Protein 4HKM (pdb70)

Radius of gyration: 32.1 Å; Cα contacts (8 Å, |Δi|>4): 1196; chains: 2; bounding box: 43×91×72 Å

Nearest PDB structures (foldseek):
  4hkm-assembly1_A  TM=1.003E+00  e=3.755E-48  Xanthomonas campestris pv. campestris str. ATCC 33913
  1khd-assembly2_C  TM=9.487E-01  e=7.286E-24  Pectobacterium carotovorum
  1khd-assembly1_A  TM=9.420E-01  e=5.065E-23  Pectobacterium carotovorum
  1khd-assembly1_D  TM=9.178E-01  e=2.609E-23  Pectobacterium carotovorum
  1khd-assembly2_B  TM=9.406E-01  e=9.343E-23  Pectobacterium carotovorum

Solvent-accessible surface area: 26505 Å² total

Secondary structure (DSSP, 8-state):
---HHHHHHHHHTT-PPPS-----------S----HHHHHHHHHH---HHHHHHHHH--TTS-----S-----EE------HHHH--HHHHTT--EEE---HHHHHTTT------HHHHHHHHHHHSEE--HHHH-----SHHHHH-----THHHHGGG--TT--SEE---SSTHHHHHHHHHHHHTT-SEEEEEEETT-----SSS-EEEEEEETTEEEEEEE-GGGGT------S---HHHHTT--SHHHHHHHHHHHHHHHHTTSSSSHHHHHHHHHHHHHTSHHHHHHHHHHHHHHHHT-/---HHHHHHHHHTTPPPPS-----------S----HHHHHHHHHH---HHHHHHHHH--TTSPP---S-----EE----B--HHHH--HHHHHT--EEE------HHHHHHHTT------HHHHHHHHHHHSEE--HHHH-----SHHHHH-----THHHHGGG--TT--SEE---SSTHHHHHHHHHHHHHT-SEEEEEEETT-----SSS-EEEEEEETTEEEEEEE-GGGGT----GGGSB-SSHHHHH--HHHHTT--SHHHHHHHHHHHHHHHHTTSSSSHHHHHHHHHHHHHTSHHHHHHHHHHHHHHHH-

B-factor: mean 36.64, std 16.65, range [10.33, 132.04]

InterPro domains:
  IPR000312 Glycosyl transferase, family 3 [PF00591] (77-327)
  IPR005940 Anthranilate phosphoribosyl transferase [MF_00211] (7-337)
  IPR005940 Anthranilate phosphoribosyl transferase [PTHR43285] (6-339)
  IPR005940 Anthranilate phosphoribosyl transferase [TIGR01245] (9-336)
  IPR017459 Glycosyl transferase family 3, N-terminal domain [PF02885] (6-67)
  IPR035902 Nucleoside phosphorylase/phosphoribosyltransferase catalytic domain superfamily [G3DSA:3.40.1030.10] (73-345)
  IPR035902 Nucleoside phosphorylase/phosphoribosyltransferase catalytic domain superfamily [SSF52418] (77-340)
  IPR036320 Glycosyl transferase family 3, N-terminal domain superfamily [SSF47648] (4-71)

Structure (mmCIF, N/CA/C/O backbone):
data_4HKM
#
_entry.id   4HKM
#
_cell.length_a   75.25
_cell.length_b   161.13
_cell.length_c   56.3
_cell.angle_alpha   90.000
_cell.angle_beta   90.000
_cell.angle_gamma   90.000
#
_symmetry.space_group_name_H-M   'P 21 21 2'
#
loop_
_entity.id
_entity.type
_entity.pdbx_description
1 polymer 'Anthranilate phosphoribosyltransferase'
2 non-polymer 'PHOSPHATE ION'
3 non-polymer GLYCEROL
4 non-polymer '3-CYCLOHEXYL-1-PROPYLSULFONIC ACID'
5 water water
#
loop_
_atom_site.group_PDB
_atom_site.id
_atom_site.type_symbol
_atom_site.label_atom_id
_atom_site.label_alt_id
_atom_site.label_comp_id
_atom_site.label_asym_id
_atom_site.label_entity_id
_atom_site.label_seq_id
_atom_site.pdbx_PDB_ins_code
_atom_site.Cartn_x
_atom_site.Cartn_y
_atom_site.Cartn_z
_atom_site.occupancy
_atom_site.B_iso_or_equiv
_atom_site.auth_seq_id
_atom_site.auth_comp_id
_atom_site.auth_asym_id
_atom_site.auth_atom_id
_atom_site.pdbx_PDB_model_num
ATOM 1 N N . PRO A 1 3 ? 19.922 70.704 28.802 1.00 53.76 2 PRO A N 1
ATOM 2 C CA . PRO A 1 3 ? 18.836 70.823 27.818 1.00 50.94 2 PRO A CA 1
ATOM 3 C C . PRO A 1 3 ? 17.446 70.645 28.441 1.00 45.23 2 PRO A C 1
ATOM 4 O O . PRO A 1 3 ? 17.248 69.818 29.336 1.00 56.30 2 PRO A O 1
ATOM 8 N N . ILE A 1 4 ? 16.505 71.447 27.963 1.00 31.26 3 ILE A N 1
ATOM 9 C CA . ILE A 1 4 ? 15.099 71.359 28.319 1.00 22.28 3 ILE A CA 1
ATOM 10 C C . ILE A 1 4 ? 14.281 71.598 27.044 1.00 21.49 3 ILE A C 1
ATOM 11 O O . ILE A 1 4 ? 14.693 72.371 26.184 1.00 23.45 3 ILE A O 1
ATOM 16 N N . THR A 1 5 ? 13.147 70.925 26.902 1.00 20.89 4 THR A N 1
ATOM 17 C CA . THR A 1 5 ? 12.264 71.194 25.769 1.00 19.81 4 THR A CA 1
ATOM 18 C C . THR A 1 5 ? 11.214 72.233 26.144 1.00 20.77 4 THR A C 1
ATOM 19 O O . THR A 1 5 ? 10.880 72.398 27.329 1.00 16.21 4 THR A O 1
ATOM 23 N N . PRO A 1 6 ? 10.680 72.947 25.133 1.00 16.56 5 PRO A N 1
ATOM 24 C CA . PRO A 1 6 ? 9.629 73.915 25.444 1.00 15.43 5 PRO A CA 1
ATOM 25 C C . PRO A 1 6 ? 8.462 73.285 26.193 1.00 18.88 5 PRO A C 1
ATOM 26 O O . PRO A 1 6 ? 8.033 73.900 27.160 1.00 17.24 5 PRO A O 1
ATOM 30 N N . GLN A 1 7 ? 7.998 72.092 25.809 1.00 13.88 6 GLN A N 1
ATOM 31 C CA . GLN A 1 7 ? 6.925 71.442 26.583 1.00 15.97 6 GLN A CA 1
ATOM 32 C C . GLN A 1 7 ? 7.306 71.153 28.037 1.00 15.89 6 GLN A C 1
ATOM 33 O O . GLN A 1 7 ? 6.469 71.259 28.936 1.00 15.90 6 GLN A O 1
ATOM 39 N N . GLN A 1 8 ? 8.551 70.752 28.265 1.00 15.97 7 GLN A N 1
ATOM 40 C CA . GLN A 1 8 ? 9.027 70.532 29.632 1.00 16.81 7 GLN A CA 1
ATOM 41 C C . GLN A 1 8 ? 9.028 71.842 30.453 1.00 19.08 7 GLN A C 1
ATOM 42 O O . GLN A 1 8 ? 8.665 71.856 31.634 1.00 17.60 7 GLN A O 1
ATOM 48 N N . ALA A 1 9 ? 9.436 72.938 29.822 1.00 17.18 8 ALA A N 1
ATOM 49 C CA . ALA A 1 9 ? 9.415 74.238 30.460 1.00 16.44 8 ALA A CA 1
ATOM 50 C C . ALA A 1 9 ? 7.978 74.654 30.752 1.00 16.35 8 ALA A C 1
ATOM 51 O O . ALA A 1 9 ? 7.693 75.167 31.818 1.00 17.73 8 ALA A O 1
ATOM 53 N N . LEU A 1 10 ? 7.073 74.457 29.808 1.00 19.35 9 LEU A N 1
ATOM 54 C CA . LEU A 1 10 ? 5.673 74.780 30.081 1.00 16.48 9 LEU A CA 1
ATOM 55 C C . LEU A 1 10 ? 5.151 73.964 31.268 1.00 15.08 9 LEU A C 1
ATOM 56 O O . LEU A 1 10 ? 4.497 74.510 32.166 1.00 16.89 9 LEU A O 1
ATOM 61 N N . GLN A 1 11 ? 5.447 72.663 31.281 1.00 15.49 10 GLN A N 1
ATOM 62 C CA . GLN A 1 11 ? 5.009 71.797 32.392 1.00 17.93 10 GLN A CA 1
ATOM 63 C C . GLN A 1 11 ? 5.582 72.259 33.744 1.00 18.47 10 GLN A C 1
ATOM 64 O O . GLN A 1 11 ? 4.897 72.228 34.779 1.00 18.91 10 GLN A O 1
ATOM 70 N N . ARG A 1 12 ? 6.831 72.703 33.738 1.00 18.66 11 ARG A N 1
ATOM 71 C CA . ARG A 1 12 ? 7.474 73.185 34.964 1.00 20.18 11 ARG A CA 1
ATOM 72 C C . ARG A 1 12 ? 6.700 74.383 35.562 1.00 21.15 11 ARG A C 1
ATOM 73 O O . ARG A 1 12 ? 6.431 74.418 36.762 1.00 22.20 11 ARG A O 1
ATOM 81 N N . THR A 1 13 ? 6.303 75.343 34.722 1.00 19.06 12 THR A N 1
ATOM 82 C CA . THR A 1 13 ? 5.554 76.500 35.218 1.00 16.35 12 THR A CA 1
ATOM 83 C C . THR A 1 13 ? 4.158 76.109 35.681 1.00 18.71 12 THR A C 1
ATOM 84 O O . THR A 1 13 ? 3.627 76.695 36.637 1.00 19.18 12 THR A O 1
ATOM 88 N N . ILE A 1 14 ? 3.579 75.097 35.033 1.00 17.30 13 ILE A N 1
ATOM 89 C CA . ILE A 1 14 ? 2.294 74.522 35.465 1.00 18.41 13 ILE A CA 1
ATOM 90 C C . ILE A 1 14 ? 2.375 73.911 36.881 1.00 27.96 13 ILE A C 1
ATOM 91 O O . ILE A 1 14 ? 1.411 73.958 37.669 1.00 30.47 13 ILE A O 1
ATOM 96 N N . GLU A 1 15 ? 3.539 73.369 37.218 1.00 28.11 14 GLU A N 1
ATOM 97 C CA . GLU A 1 15 ? 3.769 72.857 38.570 1.00 27.12 14 GLU A CA 1
ATOM 98 C C . GLU A 1 15 ? 4.217 73.958 39.542 1.00 28.23 14 GLU A C 1
ATOM 99 O O . GLU A 1 15 ? 4.681 73.663 40.640 1.00 29.00 14 GLU A O 1
ATOM 105 N N . HIS A 1 16 ? 4.055 75.218 39.131 1.00 24.77 15 HIS A N 1
ATOM 106 C CA . HIS A 1 16 ? 4.479 76.401 39.886 1.00 24.88 15 HIS A CA 1
ATOM 107 C C . HIS A 1 16 ? 5.954 76.409 40.260 1.00 28.28 15 HIS A C 1
ATOM 108 O O . HIS A 1 16 ? 6.335 77.004 41.275 1.00 26.54 15 HIS A O 1
ATOM 115 N N . ARG A 1 17 ? 6.782 75.748 39.465 1.00 21.95 16 ARG A N 1
ATOM 116 C CA . ARG A 1 17 ? 8.182 75.590 39.826 1.00 25.39 16 ARG A CA 1
ATOM 117 C C . ARG A 1 17 ? 9.057 76.495 39.008 1.00 21.96 16 ARG A C 1
ATOM 118 O O . ARG A 1 17 ? 8.689 76.910 37.903 1.00 18.64 16 ARG A O 1
ATOM 126 N N . GLU A 1 18 ? 10.231 76.808 39.528 1.00 24.89 17 GLU A N 1
ATOM 127 C CA . GLU A 1 18 ? 11.107 77.662 38.752 1.00 30.74 17 GLU A CA 1
ATOM 128 C C . GLU A 1 18 ? 11.880 76.850 37.722 1.00 24.51 17 GLU A C 1
ATOM 129 O O . GLU A 1 18 ? 12.136 75.647 37.900 1.00 20.18 17 GLU A O 1
ATOM 135 N N . ILE A 1 19 ? 12.185 77.517 36.620 1.00 24.66 18 ILE A N 1
ATOM 136 C CA . ILE A 1 19 ? 13.049 76.974 35.580 1.00 23.03 18 ILE A CA 1
ATOM 137 C C . ILE A 1 19 ? 14.422 77.449 35.971 1.00 21.22 18 ILE A C 1
ATOM 138 O O . ILE A 1 19 ? 14.603 78.628 36.258 1.00 22.91 18 ILE A O 1
ATOM 143 N N . PHE A 1 20 ? 15.385 76.547 36.025 1.00 20.32 19 PHE A N 1
ATOM 144 C CA . PHE A 1 20 ? 16.692 76.931 36.526 1.00 20.19 19 PHE A CA 1
ATOM 145 C C . PHE A 1 20 ? 17.460 77.768 35.523 1.00 26.90 19 PHE A C 1
ATOM 146 O O . PHE A 1 20 ? 17.137 77.756 34.342 1.00 19.19 19 PHE A O 1
ATOM 154 N N . HIS A 1 21 ? 18.449 78.508 36.021 1.00 27.39 20 HIS A N 1
ATOM 155 C CA . HIS A 1 21 ? 19.245 79.425 35.207 1.00 33.10 20 HIS A CA 1
ATOM 156 C C . HIS A 1 21 ? 19.770 78.737 33.947 1.00 30.22 20 HIS A C 1
ATOM 157 O O . HIS A 1 21 ? 19.612 79.260 32.837 1.00 24.07 20 HIS A O 1
ATOM 164 N N . ASP A 1 22 ? 20.361 77.552 34.105 1.00 26.96 21 ASP A N 1
ATOM 165 C CA . ASP A 1 22 ? 20.909 76.825 32.943 1.00 27.01 21 ASP A CA 1
ATOM 166 C C . ASP A 1 22 ? 19.848 76.350 31.936 1.00 29.04 21 ASP A C 1
ATOM 167 O O . ASP A 1 22 ? 20.080 76.349 30.709 1.00 28.07 21 ASP A O 1
ATOM 172 N N . GLU A 1 23 ? 18.699 75.917 32.445 1.00 23.99 22 GLU A N 1
ATOM 173 C CA . GLU A 1 23 ? 17.592 75.526 31.586 1.00 22.54 22 GLU A CA 1
ATOM 174 C C . GLU A 1 23 ? 17.044 76.741 30.847 1.00 20.98 22 GLU A C 1
ATOM 175 O O . GLU A 1 23 ? 16.745 76.671 29.650 1.00 18.51 22 GLU A O 1
ATOM 189 N N . VAL A 1 25 ? 18.612 79.416 29.967 1.00 16.14 24 VAL A N 1
ATOM 190 C CA . VAL A 1 25 ? 19.552 79.756 28.896 1.00 18.08 24 VAL A CA 1
ATOM 191 C C . VAL A 1 25 ? 19.286 78.897 27.654 1.00 24.80 24 VAL A C 1
ATOM 192 O O . VAL A 1 25 ? 19.182 79.423 26.531 1.00 21.28 24 VAL A O 1
ATOM 196 N N . ASP A 1 26 ? 19.143 77.585 27.868 1.00 20.29 25 ASP A N 1
ATOM 197 C CA . ASP A 1 26 ? 18.888 76.629 26.782 1.00 20.89 25 ASP A CA 1
ATOM 198 C C . ASP A 1 26 ? 17.559 76.912 26.084 1.00 20.14 25 ASP A C 1
ATOM 199 O O . ASP A 1 26 ? 17.467 76.884 24.857 1.00 20.64 25 ASP A O 1
ATOM 204 N N . LEU A 1 27 ? 16.536 77.198 26.881 1.00 15.20 26 LEU A N 1
ATOM 205 C CA . LEU A 1 27 ? 15.203 77.493 26.392 1.00 14.15 26 LEU A CA 1
ATOM 206 C C . LEU A 1 27 ? 15.157 78.787 25.586 1.00 16.92 26 LEU A C 1
ATOM 207 O O . LEU A 1 27 ? 14.638 78.824 24.471 1.00 14.49 26 LEU A O 1
ATOM 225 N N . ARG A 1 29 ? 17.437 80.353 24.105 1.00 14.85 28 ARG A N 1
ATOM 226 C CA . ARG A 1 29 ? 18.190 80.252 22.849 1.00 15.82 28 ARG A CA 1
ATOM 227 C C . ARG A 1 29 ? 17.335 79.637 21.742 1.00 24.13 28 ARG A C 1
ATOM 228 O O . ARG A 1 29 ? 17.421 80.052 20.579 1.00 16.20 28 ARG A O 1
ATOM 236 N N . GLN A 1 30 ? 16.526 78.638 22.097 1.00 19.92 29 GLN A N 1
ATOM 237 C CA . GLN A 1 30 ? 15.648 77.985 21.120 1.00 20.50 29 GLN A CA 1
ATOM 238 C C . GLN A 1 30 ? 14.590 78.972 20.660 1.00 17.02 29 GLN A C 1
ATOM 239 O O . GLN A 1 30 ? 14.264 79.041 19.470 1.00 16.38 29 GLN A O 1
ATOM 245 N N . ILE A 1 31 ? 14.064 79.742 21.605 1.00 14.58 30 ILE A N 1
ATOM 246 C CA . ILE A 1 31 ? 13.067 80.767 21.275 1.00 14.06 30 ILE A CA 1
ATOM 247 C C . ILE A 1 31 ? 13.634 81.838 20.350 1.00 13.72 30 ILE A C 1
ATOM 248 O O . ILE A 1 31 ? 13.053 82.128 19.286 1.00 15.40 30 ILE A O 1
ATOM 261 N N . ARG A 1 33 ? 16.111 81.760 18.383 1.00 16.31 32 ARG A N 1
ATOM 262 C CA . ARG A 1 33 ? 16.456 81.184 17.070 1.00 18.30 32 ARG A CA 1
ATOM 263 C C . ARG A 1 33 ? 15.217 80.954 16.194 1.00 19.42 32 ARG A C 1
ATOM 264 O O . ARG A 1 33 ? 15.325 80.555 15.029 1.00 20.81 32 ARG A O 1
ATOM 272 N N . GLY A 1 34 ? 14.043 81.182 16.771 1.00 23.81 33 GLY A N 1
ATOM 273 C CA . GLY A 1 34 ? 12.796 81.031 16.041 1.00 22.26 33 GLY A CA 1
ATOM 274 C C . GLY A 1 34 ? 12.286 79.603 16.011 1.00 18.79 33 GLY A C 1
ATOM 275 O O . GLY A 1 34 ? 11.449 79.262 15.188 1.00 18.76 33 GLY A O 1
ATOM 276 N N . GLU A 1 35 ? 12.767 78.761 16.927 1.00 15.65 34 GLU A N 1
ATOM 277 C CA . GLU A 1 35 ? 12.472 77.336 16.857 1.00 18.68 34 GLU A CA 1
ATOM 278 C C . GLU A 1 35 ? 11.194 76.918 17.571 1.00 19.22 34 GLU A C 1
ATOM 279 O O . GLU A 1 35 ? 10.792 75.756 17.490 1.00 21.40 34 GLU A O 1
ATOM 285 N N . VAL A 1 36 ? 10.567 77.853 18.274 1.00 17.35 35 VAL A N 1
ATOM 286 C CA . VAL A 1 36 ? 9.421 77.529 19.130 1.00 13.59 35 VAL A CA 1
ATOM 287 C C . VAL A 1 36 ? 8.199 78.257 18.577 1.00 20.15 35 VAL A C 1
ATOM 288 O O . VAL A 1 36 ? 8.283 79.444 18.250 1.00 16.75 35 VAL A O 1
ATOM 292 N N . SER A 1 37 ? 7.080 77.548 18.436 1.00 15.49 36 SER A N 1
ATOM 293 C CA . SER A 1 37 ? 5.884 78.127 17.834 1.00 17.02 36 SER A CA 1
ATOM 294 C C . SER A 1 37 ? 5.345 79.292 18.664 1.00 13.48 36 SER A C 1
ATOM 295 O O . SER A 1 37 ? 5.625 79.381 19.876 1.00 18.53 36 SER A O 1
ATOM 298 N N . ASP A 1 38 ? 4.570 80.181 18.033 1.00 14.17 37 ASP A N 1
ATOM 299 C CA . ASP A 1 38 ? 3.929 81.287 18.777 1.00 15.36 37 ASP A CA 1
ATOM 300 C C . ASP A 1 38 ? 3.076 80.768 19.946 1.00 15.91 37 ASP A C 1
ATOM 301 O O . ASP A 1 38 ? 3.127 81.329 21.055 1.00 16.06 37 ASP A O 1
ATOM 306 N N . ALA A 1 39 ? 2.288 79.717 19.712 1.00 14.30 38 ALA A N 1
ATOM 307 C CA . ALA A 1 39 ? 1.420 79.212 20.786 1.00 19.30 38 ALA A CA 1
ATOM 308 C C . ALA A 1 39 ? 2.202 78.627 21.966 1.00 21.90 38 ALA A C 1
ATOM 309 O O . ALA A 1 39 ? 1.765 78.709 23.138 1.00 15.61 38 ALA A O 1
ATOM 319 N N . VAL A 1 41 ? 5.292 79.614 22.782 1.00 13.25 40 VAL A N 1
ATOM 320 C CA . VAL A 1 41 ? 5.904 80.762 23.438 1.00 18.19 40 VAL A CA 1
ATOM 321 C C . VAL A 1 41 ? 4.909 81.506 24.318 1.00 19.53 40 VAL A C 1
ATOM 322 O O . VAL A 1 41 ? 5.236 81.855 25.451 1.00 13.80 40 VAL A O 1
ATOM 326 N N . SER A 1 42 ? 3.695 81.736 23.822 1.00 11.88 41 SER A N 1
ATOM 327 C CA . SER A 1 42 ? 2.725 82.478 24.631 1.00 13.91 41 SER A CA 1
ATOM 328 C C . SER A 1 42 ? 2.344 81.691 25.900 1.00 12.30 41 SER A C 1
ATOM 329 O O . SER A 1 42 ? 2.068 82.279 26.962 1.00 12.61 41 SER A O 1
ATOM 332 N N . ALA A 1 43 ? 2.335 80.364 25.783 1.00 15.46 42 ALA A N 1
ATOM 333 C CA . ALA A 1 43 ? 2.037 79.497 26.915 1.00 14.55 42 ALA A CA 1
ATOM 334 C C . ALA A 1 43 ? 3.138 79.599 27.971 1.00 12.22 42 ALA A C 1
ATOM 335 O O . ALA A 1 43 ? 2.851 79.781 29.136 1.00 12.73 42 ALA A O 1
ATOM 337 N N . ILE A 1 44 ? 4.385 79.455 27.550 1.00 11.76 43 ILE A N 1
ATOM 338 C CA . ILE A 1 44 ? 5.515 79.565 28.453 1.00 13.44 43 ILE A CA 1
ATOM 339 C C . ILE A 1 44 ? 5.564 80.964 29.109 1.00 14.61 43 ILE A C 1
ATOM 340 O O . ILE A 1 44 ? 5.748 81.074 30.339 1.00 14.93 43 ILE A O 1
ATOM 345 N N . LEU A 1 45 ? 5.370 82.018 28.316 1.00 12.06 44 LEU A N 1
ATOM 346 C CA . LEU A 1 45 ? 5.383 83.381 28.870 1.00 13.82 44 LEU A CA 1
ATOM 347 C C . LEU A 1 45 ? 4.282 83.604 29.907 1.00 17.59 44 LEU A C 1
ATOM 348 O O . LEU A 1 45 ? 4.485 84.304 30.913 1.00 15.60 44 LEU A O 1
ATOM 353 N N . THR A 1 46 ? 3.114 83.017 29.655 1.00 14.53 45 THR A N 1
ATOM 354 C CA . THR A 1 46 ? 2.011 83.130 30.592 1.00 16.07 45 THR A CA 1
ATOM 355 C C . THR A 1 46 ? 2.319 82.357 31.877 1.00 15.18 45 THR A C 1
ATOM 356 O O . THR A 1 46 ? 2.140 82.890 32.993 1.00 18.35 45 THR A O 1
ATOM 360 N N . GLY A 1 47 ? 2.798 81.120 31.737 1.00 14.23 46 GLY A N 1
ATOM 361 C CA . GLY A 1 47 ? 3.151 80.338 32.928 1.00 16.27 46 GLY A CA 1
ATOM 362 C C . GLY A 1 47 ? 4.152 81.078 33.809 1.00 17.29 46 GLY A C 1
ATOM 363 O O . GLY A 1 47 ? 4.033 81.116 35.049 1.00 16.76 46 GLY A O 1
ATOM 364 N N . LEU A 1 48 ? 5.150 81.681 33.174 1.00 17.20 47 LEU A N 1
ATOM 365 C CA . LEU A 1 48 ? 6.160 82.454 33.909 1.00 20.65 47 LEU A CA 1
ATOM 366 C C . LEU A 1 48 ? 5.575 83.668 34.621 1.00 18.50 47 LEU A C 1
ATOM 367 O O . LEU A 1 48 ? 5.963 84.002 35.747 1.00 18.86 47 LEU A O 1
ATOM 372 N N . ARG A 1 49 ? 4.642 84.327 33.954 1.00 14.23 48 ARG A N 1
ATOM 373 C CA . ARG A 1 49 ? 4.029 85.555 34.444 1.00 14.96 48 ARG A CA 1
ATOM 374 C C . ARG A 1 49 ? 3.083 85.261 35.600 1.00 18.60 48 ARG A C 1
ATOM 375 O O . ARG A 1 49 ? 3.067 85.994 36.598 1.00 20.13 48 ARG A O 1
ATOM 383 N N . VAL A 1 50 ? 2.291 84.198 35.479 1.00 16.46 49 VAL A N 1
ATOM 384 C CA . VAL A 1 50 ? 1.388 83.823 36.580 1.00 20.03 49 VAL A CA 1
ATOM 385 C C . VAL A 1 50 ? 2.170 83.410 37.838 1.00 22.80 49 VAL A C 1
ATOM 386 O O . VAL A 1 50 ? 1.880 83.852 38.960 1.00 20.40 49 VAL A O 1
ATOM 390 N N . LYS A 1 51 ? 3.161 82.556 37.639 1.00 23.12 50 LYS A N 1
ATOM 391 C CA . LYS A 1 51 ? 4.049 82.083 38.699 1.00 24.60 50 LYS A CA 1
ATOM 392 C C . LYS A 1 51 ? 4.854 83.243 39.303 1.00 24.81 50 LYS A C 1
ATOM 393 O O . LYS A 1 51 ? 5.221 83.229 40.480 1.00 23.73 50 LYS A O 1
ATOM 399 N N . LYS A 1 52 ? 5.092 84.257 38.471 1.00 20.29 51 LYS A N 1
ATOM 400 C CA . LYS A 1 52 ? 6.070 85.329 38.683 1.00 27.00 51 LYS A CA 1
ATOM 401 C C . LYS A 1 52 ? 7.522 84.819 38.549 1.00 29.41 51 LYS A C 1
ATOM 402 O O . LYS A 1 52 ? 7.877 83.755 39.043 1.00 28.80 51 LYS A O 1
ATOM 408 N N . GLU A 1 53 ? 8.347 85.599 37.862 1.00 23.07 52 GLU A N 1
ATOM 409 C CA . GLU A 1 53 ? 9.694 85.182 37.484 1.00 19.71 52 GLU A CA 1
ATOM 410 C C . GLU A 1 53 ? 10.714 85.380 38.612 1.00 25.14 52 GLU A C 1
ATOM 411 O O . GLU A 1 53 ? 10.631 86.352 39.352 1.00 24.71 52 GLU A O 1
ATOM 417 N N . THR A 1 54 ? 11.676 84.463 38.740 1.00 17.93 53 THR A N 1
ATOM 418 C CA . THR A 1 54 ? 12.686 84.557 39.799 1.00 18.71 53 THR A CA 1
ATOM 419 C C . THR A 1 54 ? 13.918 85.249 39.249 1.00 20.32 53 THR A C 1
ATOM 420 O O . THR A 1 54 ? 14.047 85.393 38.028 1.00 19.34 53 THR A O 1
ATOM 424 N N . ILE A 1 55 ? 14.822 85.645 40.144 1.00 23.73 54 ILE A N 1
ATOM 425 C CA . ILE A 1 55 ? 16.071 86.300 39.771 1.00 23.44 54 ILE A CA 1
ATOM 426 C C . ILE A 1 55 ? 16.839 85.392 38.811 1.00 24.26 54 ILE A C 1
ATOM 427 O O . ILE A 1 55 ? 17.346 85.847 37.796 1.00 16.94 54 ILE A O 1
ATOM 432 N N . GLY A 1 56 ? 16.900 84.102 39.133 1.00 24.91 55 GLY A N 1
ATOM 433 C CA . GLY A 1 56 ? 17.567 83.136 38.276 1.00 21.87 55 GLY A CA 1
ATOM 434 C C . GLY A 1 56 ? 16.999 83.068 36.870 1.00 27.33 55 GLY A C 1
ATOM 435 O O . GLY A 1 56 ? 17.754 83.014 35.895 1.00 27.54 55 GLY A O 1
ATOM 436 N N . GLU A 1 57 ? 15.671 83.052 36.756 1.00 20.52 56 GLU A N 1
ATOM 437 C CA . GLU A 1 57 ? 15.023 82.980 35.457 1.00 24.12 56 GLU A CA 1
ATOM 438 C C . GLU A 1 57 ? 15.314 84.235 34.647 1.00 21.56 56 GLU A C 1
ATOM 439 O O . GLU A 1 57 ? 15.627 84.155 33.471 1.00 15.53 56 GLU A O 1
ATOM 445 N N . ILE A 1 58 ? 15.225 85.399 35.287 1.00 15.76 57 ILE A N 1
ATOM 446 C CA . ILE A 1 58 ? 15.432 86.649 34.569 1.00 15.60 57 ILE A CA 1
ATOM 447 C C . ILE A 1 58 ? 16.880 86.778 34.104 1.00 17.67 57 ILE A C 1
ATOM 448 O O . ILE A 1 58 ? 17.139 87.161 32.960 1.00 18.52 57 ILE A O 1
ATOM 453 N N . ALA A 1 59 ? 17.817 86.464 34.989 1.00 21.46 58 ALA A N 1
ATOM 454 C CA . ALA A 1 59 ? 19.231 86.549 34.654 1.00 15.93 58 ALA A CA 1
ATOM 455 C C . ALA A 1 59 ? 19.599 85.595 33.512 1.00 22.69 58 ALA A C 1
ATOM 456 O O . ALA A 1 59 ? 20.357 85.961 32.611 1.00 22.02 58 ALA A O 1
ATOM 458 N N . GLY A 1 60 ? 19.099 84.360 33.568 1.00 20.55 59 GLY A N 1
ATOM 459 C CA . GLY A 1 60 ? 19.397 83.400 32.512 1.00 18.66 59 GLY A CA 1
ATOM 460 C C . GLY A 1 60 ? 18.836 83.865 31.186 1.00 15.38 59 GLY A C 1
ATOM 461 O O . GLY A 1 60 ? 19.512 83.808 30.152 1.00 17.85 59 GLY A O 1
ATOM 462 N N . ALA A 1 61 ? 17.601 84.365 31.200 1.00 15.49 60 ALA A N 1
ATOM 463 C CA . ALA A 1 61 ? 17.014 84.903 29.971 1.00 16.39 60 ALA A CA 1
ATOM 464 C C . ALA A 1 61 ? 17.770 86.114 29.420 1.00 18.39 60 ALA A C 1
ATOM 465 O O . ALA A 1 61 ? 17.968 86.226 28.210 1.00 15.22 60 ALA A O 1
ATOM 467 N N . ALA A 1 62 ? 18.169 87.028 30.302 1.00 14.37 61 ALA A N 1
ATOM 468 C CA . ALA A 1 62 ? 18.866 88.242 29.882 1.00 17.47 61 ALA A CA 1
ATOM 469 C C . ALA A 1 62 ? 20.255 87.908 29.337 1.00 18.03 61 ALA A C 1
ATOM 470 O O . ALA A 1 62 ? 20.753 88.603 28.470 1.00 15.72 61 ALA A O 1
ATOM 472 N N . THR A 1 63 ? 20.872 86.851 29.862 1.00 17.25 62 THR A N 1
ATOM 473 C CA . THR A 1 63 ? 22.144 86.385 29.328 1.00 20.71 62 THR A CA 1
ATOM 474 C C . THR A 1 63 ? 21.996 86.030 27.826 1.00 19.35 62 THR A C 1
ATOM 475 O O . THR A 1 63 ? 22.868 86.315 27.012 1.00 19.70 62 THR A O 1
ATOM 479 N N . VAL A 1 64 ? 20.876 85.428 27.464 1.00 16.01 63 VAL A N 1
ATOM 480 C CA . VAL A 1 64 ? 20.658 85.063 26.056 1.00 16.08 63 VAL A CA 1
ATOM 481 C C . VAL A 1 64 ? 20.321 86.288 25.206 1.00 17.22 63 VAL A C 1
ATOM 482 O O . VAL A 1 64 ? 20.790 86.424 24.056 1.00 21.39 63 VAL A O 1
ATOM 494 N N . ARG A 1 66 ? 21.493 89.210 25.581 1.00 18.82 65 ARG A N 1
ATOM 495 C CA . ARG A 1 66 ? 22.808 89.789 25.290 1.00 19.09 65 ARG A CA 1
ATOM 496 C C . ARG A 1 66 ? 23.511 89.030 24.168 1.00 21.40 65 ARG A C 1
ATOM 497 O O . ARG A 1 66 ? 24.131 89.645 23.307 1.00 22.00 65 ARG A O 1
ATOM 505 N N . GLU A 1 67 ? 23.425 87.700 24.185 1.00 22.00 66 GLU A N 1
ATOM 506 C CA . GLU A 1 67 ? 24.025 86.875 23.121 1.00 23.57 66 GLU A CA 1
ATOM 507 C C . GLU A 1 67 ? 23.455 87.226 21.749 1.00 20.43 66 GLU A C 1
ATOM 508 O O . GLU A 1 67 ? 24.169 87.215 20.755 1.00 23.48 66 GLU A O 1
ATOM 514 N N . PHE A 1 68 ? 22.163 87.521 21.689 1.00 19.20 67 PHE A N 1
ATOM 515 C CA . PHE A 1 68 ? 21.532 87.832 20.409 1.00 20.79 67 PHE A CA 1
ATOM 516 C C . PHE A 1 68 ? 21.581 89.325 20.069 1.00 30.04 67 PHE A C 1
ATOM 517 O O . PHE A 1 68 ? 21.104 89.750 19.009 1.00 28.54 67 PHE A O 1
ATOM 525 N N . SER A 1 69 ? 22.167 90.117 20.964 1.00 24.88 68 SER A N 1
ATOM 526 C CA A SER A 1 69 ? 22.339 91.552 20.720 0.65 25.45 68 SER A CA 1
ATOM 527 C CA B SER A 1 69 ? 22.334 91.547 20.712 0.35 25.45 68 SER A CA 1
ATOM 528 C C . SER A 1 69 ? 23.608 91.817 19.921 1.00 28.13 68 SER A C 1
ATOM 529 O O . SER A 1 69 ? 24.508 90.979 19.873 1.00 28.05 68 SER A O 1
ATOM 534 N N . ARG A 1 70 ? 23.673 92.981 19.282 1.00 24.42 69 ARG A N 1
ATOM 535 C CA . ARG A 1 70 ? 24.901 93.407 18.642 1.00 25.98 69 ARG A CA 1
ATOM 536 C C . ARG A 1 70 ? 25.636 94.346 19.605 1.00 30.10 69 ARG A C 1
ATOM 537 O O . ARG A 1 70 ? 25.196 95.477 19.880 1.00 32.99 69 ARG A O 1
ATOM 545 N N . ARG A 1 71 ? 26.746 93.854 20.140 1.00 30.86 70 ARG A N 1
ATOM 546 C CA . ARG A 1 71 ? 27.495 94.578 21.157 1.00 30.40 70 ARG A CA 1
ATOM 547 C C . ARG A 1 71 ? 28.240 95.779 20.582 1.00 31.68 70 ARG A C 1
ATOM 548 O O . ARG A 1 71 ? 28.452 95.874 19.372 1.00 30.47 70 ARG A O 1
ATOM 556 N N . VAL A 1 72 ? 28.616 96.700 21.459 1.00 30.17 71 VAL A N 1
ATOM 557 C CA . VAL A 1 72 ? 29.442 97.838 21.087 1.00 34.96 71 VAL A CA 1
ATOM 558 C C . VAL A 1 72 ? 30.766 97.686 21.817 1.00 36.84 71 VAL A C 1
ATOM 559 O O . VAL A 1 72 ? 30.799 97.640 23.041 1.00 33.80 71 VAL A O 1
ATOM 563 N N . GLU A 1 73 ? 31.860 97.589 21.075 1.00 38.26 72 GLU A N 1
ATOM 564 C CA . GLU A 1 73 ? 33.156 97.374 21.710 1.00 45.99 72 GLU A CA 1
ATOM 565 C C . GLU A 1 73 ? 33.910 98.678 21.960 1.00 47.71 72 GLU A C 1
ATOM 566 O O . GLU A 1 73 ? 34.705 99.117 21.141 1.00 53.20 72 GLU A O 1
ATOM 572 N N . VAL A 1 74 ? 33.649 99.287 23.109 1.00 49.05 73 VAL A N 1
ATOM 573 C CA . VAL A 1 74 ? 34.306 100.531 23.481 1.00 48.84 73 VAL A CA 1
ATOM 574 C C . VAL A 1 74 ? 35.650 100.242 24.150 1.00 49.97 73 VAL A C 1
ATOM 575 O O . VAL A 1 74 ? 35.763 99.338 24.980 1.00 49.37 73 VAL A O 1
ATOM 579 N N . THR A 1 75 ? 36.674 100.998 23.767 1.00 52.74 74 THR A N 1
ATOM 580 C CA . THR A 1 75 ? 38.022 100.740 24.264 1.00 56.39 74 THR A CA 1
ATOM 581 C C . THR A 1 75 ? 38.320 101.443 25.592 1.00 57.51 74 THR A C 1
ATOM 582 O O . THR A 1 75 ? 38.870 100.831 26.507 1.00 59.12 74 THR A O 1
ATOM 586 N N . ASP A 1 76 ? 37.954 102.719 25.697 1.00 56.08 75 ASP A N 1
ATOM 587 C CA . ASP A 1 76 ? 38.118 103.469 26.949 1.00 55.79 75 ASP A CA 1
ATOM 588 C C . ASP A 1 76 ? 36.856 103.354 27.815 1.00 49.68 75 ASP A C 1
ATOM 589 O O . ASP A 1 76 ? 35.902 104.114 27.637 1.00 42.83 75 ASP A O 1
ATOM 594 N N . ARG A 1 77 ? 36.860 102.401 28.746 1.00 47.57 76 ARG A N 1
ATOM 595 C CA . ARG A 1 77 ? 35.686 102.122 29.571 1.00 43.86 76 ARG A CA 1
ATOM 596 C C . ARG A 1 77 ? 35.698 102.843 30.923 1.00 42.41 76 ARG A C 1
ATOM 597 O O . ARG A 1 77 ? 34.999 102.438 31.850 1.00 39.54 76 ARG A O 1
ATOM 605 N N . ARG A 1 78 ? 36.478 103.914 31.029 1.00 39.83 77 ARG A N 1
ATOM 606 C CA . ARG A 1 78 ? 36.506 104.700 32.254 1.00 43.16 77 ARG A CA 1
ATOM 607 C C . ARG A 1 78 ? 35.199 105.461 32.445 1.00 41.20 77 ARG A C 1
ATOM 608 O O . ARG A 1 78 ? 34.679 106.055 31.501 1.00 40.22 77 ARG A O 1
ATOM 616 N N . HIS A 1 79 ? 34.668 105.416 33.666 1.00 35.42 78 HIS A N 1
ATOM 617 C CA . HIS A 1 79 ? 33.476 106.179 34.047 1.00 34.37 78 HIS A CA 1
ATOM 618 C C . HIS A 1 79 ? 32.260 106.009 33.125 1.00 36.83 78 HIS A C 1
ATOM 619 O O . HIS A 1 79 ? 31.587 106.982 32.787 1.00 33.11 78 HIS A O 1
ATOM 634 N N . VAL A 1 81 ? 28.458 104.835 32.057 1.00 23.50 80 VAL A N 1
ATOM 635 C CA . VAL A 1 81 ? 27.158 104.533 32.622 1.00 19.10 80 VAL A CA 1
ATOM 636 C C . VAL A 1 81 ? 26.214 104.142 31.487 1.00 23.75 80 VAL A C 1
ATOM 637 O O . VAL A 1 81 ? 26.190 104.788 30.434 1.00 22.94 80 VAL A O 1
ATOM 641 N N . ASP A 1 82 ? 25.480 103.054 31.688 1.00 20.57 81 ASP A N 1
ATOM 642 C CA . ASP A 1 82 ? 24.408 102.664 30.775 1.00 23.34 81 ASP A CA 1
ATOM 643 C C . ASP A 1 82 ? 23.132 103.253 31.359 1.00 27.87 81 ASP A C 1
ATOM 644 O O . ASP A 1 82 ? 22.743 102.932 32.493 1.00 22.02 81 ASP A O 1
ATOM 649 N N . ILE A 1 83 ? 22.500 104.141 30.603 1.00 21.76 82 ILE A N 1
ATOM 650 C CA . ILE A 1 83 ? 21.255 104.766 31.029 1.00 22.94 82 ILE A CA 1
ATOM 651 C C . ILE A 1 83 ? 20.096 104.148 30.259 1.00 30.42 82 ILE A C 1
ATOM 652 O O . ILE A 1 83 ? 20.085 104.156 29.026 1.00 27.48 82 ILE A O 1
ATOM 657 N N . VAL A 1 84 ? 19.121 103.607 30.980 1.00 25.44 83 VAL A N 1
ATOM 658 C CA . VAL A 1 84 ? 18.046 102.874 30.325 1.00 31.47 83 VAL A CA 1
ATOM 659 C C . VAL A 1 84 ? 16.737 103.054 31.093 1.00 33.55 83 VAL A C 1
ATOM 660 O O . VAL A 1 84 ? 16.753 103.328 32.293 1.00 29.80 83 VAL A O 1
ATOM 664 N N . GLY A 1 85 ? 15.609 102.934 30.395 1.00 33.24 84 GLY A N 1
ATOM 665 C CA . GLY A 1 85 ? 14.302 103.115 31.003 1.00 34.97 84 GLY A CA 1
ATOM 666 C C . GLY A 1 85 ? 13.256 102.187 30.422 1.00 42.10 84 GLY A C 1
ATOM 667 O O . GLY A 1 85 ? 13.586 101.126 29.883 1.00 41.77 84 GLY A O 1
ATOM 668 N N . THR A 1 86 ? 11.990 102.580 30.527 1.00 49.20 85 THR A N 1
ATOM 669 C CA . THR A 1 86 ? 10.898 101.782 29.968 1.00 55.44 85 THR A CA 1
ATOM 670 C C . THR A 1 86 ? 10.396 102.382 28.655 1.00 59.34 85 THR A C 1
ATOM 671 O O . THR A 1 86 ? 9.538 101.808 27.983 1.00 65.73 85 THR A O 1
ATOM 675 N N . THR A 1 93 ? 5.346 114.489 28.550 1.00 81.60 92 THR A N 1
ATOM 676 C CA . THR A 1 93 ? 6.659 114.222 29.127 1.00 77.90 92 THR A CA 1
ATOM 677 C C . THR A 1 93 ? 7.752 114.176 28.056 1.00 75.75 92 THR A C 1
ATOM 678 O O . THR A 1 93 ? 7.727 113.328 27.160 1.00 75.95 92 THR A O 1
ATOM 682 N N . PHE A 1 94 ? 8.709 115.094 28.147 1.00 72.02 93 PHE A N 1
ATOM 683 C CA . PHE A 1 94 ? 9.773 115.173 27.150 1.00 66.01 93 PHE A CA 1
ATOM 684 C C . PHE A 1 94 ? 10.866 114.133 27.386 1.00 64.16 93 PHE A C 1
ATOM 685 O O . PHE A 1 94 ? 10.807 113.345 28.336 1.00 62.19 93 PHE A O 1
ATOM 693 N N . ASN A 1 95 ? 11.866 114.136 26.515 1.00 63.44 94 ASN A N 1
ATOM 694 C CA . ASN A 1 95 ? 12.943 113.161 26.588 1.00 61.22 94 ASN A CA 1
ATOM 695 C C . ASN A 1 95 ? 13.969 113.518 27.656 1.00 56.55 94 ASN A C 1
ATOM 696 O O . ASN A 1 95 ? 15.034 114.051 27.344 1.00 55.37 94 ASN A O 1
ATOM 701 N N . ILE A 1 96 ? 13.647 113.218 28.913 1.00 56.35 95 ILE A N 1
ATOM 702 C CA . ILE A 1 96 ? 14.508 113.579 30.044 1.00 42.87 95 ILE A CA 1
ATOM 703 C C . ILE A 1 96 ? 15.863 112.870 30.017 1.00 43.21 95 ILE A C 1
ATOM 704 O O . ILE A 1 96 ? 16.907 113.518 30.110 1.00 41.29 95 ILE A O 1
ATOM 709 N N . SER A 1 97 ? 15.845 111.544 29.892 1.00 40.91 96 SER A N 1
ATOM 710 C CA . SER A 1 97 ? 17.085 110.767 29.841 1.00 43.78 96 SER A CA 1
ATOM 711 C C . SER A 1 97 ? 17.978 111.185 28.676 1.00 45.55 96 SER A C 1
ATOM 712 O O . SER A 1 97 ? 19.203 111.193 28.794 1.00 44.43 96 SER A O 1
ATOM 715 N N . THR A 1 98 ? 17.357 111.522 27.549 1.00 47.67 97 THR A N 1
ATOM 716 C CA . THR A 1 98 ? 18.104 111.984 26.387 1.00 50.95 97 THR A CA 1
ATOM 717 C C . THR A 1 98 ? 18.794 113.317 26.690 1.00 48.93 97 THR A C 1
ATOM 718 O O . THR A 1 98 ? 19.960 113.516 26.364 1.00 52.06 97 THR A O 1
ATOM 722 N N . CYS A 1 99 ? 18.077 114.224 27.333 1.00 43.12 98 CYS A N 1
ATOM 723 C CA . CYS A 1 99 ? 18.675 115.486 27.731 1.00 44.35 98 CYS A CA 1
ATOM 724 C C . CYS A 1 99 ? 19.759 115.286 28.793 1.00 43.27 98 CYS A C 1
ATOM 725 O O . CYS A 1 99 ? 20.801 115.938 28.763 1.00 40.26 98 CYS A O 1
ATOM 728 N N . ALA A 1 100 ? 19.528 114.366 29.723 1.00 43.66 99 ALA A N 1
ATOM 729 C CA . ALA A 1 100 ? 20.491 114.140 30.797 1.00 36.26 99 ALA A CA 1
ATOM 730 C C . ALA A 1 100 ? 21.767 113.478 30.289 1.00 32.74 99 ALA A C 1
ATOM 731 O O . ALA A 1 100 ? 22.816 113.622 30.900 1.00 32.49 99 ALA A O 1
ATOM 741 N N . PHE A 1 102 ? 23.616 114.145 27.584 1.00 32.14 101 PHE A N 1
ATOM 742 C CA . PHE A 1 102 ? 24.603 115.145 27.191 1.00 33.33 101 PHE A CA 1
ATOM 743 C C . PHE A 1 102 ? 25.161 115.867 28.410 1.00 36.99 101 PHE A C 1
ATOM 744 O O . PHE A 1 102 ? 26.328 116.252 28.441 1.00 38.53 101 PHE A O 1
ATOM 752 N N . VAL A 1 103 ? 24.314 116.078 29.407 1.00 34.30 102 VAL A N 1
ATOM 753 C CA . VAL A 1 103 ? 24.770 116.693 30.646 1.00 32.87 102 VAL A CA 1
ATOM 754 C C . VAL A 1 103 ? 25.813 115.796 31.341 1.00 34.28 102 VAL A C 1
ATOM 755 O O . VAL A 1 103 ? 26.892 116.268 31.714 1.00 34.78 102 VAL A O 1
ATOM 759 N N . ALA A 1 104 ? 25.504 114.506 31.490 1.00 30.95 103 ALA A N 1
ATOM 760 C CA . ALA A 1 104 ? 26.423 113.569 32.154 1.00 29.37 103 ALA A CA 1
ATOM 761 C C . ALA A 1 104 ? 27.704 113.365 31.342 1.00 30.82 103 ALA A C 1
ATOM 762 O O . ALA A 1 104 ? 28.800 113.267 31.914 1.00 27.32 103 ALA A O 1
ATOM 764 N N . ALA A 1 105 ? 27.570 113.324 30.015 1.00 30.91 104 ALA A N 1
ATOM 765 C CA . ALA A 1 105 ? 28.737 113.225 29.138 1.00 28.85 104 ALA A CA 1
ATOM 766 C C . ALA A 1 105 ? 29.639 114.452 29.287 1.00 31.06 104 ALA A C 1
ATOM 767 O O . ALA A 1 105 ? 30.865 114.326 29.315 1.00 33.48 104 ALA A O 1
ATOM 769 N N . ALA A 1 106 ? 29.036 115.631 29.418 1.00 31.56 105 ALA A N 1
ATOM 770 C CA . ALA A 1 106 ? 29.804 116.858 29.621 1.00 36.51 105 ALA A CA 1
ATOM 771 C C . ALA A 1 106 ? 30.512 116.848 30.971 1.00 38.93 105 ALA A C 1
ATOM 772 O O . ALA A 1 106 ? 31.634 117.330 31.088 1.00 34.62 105 ALA A O 1
ATOM 774 N N . GLY A 1 107 ? 29.847 116.297 31.984 1.00 37.75 106 GLY A N 1
ATOM 775 C CA . GLY A 1 107 ? 30.397 116.232 33.324 1.00 37.57 106 GLY A CA 1
ATOM 776 C C . GLY A 1 107 ? 31.446 115.147 33.524 1.00 40.48 106 GLY A C 1
ATOM 777 O O . GLY A 1 107 ? 32.002 115.013 34.615 1.00 44.60 106 GLY A O 1
ATOM 778 N N . GLY A 1 108 ? 31.710 114.360 32.484 1.00 38.43 107 GLY A N 1
ATOM 779 C CA . GLY A 1 108 ? 32.820 113.426 32.514 1.00 34.73 107 GLY A CA 1
ATOM 780 C C . GLY A 1 108 ? 32.512 111.953 32.295 1.00 34.09 107 GLY A C 1
ATOM 781 O O . GLY A 1 108 ? 33.435 111.152 32.162 1.00 35.82 107 GLY A O 1
ATOM 782 N N . ALA A 1 109 ? 31.235 111.586 32.248 1.00 28.84 108 ALA A N 1
ATOM 783 C CA . ALA A 1 109 ? 30.863 110.186 32.013 1.00 27.21 108 ALA A CA 1
ATOM 784 C C . ALA A 1 109 ? 30.857 109.782 30.533 1.00 30.12 108 ALA A C 1
ATOM 785 O O . ALA A 1 109 ? 30.637 110.613 29.649 1.00 26.44 108 ALA A O 1
ATOM 787 N N . LYS A 1 110 ? 31.093 108.497 30.272 1.00 27.16 109 LYS A N 1
ATOM 788 C CA . LYS A 1 110 ? 30.871 107.937 28.941 1.00 29.50 109 LYS A CA 1
ATOM 789 C C . LYS A 1 110 ? 29.490 107.314 28.950 1.00 33.19 109 LYS A C 1
ATOM 790 O O . LYS A 1 110 ? 29.254 106.325 29.631 1.00 37.48 109 LYS A O 1
ATOM 796 N N . VAL A 1 111 ? 28.569 107.904 28.206 1.00 33.11 110 VAL A N 1
ATOM 797 C CA . VAL A 1 111 ? 27.166 107.563 28.372 1.00 29.91 110 VAL A CA 1
ATOM 798 C C . VAL A 1 111 ? 26.632 106.719 27.227 1.00 26.72 110 VAL A C 1
ATOM 799 O O . VAL A 1 111 ? 26.684 107.128 26.082 1.00 27.56 110 VAL A O 1
ATOM 803 N N . ALA A 1 112 ? 26.132 105.534 27.552 1.00 33.12 111 ALA A N 1
ATOM 804 C CA . ALA A 1 112 ? 25.457 104.685 26.580 1.00 33.38 111 ALA A CA 1
ATOM 805 C C . ALA A 1 112 ? 23.965 104.740 26.847 1.00 32.55 111 ALA A C 1
ATOM 806 O O . ALA A 1 112 ? 23.532 104.486 27.961 1.00 28.89 111 ALA A O 1
ATOM 808 N N . LYS A 1 113 ? 23.174 105.060 25.826 1.00 29.23 112 LYS A N 1
ATOM 809 C CA . LYS A 1 113 ? 21.728 105.124 26.000 1.00 29.80 112 LYS A CA 1
ATOM 810 C C . LYS A 1 113 ? 20.984 104.330 24.929 1.00 36.17 112 LYS A C 1
ATOM 811 O O . LYS A 1 113 ? 21.360 104.353 23.770 1.00 30.46 112 LYS A O 1
ATOM 817 N N . HIS A 1 114 ? 19.940 103.617 25.341 1.00 43.18 113 HIS A N 1
ATOM 818 C CA . HIS A 1 114 ? 19.093 102.854 24.430 1.00 50.50 113 HIS A CA 1
ATOM 819 C C . HIS A 1 114 ? 17.992 103.736 23.869 1.00 50.59 113 HIS A C 1
ATOM 820 O O . HIS A 1 114 ? 17.669 104.772 24.443 1.00 53.63 113 HIS A O 1
ATOM 827 N N . GLY A 1 115 ? 17.400 103.318 22.757 1.00 55.23 114 GLY A N 1
ATOM 828 C CA . GLY A 1 115 ? 16.309 104.066 22.164 1.00 55.41 114 GLY A CA 1
ATOM 829 C C . GLY A 1 115 ? 15.516 103.258 21.161 1.00 52.75 114 GLY A C 1
ATOM 830 O O . GLY A 1 115 ? 15.922 103.132 20.011 1.00 45.83 114 GLY A O 1
ATOM 831 N N . SER A 1 125 ? 12.907 109.113 22.176 1.00 60.70 124 SER A N 1
ATOM 832 C CA . SER A 1 125 ? 14.335 109.396 22.285 1.00 61.50 124 SER A CA 1
ATOM 833 C C . SER A 1 125 ? 14.992 109.390 20.913 1.00 61.39 124 SER A C 1
ATOM 834 O O . SER A 1 125 ? 15.570 110.388 20.487 1.00 63.18 124 SER A O 1
ATOM 837 N N . ALA A 1 126 ? 14.902 108.259 20.221 1.00 61.26 125 ALA A N 1
ATOM 838 C CA . ALA A 1 126 ? 15.430 108.159 18.867 1.00 59.24 125 ALA A CA 1
ATOM 839 C C . ALA A 1 126 ? 14.783 109.216 17.981 1.00 64.40 125 ALA A C 1
ATOM 840 O O . ALA A 1 126 ? 15.414 109.746 17.064 1.00 64.36 125 ALA A O 1
ATOM 842 N N . ASP A 1 127 ? 13.520 109.523 18.269 1.00 67.65 126 ASP A N 1
ATOM 843 C CA . ASP A 1 127 ? 12.789 110.546 17.530 1.00 72.79 126 ASP A CA 1
ATOM 844 C C . ASP A 1 127 ? 13.331 111.936 17.861 1.00 75.71 126 ASP A C 1
ATOM 845 O O . ASP A 1 127 ? 13.396 112.813 16.998 1.00 77.20 126 ASP A O 1
ATOM 850 N N . ALA A 1 128 ? 13.725 112.122 19.118 1.00 77.10 127 ALA A N 1
ATOM 851 C CA . ALA A 1 128 ? 14.250 113.400 19.583 1.00 77.13 127 ALA A CA 1
ATOM 852 C C . ALA A 1 128 ? 15.550 113.784 18.877 1.00 75.45 127 ALA A C 1
ATOM 853 O O . ALA A 1 128 ? 15.727 114.925 18.454 1.00 78.35 127 ALA A O 1
ATOM 855 N N . LEU A 1 129 ? 16.452 112.817 18.753 1.00 71.58 128 LEU A N 1
ATOM 856 C CA . LEU A 1 129 ? 17.792 113.068 18.235 1.00 65.85 128 LEU A CA 1
ATOM 857 C C . LEU A 1 129 ? 17.830 113.352 16.737 1.00 68.95 128 LEU A C 1
ATOM 858 O O . LEU A 1 129 ? 18.641 114.155 16.278 1.00 71.91 128 LEU A O 1
ATOM 863 N N . GLU A 1 130 ? 16.962 112.698 15.971 1.00 68.74 129 GLU A N 1
ATOM 864 C CA . GLU A 1 130 ? 16.950 112.900 14.526 1.00 70.41 129 GLU A CA 1
ATOM 865 C C . GLU A 1 130 ? 16.268 114.215 14.163 1.00 76.85 129 GLU A C 1
ATOM 866 O O . GLU A 1 130 ? 16.532 114.788 13.105 1.00 80.77 129 GLU A O 1
ATOM 872 N N . ALA A 1 131 ? 15.401 114.694 15.052 1.00 79.08 130 ALA A N 1
ATOM 873 C CA . ALA A 1 131 ? 14.769 116.001 14.887 1.00 86.09 130 ALA A CA 1
ATOM 874 C C . ALA A 1 131 ? 15.607 117.050 15.607 1.00 83.37 130 ALA A C 1
ATOM 875 O O . ALA A 1 131 ? 15.096 118.060 16.091 1.00 86.78 130 ALA A O 1
ATOM 877 N N . LEU A 1 132 ? 16.904 116.781 15.675 1.00 75.73 131 LEU A N 1
ATOM 878 C CA . LEU A 1 132 ? 17.855 117.645 16.345 1.00 70.36 131 LEU A CA 1
ATOM 879 C C . LEU A 1 132 ? 19.105 117.663 15.486 1.00 70.51 131 LEU A C 1
ATOM 880 O O . LEU A 1 132 ? 20.052 118.396 15.769 1.00 73.75 131 LEU A O 1
ATOM 885 N N . GLY A 1 133 ? 19.103 116.831 14.445 1.00 67.36 132 GLY A N 1
ATOM 886 C CA . GLY A 1 133 ? 20.186 116.800 13.478 1.00 66.40 132 GLY A CA 1
ATOM 887 C C . GLY A 1 133 ? 20.951 115.489 13.396 1.00 61.72 132 GLY A C 1
ATOM 888 O O . GLY A 1 133 ? 21.649 115.234 12.418 1.00 62.65 132 GLY A O 1
ATOM 889 N N . ALA A 1 134 ? 20.835 114.655 14.421 1.00 63.71 133 ALA A N 1
ATOM 890 C CA . ALA A 1 134 ? 21.596 113.407 14.462 1.00 61.13 133 ALA A CA 1
ATOM 891 C C . ALA A 1 134 ? 21.045 112.343 13.516 1.00 57.57 133 ALA A C 1
ATOM 892 O O . ALA A 1 134 ? 19.849 112.303 13.236 1.00 57.43 133 ALA A O 1
ATOM 894 N N . VAL A 1 135 ? 21.937 111.491 13.019 1.00 56.09 134 VAL A N 1
ATOM 895 C CA . VAL A 1 135 ? 21.543 110.309 12.265 1.00 55.17 134 VAL A CA 1
ATOM 896 C C . VAL A 1 135 ? 21.342 109.174 13.265 1.00 56.77 134 VAL A C 1
ATOM 897 O O . VAL A 1 135 ? 22.088 109.063 14.233 1.00 49.81 134 VAL A O 1
ATOM 901 N N . ILE A 1 136 ? 20.328 108.343 13.046 1.00 64.40 135 ILE A N 1
ATOM 902 C CA . ILE A 1 136 ? 19.998 107.304 14.015 1.00 66.04 135 ILE A CA 1
ATOM 903 C C . ILE A 1 136 ? 20.501 105.915 13.615 1.00 66.46 135 ILE A C 1
ATOM 904 O O . ILE A 1 136 ? 20.883 105.125 14.474 1.00 68.53 135 ILE A O 1
ATOM 909 N N . GLU A 1 137 ? 20.524 105.638 12.316 1.00 69.54 136 GLU A N 1
ATOM 910 C CA . GLU A 1 137 ? 20.945 104.338 11.813 1.00 69.38 136 GLU A CA 1
ATOM 911 C C . GLU A 1 137 ? 22.463 104.242 11.844 1.00 63.64 136 GLU A C 1
ATOM 912 O O . GLU A 1 137 ? 23.136 104.352 10.816 1.00 71.48 136 GLU A O 1
ATOM 918 N N . LEU A 1 138 ? 23.002 104.067 13.041 1.00 52.34 137 LEU A N 1
ATOM 919 C CA . LEU A 1 138 ? 24.431 103.876 13.210 1.00 48.15 137 LEU A CA 1
ATOM 920 C C . LEU A 1 138 ? 24.687 102.395 13.463 1.00 48.86 137 LEU A C 1
ATOM 921 O O . LEU A 1 138 ? 23.976 101.769 14.241 1.00 50.47 137 LEU A O 1
ATOM 926 N N . GLN A 1 139 ? 25.682 101.841 12.777 1.00 46.61 138 GLN A N 1
ATOM 927 C CA . GLN A 1 139 ? 26.157 100.493 13.042 1.00 41.12 138 GLN A CA 1
ATOM 928 C C . GLN A 1 139 ? 26.951 100.478 14.353 1.00 41.03 138 GLN A C 1
ATOM 929 O O . GLN A 1 139 ? 27.520 101.498 14.743 1.00 41.71 138 GLN A O 1
ATOM 935 N N . PRO A 1 140 ? 26.979 99.326 15.046 1.00 39.61 139 PRO A N 1
ATOM 936 C CA . PRO A 1 140 ? 27.624 99.252 16.366 1.00 36.88 139 PRO A CA 1
ATOM 937 C C . PRO A 1 140 ? 29.072 99.767 16.379 1.00 37.91 139 PRO A C 1
ATOM 938 O O . PRO A 1 140 ? 29.544 100.248 17.405 1.00 40.85 139 PRO A O 1
ATOM 942 N N . GLU A 1 141 ? 29.748 99.712 15.240 1.00 42.92 140 GLU A N 1
ATOM 943 C CA . GLU A 1 141 ? 31.117 100.202 15.139 1.00 47.78 140 GLU A CA 1
ATOM 944 C C . GLU A 1 141 ? 31.140 101.732 15.161 1.00 43.22 140 GLU A C 1
ATOM 945 O O . GLU A 1 141 ? 32.093 102.347 15.644 1.00 44.22 140 GLU A O 1
ATOM 951 N N . GLN A 1 142 ? 30.086 102.340 14.627 1.00 39.14 141 GLN A N 1
ATOM 952 C CA . GLN A 1 142 ? 29.965 103.792 14.625 1.00 37.40 141 GLN A CA 1
ATOM 953 C C . GLN A 1 142 ? 29.557 104.328 16.008 1.00 37.33 141 GLN A C 1
ATOM 954 O O . GLN A 1 142 ? 29.954 105.425 16.389 1.00 35.05 141 GLN A O 1
ATOM 960 N N . VAL A 1 143 ? 28.772 103.556 16.755 1.00 35.99 142 VAL A N 1
ATOM 961 C CA . VAL A 1 143 ? 28.456 103.926 18.137 1.00 31.88 142 VAL A CA 1
ATOM 962 C C . VAL A 1 143 ? 29.715 103.898 18.996 1.00 34.36 142 VAL A C 1
ATOM 963 O O . VAL A 1 143 ? 29.931 104.777 19.845 1.00 35.66 142 VAL A O 1
ATOM 967 N N . ALA A 1 144 ? 30.546 102.883 18.778 1.00 33.46 143 ALA A N 1
ATOM 968 C CA . ALA A 1 144 ? 31.823 102.791 19.483 1.00 37.55 143 ALA A CA 1
ATOM 969 C C . ALA A 1 144 ? 32.651 104.036 19.205 1.00 40.74 143 ALA A C 1
ATOM 970 O O . ALA A 1 144 ? 33.308 104.573 20.094 1.00 34.35 143 ALA A O 1
ATOM 972 N N . ALA A 1 145 ? 32.594 104.506 17.963 1.00 45.15 144 ALA A N 1
ATOM 973 C CA . ALA A 1 145 ? 33.351 105.685 17.561 1.00 46.09 144 ALA A CA 1
ATOM 974 C C . ALA A 1 145 ? 32.803 106.974 18.190 1.00 40.80 144 ALA A C 1
ATOM 975 O O . ALA A 1 145 ? 33.575 107.836 18.611 1.00 39.85 144 ALA A O 1
ATOM 977 N N . SER A 1 146 ? 31.481 107.105 18.267 1.00 34.77 145 SER A N 1
ATOM 978 C CA . SER A 1 146 ? 30.887 108.281 18.905 1.00 43.77 145 SER A CA 1
ATOM 979 C C . SER A 1 146 ? 31.217 108.323 20.390 1.00 38.17 145 SER A C 1
ATOM 980 O O . SER A 1 146 ? 31.491 109.394 20.927 1.00 34.07 145 SER A O 1
ATOM 983 N N . LEU A 1 147 ? 31.192 107.163 21.048 1.00 36.64 146 LEU A N 1
ATOM 984 C CA . LEU A 1 147 ? 31.548 107.093 22.465 1.00 36.95 146 LEU A CA 1
ATOM 985 C C . LEU A 1 147 ? 32.979 107.558 22.689 1.00 40.69 146 LEU A C 1
ATOM 986 O O . LEU A 1 147 ? 33.255 108.321 23.613 1.00 42.20 146 LEU A O 1
ATOM 991 N N . ALA A 1 148 ? 33.886 107.096 21.836 1.00 40.34 147 ALA A N 1
ATOM 992 C CA . ALA A 1 148 ? 35.290 107.475 21.941 1.00 43.43 147 ALA A CA 1
ATOM 993 C C . ALA A 1 148 ? 35.501 108.970 21.696 1.00 45.09 147 ALA A C 1
ATOM 994 O O . ALA A 1 148 ? 36.320 109.612 22.357 1.00 46.20 147 ALA A O 1
ATOM 996 N N . GLN A 1 149 ? 34.749 109.524 20.755 1.00 43.80 148 GLN A N 1
ATOM 997 C CA . GLN A 1 149 ? 34.945 110.909 20.341 1.00 45.55 148 GLN A CA 1
ATOM 998 C C . GLN A 1 149 ? 34.155 111.920 21.178 1.00 42.93 148 GLN A C 1
ATOM 999 O O . GLN A 1 149 ? 34.646 113.006 21.475 1.00 41.29 148 GLN A O 1
ATOM 1005 N N . THR A 1 150 ? 32.935 111.566 21.565 1.00 38.88 149 THR A N 1
ATOM 1006 C CA . THR A 1 150 ? 32.035 112.534 22.189 1.00 40.66 149 THR A CA 1
ATOM 1007 C C . THR A 1 150 ? 31.561 112.118 23.584 1.00 39.46 149 THR A C 1
ATOM 1008 O O . THR A 1 150 ? 30.978 112.919 24.311 1.00 41.56 149 THR A O 1
ATOM 1012 N N . GLY A 1 151 ? 31.793 110.859 23.942 1.00 34.64 150 GLY A N 1
ATOM 1013 C CA . GLY A 1 151 ? 31.392 110.350 25.239 1.00 33.93 150 GLY A CA 1
ATOM 1014 C C . GLY A 1 151 ? 29.926 109.986 25.239 1.00 33.58 150 GLY A C 1
ATOM 1015 O O . GLY A 1 151 ? 29.348 109.690 26.276 1.00 32.22 150 GLY A O 1
ATOM 1016 N N . ILE A 1 152 ? 29.325 110.002 24.056 1.00 32.27 151 ILE A N 1
ATOM 1017 C CA . ILE A 1 152 ? 27.911 109.704 23.902 1.00 37.15 151 ILE A CA 1
ATOM 1018 C C . ILE A 1 152 ? 27.711 108.523 22.965 1.00 35.35 151 ILE A C 1
ATOM 1019 O O . ILE A 1 152 ? 28.233 108.511 21.849 1.00 32.49 151 ILE A O 1
ATOM 1024 N N . GLY A 1 153 ? 26.954 107.531 23.420 1.00 28.67 152 GLY A N 1
ATOM 1025 C CA . GLY A 1 153 ? 26.675 106.373 22.600 1.00 31.82 152 GLY A CA 1
ATOM 1026 C C . GLY A 1 153 ? 25.199 106.072 22.570 1.00 32.06 152 GLY A C 1
ATOM 1027 O O . GLY A 1 153 ? 24.672 105.457 23.495 1.00 37.04 152 GLY A O 1
ATOM 1028 N N . PHE A 1 154 ? 24.523 106.487 21.502 1.00 35.37 153 PHE A N 1
ATOM 1029 C CA . PHE A 1 154 ? 23.109 106.184 21.374 1.00 26.96 153 PHE A CA 1
ATOM 1030 C C . PHE A 1 154 ? 22.900 104.910 20.571 1.00 33.74 153 PHE A C 1
ATOM 1031 O O . PHE A 1 154 ? 23.359 104.793 19.433 1.00 37.07 153 PHE A O 1
ATOM 1047 N N . TYR A 1 156 ? 20.366 102.621 18.704 1.00 39.90 155 TYR A N 1
ATOM 1048 C CA . TYR A 1 156 ? 19.071 102.421 18.078 1.00 36.49 155 TYR A CA 1
ATOM 1049 C C . TYR A 1 156 ? 18.672 100.957 18.227 1.00 32.48 155 TYR A C 1
ATOM 1050 O O . TYR A 1 156 ? 19.337 100.074 17.691 1.00 32.15 155 TYR A O 1
ATOM 1059 N N . ALA A 1 157 ? 17.596 100.699 18.965 1.00 32.95 156 ALA A N 1
ATOM 1060 C CA . ALA A 1 157 ? 17.214 99.323 19.308 1.00 34.95 156 ALA A CA 1
ATOM 1061 C C . ALA A 1 157 ? 17.071 98.331 18.134 1.00 34.46 156 ALA A C 1
ATOM 1062 O O . ALA A 1 157 ? 17.551 97.203 18.232 1.00 38.20 156 ALA A O 1
ATOM 1064 N N . PRO A 1 158 ? 16.431 98.740 17.019 1.00 39.79 157 PRO A N 1
ATOM 1065 C CA . PRO A 1 158 ? 16.347 97.813 15.882 1.00 38.52 157 PRO A CA 1
ATOM 1066 C C . PRO A 1 158 ? 17.707 97.381 15.335 1.00 38.92 157 PRO A C 1
ATOM 1067 O O . PRO A 1 158 ? 17.809 96.307 14.745 1.00 40.40 157 PRO A O 1
ATOM 1071 N N . VAL A 1 159 ? 18.730 98.211 15.509 1.00 35.11 158 VAL A N 1
ATOM 1072 C CA . VAL A 1 159 ? 20.070 97.871 15.034 1.00 35.49 158 VAL A CA 1
ATOM 1073 C C . VAL A 1 159 ? 20.709 96.875 15.999 1.00 26.92 158 VAL A C 1
ATOM 1074 O O . VAL A 1 159 ? 21.318 95.882 15.584 1.00 30.79 158 VAL A O 1
ATOM 1078 N N . HIS A 1 160 ? 20.560 97.146 17.288 1.00 24.83 159 HIS A N 1
ATOM 1079 C CA . HIS A 1 160 ? 21.235 96.352 18.318 1.00 25.84 159 HIS A CA 1
ATOM 1080 C C . HIS A 1 160 ? 20.448 95.137 18.783 1.00 26.33 159 HIS A C 1
ATOM 1081 O O . HIS A 1 160 ? 21.018 94.209 19.355 1.00 27.03 159 HIS A O 1
ATOM 1088 N N . HIS A 1 161 ? 19.147 95.121 18.521 1.00 23.39 160 HIS A N 1
ATOM 1089 C CA . HIS A 1 161 ? 18.347 93.974 18.941 1.00 28.45 160 HIS A CA 1
ATOM 1090 C C . HIS A 1 161 ? 17.528 93.353 17.804 1.00 26.26 160 HIS A C 1
ATOM 1091 O O . HIS A 1 161 ? 16.306 93.209 17.914 1.00 26.95 160 HIS A O 1
ATOM 1098 N N . PRO A 1 162 ? 18.211 92.944 16.726 1.00 26.95 161 PRO A N 1
ATOM 1099 C CA . PRO A 1 162 ? 17.491 92.456 15.541 1.00 27.55 161 PRO A CA 1
ATOM 1100 C C . PRO A 1 162 ? 16.649 91.206 15.791 1.00 32.39 161 PRO A C 1
ATOM 1101 O O . PRO A 1 162 ? 15.653 91.030 15.098 1.00 38.31 161 PRO A O 1
ATOM 1105 N N . ALA A 1 163 ? 17.020 90.369 16.761 1.00 27.32 162 ALA A N 1
ATOM 1106 C CA . ALA A 1 163 ? 16.283 89.129 16.993 1.00 29.10 162 ALA A CA 1
ATOM 1107 C C . ALA A 1 163 ? 14.959 89.335 17.720 1.00 24.08 162 ALA A C 1
ATOM 1108 O O . ALA A 1 163 ? 14.151 88.418 17.789 1.00 23.73 162 ALA A O 1
ATOM 1118 N N . LYS A 1 165 ? 12.511 90.825 16.670 1.00 22.02 164 LYS A N 1
ATOM 1119 C CA . LYS A 1 165 ? 11.494 90.616 15.645 1.00 23.61 164 LYS A CA 1
ATOM 1120 C C . LYS A 1 165 ? 10.922 89.207 15.713 1.00 24.78 164 LYS A C 1
ATOM 1121 O O . LYS A 1 165 ? 9.796 88.963 15.276 1.00 24.08 164 LYS A O 1
ATOM 1127 N N . VAL A 1 166 ? 11.709 88.266 16.223 1.00 22.99 165 VAL A N 1
ATOM 1128 C CA . VAL A 1 166 ? 11.256 86.871 16.304 1.00 23.17 165 VAL A CA 1
ATOM 1129 C C . VAL A 1 166 ? 10.046 86.711 17.212 1.00 21.13 165 VAL A C 1
ATOM 1130 O O . VAL A 1 166 ? 9.128 85.947 16.909 1.00 21.60 165 VAL A O 1
ATOM 1134 N N . VAL A 1 167 ? 10.033 87.437 18.333 1.00 19.14 166 VAL A N 1
ATOM 1135 C CA . VAL A 1 167 ? 8.915 87.328 19.266 1.00 17.54 166 VAL A CA 1
ATOM 1136 C C . VAL A 1 167 ? 7.970 88.538 19.280 1.00 17.28 166 VAL A C 1
ATOM 1137 O O . VAL A 1 167 ? 6.969 88.545 20.001 1.00 16.36 166 VAL A O 1
ATOM 1141 N N . ALA A 1 168 ? 8.256 89.539 18.454 1.00 18.52 167 ALA A N 1
ATOM 1142 C CA . ALA A 1 168 ? 7.371 90.700 18.371 1.00 24.76 167 ALA A CA 1
ATOM 1143 C C . ALA A 1 168 ? 5.896 90.372 18.056 1.00 21.43 167 ALA A C 1
ATOM 1144 O O . ALA A 1 168 ? 5.014 90.906 18.727 1.00 19.29 167 ALA A O 1
ATOM 1146 N N . PRO A 1 169 ? 5.618 89.500 17.058 1.00 21.06 168 PRO A N 1
ATOM 1147 C CA . PRO A 1 169 ? 4.196 89.233 16.816 1.00 21.85 168 PRO A CA 1
ATOM 1148 C C . PRO A 1 169 ? 3.480 88.560 17.991 1.00 19.89 168 PRO A C 1
ATOM 1149 O O . PRO A 1 169 ? 2.348 88.917 18.292 1.00 20.10 168 PRO A O 1
ATOM 1153 N N . VAL A 1 170 ? 4.105 87.578 18.620 1.00 18.43 169 VAL A N 1
ATOM 1154 C CA . VAL A 1 170 ? 3.438 86.914 19.720 1.00 16.93 169 VAL A CA 1
ATOM 1155 C C . VAL A 1 170 ? 3.229 87.885 20.908 1.00 23.19 169 VAL A C 1
ATOM 1156 O O . VAL A 1 170 ? 2.172 87.867 21.531 1.00 16.18 169 VAL A O 1
ATOM 1160 N N . ARG A 1 171 ? 4.203 88.754 21.184 1.00 15.56 170 ARG A N 1
ATOM 1161 C CA . ARG A 1 171 ? 4.039 89.777 22.243 1.00 15.12 170 ARG A CA 1
ATOM 1162 C C . ARG A 1 171 ? 2.898 90.737 21.936 1.00 23.42 170 ARG A C 1
ATOM 1163 O O . ARG A 1 171 ? 2.121 91.085 22.817 1.00 18.13 170 ARG A O 1
ATOM 1171 N N . ARG A 1 172 ? 2.781 91.146 20.671 1.00 18.19 171 ARG A N 1
ATOM 1172 C CA . ARG A 1 172 ? 1.721 92.052 20.264 1.00 20.23 171 ARG A CA 1
ATOM 1173 C C . ARG A 1 172 ? 0.345 91.377 20.373 1.00 20.61 171 ARG A C 1
ATOM 1174 O O . ARG A 1 172 ? -0.649 92.022 20.702 1.00 27.27 171 ARG A O 1
ATOM 1182 N N . GLU A 1 173 ? 0.280 90.077 20.097 1.00 20.01 172 GLU A N 1
ATOM 1183 C CA . GLU A 1 173 ? -0.995 89.365 20.158 1.00 21.33 172 GLU A CA 1
ATOM 1184 C C . GLU A 1 173 ? -1.449 89.175 21.628 1.00 20.93 172 GLU A C 1
ATOM 1185 O O . GLU A 1 173 ? -2.635 89.277 21.936 1.00 22.13 172 GLU A O 1
ATOM 1199 N N . GLY A 1 175 ? -0.642 91.086 24.321 1.00 17.89 174 GLY A N 1
ATOM 1200 C CA . GLY A 1 175 ? -1.069 92.378 24.803 1.00 23.91 174 GLY A CA 1
ATOM 1201 C C . GLY A 1 175 ? -0.563 92.636 26.213 1.00 20.78 174 GLY A C 1
ATOM 1202 O O . GLY A 1 175 ? -0.205 93.747 26.547 1.00 21.87 174 GLY A O 1
ATOM 1203 N N . VAL A 1 176 ? -0.505 91.598 27.030 1.00 17.64 175 VAL A N 1
ATOM 1204 C CA . VAL A 1 176 ? -0.096 91.780 28.437 1.00 23.80 175 VAL A CA 1
ATOM 1205 C C . VAL A 1 176 ? 1.423 91.840 28.562 1.00 21.92 175 VAL A C 1
ATOM 1206 O O . VAL A 1 176 ? 2.146 91.408 27.663 1.00 17.84 175 VAL A O 1
ATOM 1210 N N . ARG A 1 177 ? 1.915 92.391 29.665 1.00 17.13 176 ARG A N 1
ATOM 1211 C CA . ARG A 1 177 ? 3.348 92.376 29.940 1.00 16.32 176 ARG A CA 1
ATOM 1212 C C . ARG A 1 177 ? 3.839 90.948 30.176 1.00 17.70 176 ARG A C 1
ATOM 1213 O O . ARG A 1 177 ? 3.094 90.099 30.693 1.00 18.13 176 ARG A O 1
ATOM 1221 N N . THR A 1 178 ? 5.083 90.683 29.774 1.00 15.43 177 THR A N 1
ATOM 1222 C CA . THR A 1 178 ? 5.714 89.375 29.946 1.00 13.80 177 THR A CA 1
ATOM 1223 C C . THR A 1 178 ? 7.159 89.629 30.326 1.00 15.29 177 THR A C 1
ATOM 1224 O O . THR A 1 178 ? 7.576 90.776 30.459 1.00 14.52 177 THR A O 1
ATOM 1228 N N . ILE A 1 179 ? 7.929 88.559 30.497 1.00 13.63 178 ILE A N 1
ATOM 1229 C CA . ILE A 1 179 ? 9.330 88.711 30.866 1.00 14.25 178 ILE A CA 1
ATOM 1230 C C . ILE A 1 179 ? 10.107 89.553 29.842 1.00 16.59 178 ILE A C 1
ATOM 1231 O O . ILE A 1 179 ? 11.094 90.198 30.197 1.00 15.57 178 ILE A O 1
ATOM 1236 N N . PHE A 1 180 ? 9.678 89.564 28.574 1.00 13.17 179 PHE A N 1
ATOM 1237 C CA . PHE A 1 180 ? 10.403 90.333 27.577 1.00 14.26 179 PHE A CA 1
ATOM 1238 C C . PHE A 1 180 ? 10.372 91.829 27.879 1.00 16.75 179 PHE A C 1
ATOM 1239 O O . PHE A 1 180 ? 11.293 92.557 27.520 1.00 24.17 179 PHE A O 1
ATOM 1247 N N . ASN A 1 181 ? 9.313 92.289 28.536 1.00 17.48 180 ASN A N 1
ATOM 1248 C CA . ASN A 1 181 ? 9.233 93.691 28.907 1.00 18.32 180 ASN A CA 1
ATOM 1249 C C . ASN A 1 181 ? 10.341 94.122 29.869 1.00 25.65 180 ASN A C 1
ATOM 1250 O O . ASN A 1 181 ? 10.640 95.309 29.979 1.00 20.75 180 ASN A O 1
ATOM 1255 N N . ILE A 1 182 ? 10.967 93.177 30.565 1.00 21.21 181 ILE A N 1
ATOM 1256 C CA . ILE A 1 182 ? 12.042 93.574 31.465 1.00 24.14 181 ILE A CA 1
ATOM 1257 C C . ILE A 1 182 ? 13.443 93.117 31.051 1.00 24.16 181 ILE A C 1
ATOM 1258 O O . ILE A 1 182 ? 14.421 93.466 31.702 1.00 22.76 181 ILE A O 1
ATOM 1263 N N . LEU A 1 183 ? 13.543 92.377 29.951 1.00 23.55 182 LEU A N 1
ATOM 1264 C CA . LEU A 1 183 ? 14.838 91.859 29.497 1.00 20.41 182 LEU A CA 1
ATOM 1265 C C . LEU A 1 183 ? 15.615 92.897 28.680 1.00 22.50 182 LEU A C 1
ATOM 1266 O O . LEU A 1 183 ? 16.846 92.946 28.723 1.00 23.81 182 LEU A O 1
ATOM 1271 N N . GLY A 1 184 ? 14.895 93.725 27.938 1.00 19.99 183 GLY A N 1
ATOM 1272 C CA . GLY A 1 184 ? 15.523 94.731 27.083 1.00 27.06 183 GLY A CA 1
ATOM 1273 C C . GLY A 1 184 ? 16.481 95.652 27.816 1.00 28.77 183 GLY A C 1
ATOM 1274 O O . GLY A 1 184 ? 17.648 95.784 27.441 1.00 31.33 183 GLY A O 1
ATOM 1275 N N . PRO A 1 185 ? 16.001 96.285 28.891 1.00 27.47 184 PRO A N 1
ATOM 1276 C CA . PRO A 1 185 ? 16.882 97.090 29.740 1.00 25.08 184 PRO A CA 1
ATOM 1277 C C . PRO A 1 185 ? 18.121 96.353 30.288 1.00 25.55 184 PRO A C 1
ATOM 1278 O O . PRO A 1 185 ? 19.084 97.023 30.638 1.00 27.71 184 PRO A O 1
ATOM 1282 N N . LEU A 1 186 ? 18.121 95.022 30.359 1.00 20.11 185 LEU A N 1
ATOM 1283 C CA . LEU A 1 186 ? 19.286 94.320 30.916 1.00 22.32 185 LEU A CA 1
ATOM 1284 C C . LEU A 1 186 ? 20.398 94.001 29.893 1.00 20.27 185 LEU A C 1
ATOM 1285 O O . LEU A 1 186 ? 21.462 93.491 30.249 1.00 30.40 185 LEU A O 1
ATOM 1290 N N . THR A 1 187 ? 20.157 94.284 28.632 1.00 20.73 186 THR A N 1
ATOM 1291 C CA . THR A 1 187 ? 21.080 93.806 27.580 1.00 26.91 186 THR A CA 1
ATOM 1292 C C . THR A 1 187 ? 22.468 94.474 27.595 1.00 29.25 186 THR A C 1
ATOM 1293 O O . THR A 1 187 ? 23.474 93.810 27.331 1.00 30.87 186 THR A O 1
ATOM 1297 N N . ASN A 1 188 ? 22.507 95.776 27.891 1.00 25.23 187 ASN A N 1
ATOM 1298 C CA . ASN A 1 188 ? 23.763 96.514 28.128 1.00 22.74 187 ASN A CA 1
ATOM 1299 C C . ASN A 1 188 ? 24.812 96.286 27.025 1.00 20.92 187 ASN A C 1
ATOM 1300 O O . ASN A 1 188 ? 25.916 95.820 27.293 1.00 23.14 187 ASN A O 1
ATOM 1305 N N . PRO A 1 189 ? 24.463 96.614 25.770 1.00 21.69 188 PRO A N 1
ATOM 1306 C CA . PRO A 1 189 ? 25.321 96.152 24.664 1.00 22.71 188 PRO A CA 1
ATOM 1307 C C . PRO A 1 189 ? 26.726 96.767 24.665 1.00 20.95 188 PRO A C 1
ATOM 1308 O O . PRO A 1 189 ? 27.617 96.185 24.047 1.00 26.95 188 PRO A O 1
ATOM 1312 N N . ALA A 1 190 ? 26.926 97.884 25.365 1.00 22.23 189 ALA A N 1
ATOM 1313 C CA . ALA A 1 190 ? 28.258 98.484 25.484 1.00 25.04 189 ALA A CA 1
ATOM 1314 C C . ALA A 1 190 ? 29.050 97.902 26.642 1.00 22.64 189 ALA A C 1
ATOM 1315 O O . ALA A 1 190 ? 30.209 98.249 26.828 1.00 30.22 189 ALA A O 1
ATOM 1317 N N . GLY A 1 191 ? 28.419 97.024 27.415 1.00 22.44 190 GLY A N 1
ATOM 1318 C CA . GLY A 1 191 ? 29.057 96.413 28.574 1.00 26.34 190 GLY A CA 1
ATOM 1319 C C . GLY A 1 191 ? 29.522 97.359 29.678 1.00 27.91 190 GLY A C 1
ATOM 1320 O O . GLY A 1 191 ? 30.590 97.173 30.262 1.00 28.73 190 GLY A O 1
ATOM 1321 N N . SER A 1 192 ? 28.732 98.379 29.981 1.00 20.75 191 SER A N 1
ATOM 1322 C CA . SER A 1 192 ? 29.085 99.254 31.099 1.00 19.46 191 SER A CA 1
ATOM 1323 C C . SER A 1 192 ? 29.002 98.473 32.415 1.00 21.64 191 SER A C 1
ATOM 1324 O O . SER A 1 192 ? 28.063 97.703 32.626 1.00 21.95 191 SER A O 1
ATOM 1327 N N . PRO A 1 193 ? 29.990 98.664 33.303 1.00 24.71 192 PRO A N 1
ATOM 1328 C CA . PRO A 1 193 ? 29.877 98.044 34.624 1.00 25.60 192 PRO A CA 1
ATOM 1329 C C . PRO A 1 193 ? 28.842 98.754 35.492 1.00 26.15 192 PRO A C 1
ATOM 1330 O O . PRO A 1 193 ? 28.424 98.189 36.515 1.00 25.33 192 PRO A O 1
ATOM 1334 N N . ASN A 1 194 ? 28.433 99.955 35.072 1.00 20.26 193 ASN A N 1
ATOM 1335 C CA . ASN A 1 194 ? 27.576 100.852 35.863 1.00 20.85 193 ASN A CA 1
ATOM 1336 C C . ASN A 1 194 ? 26.279 101.189 35.138 1.00 23.01 193 ASN A C 1
ATOM 1337 O O . ASN A 1 194 ? 26.298 101.523 33.950 1.00 24.16 193 ASN A O 1
ATOM 1342 N N . ILE A 1 195 ? 25.152 101.093 35.837 1.00 16.92 194 ILE A N 1
ATOM 1343 C CA . ILE A 1 195 ? 23.848 101.205 35.178 1.00 19.35 194 ILE A CA 1
ATOM 1344 C C . ILE A 1 195 ? 22.913 102.133 35.936 1.00 20.07 194 ILE A C 1
ATOM 1345 O O . ILE A 1 195 ? 22.789 102.037 37.148 1.00 19.79 194 ILE A O 1
ATOM 1350 N N . LEU A 1 196 ? 22.262 103.041 35.220 1.00 19.00 195 LEU A N 1
ATOM 1351 C CA . LEU A 1 196 ? 21.157 103.807 35.782 1.00 17.27 195 LEU A CA 1
ATOM 1352 C C . LEU A 1 196 ? 19.889 103.352 35.078 1.00 18.50 195 LEU A C 1
ATOM 1353 O O . LEU A 1 196 ? 19.735 103.561 33.874 1.00 17.90 195 LEU A O 1
ATOM 1366 N N . GLY A 1 198 ? 15.603 103.144 35.035 1.00 18.16 197 GLY A N 1
ATOM 1367 C CA . GLY A 1 198 ? 14.277 103.451 35.529 1.00 20.99 197 GLY A CA 1
ATOM 1368 C C . GLY A 1 198 ? 13.349 102.285 35.240 1.00 24.94 197 GLY A C 1
ATOM 1369 O O . GLY A 1 198 ? 13.453 101.642 34.191 1.00 22.52 197 GLY A O 1
ATOM 1370 N N . VAL A 1 199 ? 12.439 101.988 36.162 1.00 19.82 198 VAL A N 1
ATOM 1371 C CA . VAL A 1 199 ? 11.555 100.849 35.945 1.00 18.59 198 VAL A CA 1
ATOM 1372 C C . VAL A 1 199 ? 10.099 101.233 36.028 1.00 22.46 198 VAL A C 1
ATOM 1373 O O . VAL A 1 199 ? 9.760 102.328 36.443 1.00 22.36 198 VAL A O 1
ATOM 1377 N N . PHE A 1 200 ? 9.260 100.265 35.672 1.00 24.08 199 PHE A N 1
ATOM 1378 C CA . PHE A 1 200 ? 7.835 100.402 35.436 1.00 28.86 199 PHE A CA 1
ATOM 1379 C C . PHE A 1 200 ? 6.988 100.234 36.710 1.00 26.04 199 PHE A C 1
ATOM 1380 O O . PHE A 1 200 ? 5.855 100.707 36.784 1.00 24.98 199 PHE A O 1
ATOM 1388 N N . HIS A 1 201 ? 7.535 99.540 37.701 1.00 23.11 200 HIS A N 1
ATOM 1389 C CA . HIS A 1 201 ? 6.751 99.083 38.848 1.00 23.45 200 HIS A CA 1
ATOM 1390 C C . HIS A 1 201 ? 7.688 99.022 40.051 1.00 22.57 200 HIS A C 1
ATOM 1391 O O . HIS A 1 201 ? 8.859 98.673 39.895 1.00 21.13 200 HIS A O 1
ATOM 1398 N N . PRO A 1 202 ? 7.195 99.376 41.253 1.00 23.70 201 PRO A N 1
ATOM 1399 C CA . PRO A 1 202 ? 8.105 99.387 42.413 1.00 23.18 201 PRO A CA 1
ATOM 1400 C C . PRO A 1 202 ? 8.752 98.020 42.701 1.00 23.79 201 PRO A C 1
ATOM 1401 O O . PRO A 1 202 ? 9.901 97.995 43.143 1.00 21.48 201 PRO A O 1
ATOM 1405 N N . ASP A 1 203 ? 8.052 96.919 42.427 1.00 22.87 202 ASP A N 1
ATOM 1406 C CA . ASP A 1 203 ? 8.625 95.578 42.626 1.00 29.00 202 ASP A CA 1
ATOM 1407 C C . ASP A 1 203 ? 9.933 95.394 41.866 1.00 24.30 202 ASP A C 1
ATOM 1408 O O . ASP A 1 203 ? 10.823 94.662 42.291 1.00 20.25 202 ASP A O 1
ATOM 1413 N N . LEU A 1 204 ? 10.035 96.049 40.718 1.00 20.36 203 LEU A N 1
ATOM 1414 C CA . LEU A 1 204 ? 11.167 95.833 39.828 1.00 18.72 203 LEU A CA 1
ATOM 1415 C C . LEU A 1 204 ? 12.431 96.533 40.318 1.00 18.92 203 LEU A C 1
ATOM 1416 O O . LEU A 1 204 ? 13.516 96.284 39.813 1.00 19.88 203 LEU A O 1
ATOM 1421 N N . VAL A 1 205 ? 12.296 97.390 41.326 1.00 18.45 204 VAL A N 1
ATOM 1422 C CA . VAL A 1 205 ? 13.460 98.076 41.864 1.00 17.98 204 VAL A CA 1
ATOM 1423 C C . VAL A 1 205 ? 14.370 97.035 42.537 1.00 23.43 204 VAL A C 1
ATOM 1424 O O . VAL A 1 205 ? 15.552 96.931 42.220 1.00 23.14 204 VAL A O 1
ATOM 1428 N N . GLY A 1 206 ? 13.805 96.257 43.453 1.00 22.53 205 GLY A N 1
ATOM 1429 C CA . GLY A 1 206 ? 14.554 95.223 44.145 1.00 22.44 205 GLY A CA 1
ATOM 1430 C C . GLY A 1 206 ? 14.908 94.062 43.226 1.00 23.08 205 GLY A C 1
ATOM 1431 O O . GLY A 1 206 ? 16.001 93.511 43.299 1.00 18.98 205 GLY A O 1
ATOM 1432 N N . ILE A 1 207 ? 13.988 93.684 42.351 1.00 18.43 206 ILE A N 1
ATOM 1433 C CA . ILE A 1 207 ? 14.282 92.611 41.402 1.00 18.11 206 ILE A CA 1
ATOM 1434 C C . ILE A 1 207 ? 15.449 92.967 40.474 1.00 24.11 206 ILE A C 1
ATOM 1435 O O . ILE A 1 207 ? 16.440 92.222 40.405 1.00 16.99 206 ILE A O 1
ATOM 1440 N N . GLN A 1 208 ? 15.345 94.095 39.772 1.00 18.82 207 GLN A N 1
ATOM 1441 C CA . GLN A 1 208 ? 16.343 94.412 38.746 1.00 22.18 207 GLN A CA 1
ATOM 1442 C C . GLN A 1 208 ? 17.724 94.732 39.329 1.00 19.08 207 GLN A C 1
ATOM 1443 O O . GLN A 1 208 ? 18.737 94.419 38.704 1.00 19.56 207 GLN A O 1
ATOM 1449 N N . ALA A 1 209 ? 17.777 95.326 40.524 1.00 17.38 208 ALA A N 1
ATOM 1450 C CA . ALA A 1 209 ? 19.062 95.555 41.166 1.00 20.48 208 ALA A CA 1
ATOM 1451 C C . ALA A 1 209 ? 19.774 94.217 41.374 1.00 19.31 208 ALA A C 1
ATOM 1452 O O . ALA A 1 209 ? 20.968 94.103 41.117 1.00 19.57 208 ALA A O 1
ATOM 1454 N N . ARG A 1 210 ? 19.028 93.201 41.811 1.00 19.62 209 ARG A N 1
ATOM 1455 C CA . ARG A 1 210 ? 19.606 91.880 42.079 1.00 18.55 209 ARG A CA 1
ATOM 1456 C C . ARG A 1 210 ? 19.897 91.093 40.785 1.00 19.54 209 ARG A C 1
ATOM 1457 O O . ARG A 1 210 ? 20.862 90.342 40.723 1.00 20.95 209 ARG A O 1
ATOM 1465 N N . VAL A 1 211 ? 19.079 91.278 39.758 1.00 16.81 210 VAL A N 1
ATOM 1466 C CA . VAL A 1 211 ? 19.373 90.636 38.455 1.00 16.70 210 VAL A CA 1
ATOM 1467 C C . VAL A 1 211 ? 20.650 91.245 37.880 1.00 19.43 210 VAL A C 1
ATOM 1468 O O . VAL A 1 211 ? 21.531 90.530 37.414 1.00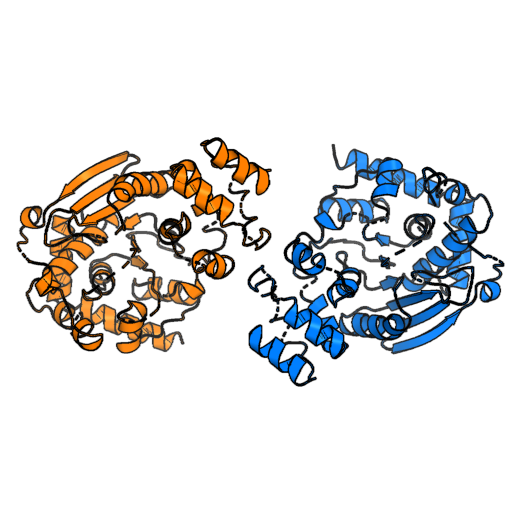 19.65 210 VAL A O 1
ATOM 1472 N N . LEU A 1 212 ? 20.777 92.572 37.955 1.00 18.81 211 LEU A N 1
ATOM 1473 C CA . LEU A 1 212 ? 22.009 93.226 37.507 1.00 20.17 211 LEU A CA 1
ATOM 1474 C C . LEU A 1 212 ? 23.242 92.702 38.242 1.00 19.35 211 LEU A C 1
ATOM 1475 O O . LEU A 1 212 ? 24.285 92.466 37.631 1.00 23.82 211 LEU A O 1
ATOM 1480 N N . GLN A 1 213 ? 23.135 92.542 39.555 1.00 18.25 212 GLN A N 1
ATOM 1481 C CA . GLN A 1 213 ? 24.232 91.961 40.315 1.00 20.06 212 GLN A CA 1
ATOM 1482 C C . GLN A 1 213 ? 24.592 90.559 39.826 1.00 24.93 212 GLN A C 1
ATOM 1483 O O . GLN A 1 213 ? 25.766 90.219 39.667 1.00 25.09 212 GLN A O 1
ATOM 1489 N N . GLU A 1 214 ? 23.569 89.744 39.606 1.00 25.45 213 GLU A N 1
ATOM 1490 C CA . GLU A 1 214 ? 23.753 88.403 39.069 1.00 32.42 213 GLU A CA 1
ATOM 1491 C C . GLU A 1 214 ? 24.428 88.437 37.696 1.00 26.89 213 GLU A C 1
ATOM 1492 O O . GLU A 1 214 ? 25.231 87.561 37.367 1.00 26.13 213 GLU A O 1
ATOM 1498 N N . LEU A 1 215 ? 24.108 89.452 36.898 1.00 24.16 214 LEU A N 1
ATOM 1499 C CA . LEU A 1 215 ? 24.688 89.581 35.557 1.00 26.40 214 LEU A CA 1
ATOM 1500 C C . LEU A 1 215 ? 26.107 90.176 35.582 1.00 32.49 214 LEU A C 1
ATOM 1501 O O . LEU A 1 215 ? 26.750 90.329 34.536 1.00 31.17 214 LEU A O 1
ATOM 1506 N N . GLY A 1 216 ? 26.583 90.515 36.779 1.00 31.22 215 GLY A N 1
ATOM 1507 C CA . GLY A 1 216 ? 27.943 91.004 36.957 1.00 33.19 215 GLY A CA 1
ATOM 1508 C C . GLY A 1 216 ? 28.137 92.515 36.934 1.00 31.90 215 GLY A C 1
ATOM 1509 O O . GLY A 1 216 ? 29.259 92.996 36.777 1.00 31.24 215 GLY A O 1
ATOM 1510 N N . ALA A 1 217 ? 27.062 93.280 37.081 1.00 25.01 216 ALA A N 1
ATOM 1511 C CA . ALA A 1 217 ? 27.221 94.730 37.221 1.00 25.47 216 ALA A CA 1
ATOM 1512 C C . ALA A 1 217 ? 28.021 95.075 38.491 1.00 27.23 216 ALA A C 1
ATOM 1513 O O . ALA A 1 217 ? 27.922 94.392 39.509 1.00 26.48 216 ALA A O 1
ATOM 1515 N N . GLU A 1 218 ? 28.819 96.133 38.425 1.00 25.75 217 GLU A N 1
ATOM 1516 C CA . GLU A 1 218 ? 29.581 96.579 39.580 1.00 29.06 217 GLU A CA 1
ATOM 1517 C C . GLU A 1 218 ? 28.779 97.575 40.412 1.00 27.46 217 GLU A C 1
ATOM 1518 O O . GLU A 1 218 ? 28.786 97.512 41.644 1.00 24.40 217 GLU A O 1
ATOM 1524 N N . ARG A 1 219 ? 28.095 98.494 39.736 1.00 23.40 218 ARG A N 1
ATOM 1525 C CA . ARG A 1 219 ? 27.255 99.481 40.414 1.00 24.96 218 ARG A CA 1
ATOM 1526 C C . ARG A 1 219 ? 25.965 99.681 39.651 1.00 27.97 218 ARG A C 1
ATOM 1527 O O . ARG A 1 219 ? 25.958 99.659 38.415 1.00 25.20 218 ARG A O 1
ATOM 1535 N N . ALA A 1 220 ? 24.874 99.898 40.381 1.00 22.16 219 ALA A N 1
ATOM 1536 C CA . ALA A 1 220 ? 23.603 100.217 39.740 1.00 20.60 219 ALA A CA 1
ATOM 1537 C C . ALA A 1 220 ? 22.727 101.074 40.631 1.00 20.64 219 ALA A C 1
ATOM 1538 O O . ALA A 1 220 ? 22.786 100.983 41.863 1.00 20.75 219 ALA A O 1
ATOM 1540 N N . LEU A 1 221 ? 21.934 101.929 40.002 1.00 23.22 220 LEU A N 1
ATOM 1541 C CA . LEU A 1 221 ? 20.819 102.576 40.677 1.00 20.24 220 LEU A CA 1
ATOM 1542 C C . LEU A 1 221 ? 19.590 102.207 39.873 1.00 22.77 220 LEU A C 1
ATOM 1543 O O . LEU A 1 221 ? 19.548 102.432 38.663 1.00 22.57 220 LEU A O 1
ATOM 1548 N N . VAL A 1 222 ? 18.595 101.634 40.534 1.00 16.43 221 VAL A N 1
ATOM 1549 C CA . VAL A 1 222 ? 17.349 101.283 39.862 1.00 15.86 221 VAL A CA 1
ATOM 1550 C C . VAL A 1 222 ? 16.257 102.100 40.512 1.00 20.62 221 VAL A C 1
ATOM 1551 O O . VAL A 1 222 ? 16.127 102.109 41.748 1.00 22.27 221 VAL A O 1
ATOM 1555 N N . VAL A 1 223 ? 15.483 102.818 39.707 1.00 17.14 222 VAL A N 1
ATOM 1556 C CA . VAL A 1 223 ? 14.609 103.832 40.287 1.00 20.10 222 VAL A CA 1
ATOM 1557 C C . VAL A 1 223 ? 13.187 103.763 39.772 1.00 19.07 222 VAL A C 1
ATOM 1558 O O . VAL A 1 223 ? 12.938 103.402 38.620 1.00 20.00 222 VAL A O 1
ATOM 1562 N N . TRP A 1 224 ? 12.258 104.104 40.649 1.00 20.28 223 TRP A N 1
ATOM 1563 C CA . TRP A 1 224 ? 10.857 104.240 40.293 1.00 21.50 223 TRP A CA 1
ATOM 1564 C C . TRP A 1 224 ? 10.294 105.431 41.049 1.00 26.80 223 TRP A C 1
ATOM 1565 O O . TRP A 1 224 ? 10.327 105.460 42.281 1.00 24.74 223 TRP A O 1
ATOM 1576 N N . GLY A 1 225 ? 9.783 106.417 40.321 1.00 26.01 224 GLY A N 1
ATOM 1577 C CA . GLY A 1 225 ? 9.133 107.546 40.961 1.00 28.60 224 GLY A CA 1
ATOM 1578 C C . GLY A 1 225 ? 7.740 107.122 41.381 1.00 31.20 224 GLY A C 1
ATOM 1579 O O . GLY A 1 225 ? 7.026 106.468 40.613 1.00 30.56 224 GLY A O 1
ATOM 1580 N N . ARG A 1 226 ? 7.347 107.488 42.595 1.00 34.43 225 ARG A N 1
ATOM 1581 C CA . ARG A 1 226 ? 6.064 107.049 43.150 1.00 41.61 225 ARG A CA 1
ATOM 1582 C C . ARG A 1 226 ? 4.859 107.624 42.397 1.00 41.98 225 ARG A C 1
ATOM 1583 O O . ARG A 1 226 ? 3.734 107.156 42.560 1.00 40.10 225 ARG A O 1
ATOM 1591 N N . ASP A 1 227 ? 5.102 108.625 41.558 1.00 42.62 226 ASP A N 1
ATOM 1592 C CA . ASP A 1 227 ? 4.042 109.197 40.732 1.00 48.16 226 ASP A CA 1
ATOM 1593 C C . ASP A 1 227 ? 3.985 108.523 39.359 1.00 49.87 226 ASP A C 1
ATOM 1594 O O . ASP A 1 227 ? 3.373 109.042 38.425 1.00 54.28 226 ASP A O 1
ATOM 1599 N N . GLY A 1 228 ? 4.624 107.362 39.247 1.00 44.32 227 GLY A N 1
ATOM 1600 C CA . GLY A 1 228 ? 4.655 106.628 37.997 1.00 46.24 227 GLY A CA 1
ATOM 1601 C C . GLY A 1 228 ? 5.630 107.215 36.992 1.00 51.42 227 GLY A C 1
ATOM 1602 O O . GLY A 1 228 ? 5.245 107.574 35.881 1.00 61.70 227 GLY A O 1
ATOM 1611 N N . ASP A 1 230 ? 9.591 106.516 35.244 1.00 33.64 229 ASP A N 1
ATOM 1612 C CA . ASP A 1 230 ? 10.744 105.617 35.141 1.00 32.01 229 ASP A CA 1
ATOM 1613 C C . ASP A 1 230 ? 12.055 106.407 35.242 1.00 36.19 229 ASP A C 1
ATOM 1614 O O . ASP A 1 230 ? 12.961 106.260 34.417 1.00 38.97 229 ASP A O 1
ATOM 1619 N N . GLU A 1 231 ? 12.138 107.251 36.265 1.00 32.00 230 GLU A N 1
ATOM 1620 C CA . GLU A 1 231 ? 13.331 108.045 36.536 1.00 35.62 230 GLU A CA 1
ATOM 1621 C C . GLU A 1 231 ? 13.167 108.708 37.890 1.00 33.57 230 GLU A C 1
ATOM 1622 O O . GLU A 1 231 ? 12.116 108.574 38.530 1.00 36.75 230 GLU A O 1
ATOM 1628 N N . LEU A 1 232 ? 14.191 109.431 38.330 1.00 32.94 231 LEU A N 1
ATOM 1629 C CA . LEU A 1 232 ? 14.066 110.205 39.560 1.00 35.09 231 LEU A CA 1
ATOM 1630 C C . LEU A 1 232 ? 13.060 111.331 39.333 1.00 36.81 231 LEU A C 1
ATOM 1631 O O . LEU A 1 232 ? 13.200 112.136 38.408 1.00 37.11 231 LEU A O 1
ATOM 1636 N N . SER A 1 233 ? 12.026 111.352 40.166 1.00 29.86 232 SER A N 1
ATOM 1637 C CA . SER A 1 233 ? 10.885 112.227 39.947 1.00 31.47 232 SER A CA 1
ATOM 1638 C C . SER A 1 233 ? 11.010 113.526 40.732 1.00 37.41 232 SER A C 1
ATOM 1639 O O . SER A 1 233 ? 11.782 113.616 41.686 1.00 36.20 232 SER A O 1
ATOM 1642 N N . LEU A 1 234 ? 10.237 114.526 40.313 1.00 43.74 233 LEU A N 1
ATOM 1643 C CA . LEU A 1 234 ? 10.202 115.822 40.973 1.00 45.92 233 LEU A CA 1
ATOM 1644 C C . LEU A 1 234 ? 8.862 116.034 41.662 1.00 48.17 233 LEU A C 1
ATOM 1645 O O . LEU A 1 234 ? 8.706 116.963 42.456 1.00 48.92 233 LEU A O 1
ATOM 1650 N N . GLY A 1 235 ? 7.898 115.168 41.359 1.00 45.99 234 GLY A N 1
ATOM 1651 C CA . GLY A 1 235 ? 6.549 115.317 41.886 1.00 49.03 234 GLY A CA 1
ATOM 1652 C C . GLY A 1 235 ? 6.180 114.380 43.025 1.00 46.85 234 GLY A C 1
ATOM 1653 O O . GLY A 1 235 ? 5.047 114.400 43.508 1.00 52.90 234 GLY A O 1
ATOM 1654 N N . ALA A 1 236 ? 7.135 113.558 43.447 1.00 42.18 235 ALA A N 1
ATOM 1655 C CA . ALA A 1 236 ? 6.934 112.619 44.547 1.00 40.48 235 ALA A CA 1
ATOM 1656 C C . ALA A 1 236 ? 8.273 112.018 44.933 1.00 37.57 235 ALA A C 1
ATOM 1657 O O . ALA A 1 236 ? 9.296 112.312 44.315 1.00 39.89 235 ALA A O 1
ATOM 1659 N N . GLY A 1 237 ? 8.268 111.171 45.952 1.00 34.98 236 GLY A N 1
ATOM 1660 C CA . GLY A 1 237 ? 9.466 110.439 46.305 1.00 34.02 236 GLY A CA 1
ATOM 1661 C C . GLY A 1 237 ? 9.835 109.449 45.210 1.00 33.36 236 GLY A C 1
ATOM 1662 O O . GLY A 1 237 ? 9.000 109.067 44.382 1.00 30.44 236 GLY A O 1
ATOM 1663 N N . THR A 1 238 ? 11.099 109.044 45.196 1.00 31.64 237 THR A N 1
ATOM 1664 C CA . THR A 1 238 ? 11.559 108.023 44.267 1.00 32.66 237 THR A CA 1
ATOM 1665 C C . THR A 1 238 ? 12.129 106.842 45.048 1.00 31.28 237 THR A C 1
ATOM 1666 O O . THR A 1 238 ? 12.959 107.023 45.939 1.00 32.13 237 THR A O 1
ATOM 1670 N N . LEU A 1 239 ? 11.662 105.639 44.730 1.00 26.23 238 LEU A N 1
ATOM 1671 C CA . LEU A 1 239 ? 12.233 104.435 45.305 1.00 24.73 238 LEU A CA 1
ATOM 1672 C C . LEU A 1 239 ? 13.524 104.103 44.569 1.00 26.18 238 LEU A C 1
ATOM 1673 O O . LEU A 1 239 ? 13.553 104.099 43.336 1.00 24.77 238 LEU A O 1
ATOM 1678 N N . VAL A 1 240 ? 14.593 103.850 45.321 1.00 24.01 239 VAL A N 1
ATOM 1679 C CA . VAL A 1 240 ? 15.895 103.542 44.721 1.00 24.27 239 VAL A CA 1
ATOM 1680 C C . VAL A 1 240 ? 16.452 102.214 45.226 1.00 29.10 239 VAL A C 1
ATOM 1681 O O . VAL A 1 240 ? 16.437 101.940 46.424 1.00 31.69 239 VAL A O 1
ATOM 1685 N N . GLY A 1 241 ? 16.940 101.386 44.312 1.00 26.87 240 GLY A N 1
ATOM 1686 C CA . GLY A 1 241 ? 17.648 100.175 44.681 1.00 21.81 240 GLY A CA 1
ATOM 1687 C C . GLY A 1 241 ? 19.077 100.358 44.234 1.00 26.04 240 GLY A C 1
ATOM 1688 O O . GLY A 1 241 ? 19.348 100.546 43.043 1.00 24.32 240 GLY A O 1
ATOM 1689 N N . GLU A 1 242 ? 20.005 100.349 45.179 1.00 21.17 241 GLU A N 1
ATOM 1690 C CA . GLU A 1 242 ? 21.388 100.589 44.808 1.00 22.87 241 GLU A CA 1
ATOM 1691 C C . GLU A 1 242 ? 22.248 99.353 44.999 1.00 24.65 241 GLU A C 1
ATOM 1692 O O . GLU A 1 242 ? 22.314 98.776 46.092 1.00 25.47 241 GLU A O 1
ATOM 1698 N N . LEU A 1 243 ? 22.896 98.954 43.917 1.00 21.12 242 LEU A N 1
ATOM 1699 C CA . LEU A 1 243 ? 23.932 97.940 43.957 1.00 21.46 242 LEU A CA 1
ATOM 1700 C C . LEU A 1 243 ? 25.269 98.646 44.097 1.00 27.15 242 LEU A C 1
ATOM 1701 O O . LEU A 1 243 ? 25.641 99.470 43.251 1.00 24.19 242 LEU A O 1
ATOM 1706 N N . ARG A 1 244 ? 25.991 98.330 45.165 1.00 20.54 243 ARG A N 1
ATOM 1707 C CA . ARG A 1 244 ? 27.304 98.903 45.377 1.00 31.42 243 ARG A CA 1
ATOM 1708 C C . ARG A 1 244 ? 28.103 97.963 46.268 1.00 35.27 243 ARG A C 1
ATOM 1709 O O . ARG A 1 244 ? 27.585 97.461 47.265 1.00 33.11 243 ARG A O 1
ATOM 1717 N N . ASP A 1 245 ? 29.349 97.704 45.884 1.00 38.84 244 ASP A N 1
ATOM 1718 C CA . ASP A 1 245 ? 30.262 96.891 46.688 1.00 42.58 244 ASP A CA 1
ATOM 1719 C C . ASP A 1 245 ? 29.696 95.508 47.016 1.00 44.00 244 ASP A C 1
ATOM 1720 O O . ASP A 1 245 ? 29.794 95.036 48.149 1.00 41.38 244 ASP A O 1
ATOM 1725 N N . GLY A 1 246 ? 29.093 94.873 46.017 1.00 39.62 245 GLY A N 1
ATOM 1726 C CA . GLY A 1 246 ? 28.566 93.531 46.166 1.00 38.08 245 GLY A CA 1
ATOM 1727 C C . GLY A 1 246 ? 27.307 93.451 47.004 1.00 38.10 245 GLY A C 1
ATOM 1728 O O . GLY A 1 246 ? 26.899 92.368 47.404 1.00 38.23 245 GLY A O 1
ATOM 1729 N N . GLN A 1 247 ? 26.685 94.596 47.269 1.00 29.92 246 GLN A N 1
ATOM 1730 C CA . GLN A 1 247 ? 25.497 94.630 48.110 1.00 28.53 246 GLN A CA 1
ATOM 1731 C C . GLN A 1 247 ? 24.382 95.513 47.536 1.00 30.40 246 GLN A C 1
ATOM 1732 O O . GLN A 1 247 ? 24.636 96.531 46.865 1.00 29.16 246 GLN A O 1
ATOM 1738 N N . VAL A 1 248 ? 23.143 95.117 47.803 1.00 25.29 247 VAL A N 1
ATOM 1739 C CA . VAL A 1 248 ? 21.989 95.883 47.341 1.00 25.36 247 VAL A CA 1
ATOM 1740 C C . VAL A 1 248 ? 21.292 96.521 48.537 1.00 31.26 247 VAL A C 1
ATOM 1741 O O . VAL A 1 248 ? 21.013 95.841 49.525 1.00 29.16 247 VAL A O 1
ATOM 1745 N N . HIS A 1 249 ? 21.043 97.831 48.455 1.00 27.25 248 HIS A N 1
ATOM 1746 C CA . HIS A 1 249 ? 20.342 98.566 49.504 1.00 35.01 248 HIS A CA 1
ATOM 1747 C C . HIS A 1 249 ? 19.194 99.374 48.918 1.00 37.14 248 HIS A C 1
ATOM 1748 O O . HIS A 1 249 ? 19.338 100.003 47.867 1.00 35.15 248 HIS A O 1
ATOM 1755 N N . GLU A 1 250 ? 18.055 99.369 49.597 1.00 34.04 249 GLU A N 1
ATOM 1756 C CA . GLU A 1 250 ? 16.890 100.073 49.080 1.00 32.60 249 GLU A CA 1
ATOM 1757 C C . GLU A 1 250 ? 16.561 101.267 49.960 1.00 37.63 249 GLU A C 1
ATOM 1758 O O . GLU A 1 250 ? 16.675 101.197 51.190 1.00 38.31 249 GLU A O 1
ATOM 1764 N N . TYR A 1 251 ? 16.197 102.382 49.334 1.00 27.02 250 TYR A N 1
ATOM 1765 C CA . TYR A 1 251 ? 15.871 103.580 50.089 1.00 34.81 250 TYR A CA 1
ATOM 1766 C C . TYR A 1 251 ? 15.030 104.529 49.256 1.00 33.10 250 TYR A C 1
ATOM 1767 O O . TYR A 1 251 ? 14.784 104.281 48.079 1.00 33.30 250 TYR A O 1
ATOM 1776 N N . GLU A 1 252 ? 14.578 105.616 49.868 1.00 32.50 251 GLU A N 1
ATOM 1777 C CA . GLU A 1 252 ? 13.778 106.585 49.140 1.00 37.04 251 GLU A CA 1
ATOM 1778 C C . GLU A 1 252 ? 14.406 107.965 49.160 1.00 38.33 251 GLU A C 1
ATOM 1779 O O . GLU A 1 252 ? 14.943 108.399 50.175 1.00 40.25 251 GLU A O 1
ATOM 1785 N N . VAL A 1 253 ? 14.343 108.653 48.026 1.00 32.74 252 VAL A N 1
ATOM 1786 C CA . VAL A 1 253 ? 14.824 110.018 47.953 1.00 34.73 252 VAL A CA 1
ATOM 1787 C C . VAL A 1 253 ? 13.684 110.956 47.589 1.00 40.15 252 VAL A C 1
ATOM 1788 O O . VAL A 1 253 ? 12.674 110.537 47.010 1.00 34.97 252 VAL A O 1
ATOM 1792 N N . HIS A 1 254 ? 13.852 112.223 47.957 1.00 38.27 253 HIS A N 1
ATOM 1793 C CA . HIS A 1 254 ? 12.903 113.271 47.624 1.00 39.44 253 HIS A CA 1
ATOM 1794 C C . HIS A 1 254 ? 13.697 114.423 47.044 1.00 40.78 253 HIS A C 1
ATOM 1795 O O . HIS A 1 254 ? 14.866 114.599 47.391 1.00 42.15 253 HIS A O 1
ATOM 1802 N N . PRO A 1 255 ? 13.077 115.198 46.142 1.00 39.01 254 PRO A N 1
ATOM 1803 C CA . PRO A 1 255 ? 13.748 116.344 45.520 1.00 38.47 254 PRO A CA 1
ATOM 1804 C C . PRO A 1 255 ? 14.282 117.322 46.578 1.00 42.56 254 PRO A C 1
ATOM 1805 O O . PRO A 1 255 ? 15.361 117.897 46.400 1.00 40.69 254 PRO A O 1
ATOM 1809 N N . GLU A 1 256 ? 13.533 117.488 47.668 1.00 42.14 255 GLU A N 1
ATOM 1810 C CA . GLU A 1 256 ? 13.911 118.413 48.740 1.00 45.24 255 GLU A CA 1
ATOM 1811 C C . GLU A 1 256 ? 15.233 118.032 49.403 1.00 40.30 255 GLU A C 1
ATOM 1812 O O . GLU A 1 256 ? 15.968 118.903 49.853 1.00 43.59 255 GLU A O 1
ATOM 1818 N N . ASP A 1 257 ? 15.531 116.736 49.449 1.00 39.93 256 ASP A N 1
ATOM 1819 C CA . ASP A 1 257 ? 16.819 116.255 49.954 1.00 46.39 256 ASP A CA 1
ATOM 1820 C C . ASP A 1 257 ? 17.996 116.919 49.236 1.00 49.73 256 ASP A C 1
ATOM 1821 O O . ASP A 1 257 ? 19.075 117.067 49.812 1.00 51.74 256 ASP A O 1
ATOM 1826 N N . PHE A 1 258 ? 17.781 117.313 47.980 1.00 43.70 257 PHE A N 1
ATOM 1827 C CA . PHE A 1 258 ? 18.834 117.908 47.168 1.00 36.84 257 PHE A CA 1
ATOM 1828 C C . PHE A 1 258 ? 18.644 119.400 46.912 1.00 42.58 257 PHE A C 1
ATOM 1829 O O . PHE A 1 258 ? 19.338 119.978 46.077 1.00 50.89 257 PHE A O 1
ATOM 1837 N N . GLY A 1 259 ? 17.706 120.027 47.617 1.00 39.06 258 GLY A N 1
ATOM 1838 C CA . GLY A 1 259 ? 17.522 121.468 47.515 1.00 44.20 258 GLY A CA 1
ATOM 1839 C C . GLY A 1 259 ? 16.674 121.890 46.330 1.00 44.78 258 GLY A C 1
ATOM 1840 O O . GLY A 1 259 ? 16.748 123.031 45.857 1.00 45.08 258 GLY A O 1
ATOM 1841 N N . ILE A 1 260 ? 15.853 120.955 45.866 1.00 43.95 259 ILE A N 1
ATOM 1842 C CA . ILE A 1 260 ? 15.021 121.142 44.688 1.00 45.74 259 ILE A CA 1
ATOM 1843 C C . ILE A 1 260 ? 13.551 121.135 45.091 1.00 42.20 259 ILE A C 1
ATOM 1844 O O . ILE A 1 260 ? 13.082 120.200 45.743 1.00 46.00 259 ILE A O 1
ATOM 1849 N N . ALA A 1 261 ? 12.822 122.169 44.697 1.00 44.68 260 ALA A N 1
ATOM 1850 C CA . ALA A 1 261 ? 11.395 122.237 44.984 1.00 54.01 260 ALA A CA 1
ATOM 1851 C C . ALA A 1 261 ? 10.615 121.155 44.239 1.00 51.20 260 ALA A C 1
ATOM 1852 O O . ALA A 1 261 ? 10.957 120.782 43.116 1.00 47.58 260 ALA A O 1
ATOM 1862 N N . SER A 1 263 ? 7.560 119.550 42.113 1.00 63.45 262 SER A N 1
ATOM 1863 C CA . SER A 1 263 ? 6.848 120.070 40.951 1.00 68.58 262 SER A CA 1
ATOM 1864 C C . SER A 1 263 ? 5.912 119.025 40.344 1.00 68.78 262 SER A C 1
ATOM 1865 O O . SER A 1 263 ? 6.322 117.902 40.061 1.00 68.02 262 SER A O 1
ATOM 1868 N N . ALA A 1 264 ? 4.656 119.408 40.140 1.00 70.22 263 ALA A N 1
ATOM 1869 C CA . ALA A 1 264 ? 3.660 118.508 39.567 1.00 66.93 263 ALA A CA 1
ATOM 1870 C C . ALA A 1 264 ? 3.979 118.180 38.115 1.00 64.51 263 ALA A C 1
ATOM 1871 O O . ALA A 1 264 ? 4.667 117.202 37.832 1.00 64.57 263 ALA A O 1
ATOM 1873 N N . ALA A 1 274 ? 6.785 118.081 19.588 1.00 81.54 273 ALA A N 1
ATOM 1874 C CA . ALA A 1 274 ? 7.219 119.301 18.918 1.00 86.85 273 ALA A CA 1
ATOM 1875 C C . ALA A 1 274 ? 7.810 120.293 19.912 1.00 88.92 273 ALA A C 1
ATOM 1876 O O . ALA A 1 274 ? 8.755 121.014 19.600 1.00 90.50 273 ALA A O 1
ATOM 1878 N N . GLU A 1 275 ? 7.241 120.335 21.110 1.00 89.16 274 GLU A N 1
ATOM 1879 C CA . GLU A 1 275 ? 7.760 121.204 22.157 1.00 88.14 274 GLU A CA 1
ATOM 1880 C C . GLU A 1 275 ? 8.614 120.395 23.119 1.00 81.29 274 GLU A C 1
ATOM 1881 O O . GLU A 1 275 ? 9.190 120.939 24.060 1.00 79.19 274 GLU A O 1
ATOM 1887 N N . SER A 1 276 ? 8.685 119.089 22.869 1.00 76.35 275 SER A N 1
ATOM 1888 C CA . SER A 1 276 ? 9.581 118.213 23.610 1.00 71.59 275 SER A CA 1
ATOM 1889 C C . SER A 1 276 ? 11.020 118.508 23.210 1.00 70.55 275 SER A C 1
ATOM 1890 O O . SER A 1 276 ? 11.949 118.319 23.998 1.00 69.24 275 SER A O 1
ATOM 1893 N N . ARG A 1 277 ? 11.200 118.964 21.975 1.00 69.26 276 ARG A N 1
ATOM 1894 C CA . ARG A 1 277 ? 12.514 119.396 21.520 1.00 67.03 276 ARG A CA 1
ATOM 1895 C C . ARG A 1 277 ? 12.771 120.834 21.968 1.00 66.46 276 ARG A C 1
ATOM 1896 O O . ARG A 1 277 ? 13.912 121.219 22.196 1.00 66.51 276 ARG A O 1
ATOM 1904 N N . ALA A 1 278 ? 11.704 121.616 22.109 1.00 65.37 277 ALA A N 1
ATOM 1905 C CA . ALA A 1 278 ? 11.820 122.977 22.619 1.00 64.99 277 ALA A CA 1
ATOM 1906 C C . ALA A 1 278 ? 12.245 122.958 24.084 1.00 63.49 277 ALA A C 1
ATOM 1907 O O . ALA A 1 278 ? 13.144 123.694 24.497 1.00 60.51 277 ALA A O 1
ATOM 1917 N N . LEU A 1 280 ? 13.663 120.399 25.780 1.00 53.48 279 LEU A N 1
ATOM 1918 C CA . LEU A 1 280 ? 15.026 119.869 25.812 1.00 52.12 279 LEU A CA 1
ATOM 1919 C C . LEU A 1 280 ? 16.060 120.958 25.546 1.00 52.70 279 LEU A C 1
ATOM 1920 O O . LEU A 1 280 ? 17.027 121.107 26.293 1.00 50.80 279 LEU A O 1
ATOM 1925 N N . LEU A 1 281 ? 15.848 121.714 24.475 1.00 51.12 280 LEU A N 1
ATOM 1926 C CA . LEU A 1 281 ? 16.816 122.714 24.050 1.00 51.60 280 LEU A CA 1
ATOM 1927 C C . LEU A 1 281 ? 16.977 123.842 25.059 1.00 51.97 280 LEU A C 1
ATOM 1928 O O . LEU A 1 281 ? 18.083 124.336 25.273 1.00 58.18 280 LEU A O 1
ATOM 1933 N N . GLN A 1 282 ? 15.877 124.255 25.673 1.00 51.76 281 GLN A N 1
ATOM 1934 C CA . GLN A 1 282 ? 15.937 125.307 26.679 1.00 57.64 281 GLN A CA 1
ATOM 1935 C C . GLN A 1 282 ? 16.745 12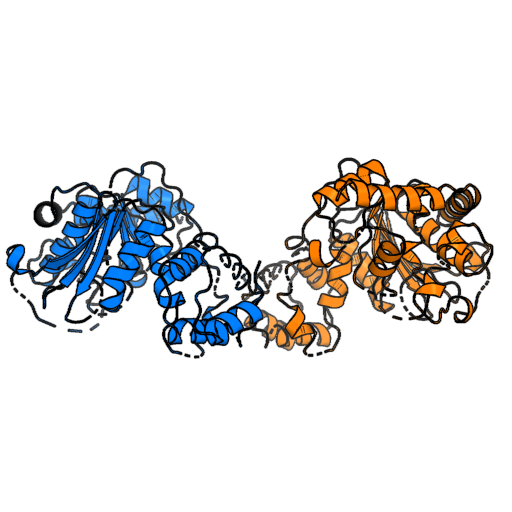4.866 27.897 1.00 54.82 281 GLN A C 1
ATOM 1936 O O . GLN A 1 282 ? 17.438 125.674 28.511 1.00 56.37 281 GLN A O 1
ATOM 1942 N N . VAL A 1 283 ? 16.657 123.585 28.239 1.00 55.16 282 VAL A N 1
ATOM 1943 C CA . VAL A 1 283 ? 17.423 123.050 29.367 1.00 54.18 282 VAL A CA 1
ATOM 1944 C C . VAL A 1 283 ? 18.932 123.182 29.125 1.00 52.42 282 VAL A C 1
ATOM 1945 O O . VAL A 1 283 ? 19.658 123.700 29.973 1.00 51.13 282 VAL A O 1
ATOM 1949 N N . LEU A 1 284 ? 19.389 122.745 27.952 1.00 51.80 283 LEU A N 1
ATOM 1950 C CA . LEU A 1 284 ? 20.805 122.815 27.598 1.00 52.70 283 LEU A CA 1
ATOM 1951 C C . LEU A 1 284 ? 21.290 124.256 27.452 1.00 56.74 283 LEU A C 1
ATOM 1952 O O . LEU A 1 284 ? 22.496 124.510 27.428 1.00 56.87 283 LEU A O 1
ATOM 1957 N N . ASP A 1 285 ? 20.337 125.184 27.343 1.00 56.59 284 ASP A N 1
ATOM 1958 C CA . ASP A 1 285 ? 20.612 126.614 27.283 1.00 57.62 284 ASP A CA 1
ATOM 1959 C C . ASP A 1 285 ? 20.640 127.235 28.679 1.00 58.10 284 ASP A C 1
ATOM 1960 O O . ASP A 1 285 ? 20.709 128.460 28.823 1.00 55.37 284 ASP A O 1
ATOM 1965 N N . ASN A 1 286 ? 20.567 126.382 29.699 1.00 57.04 285 ASN A N 1
ATOM 1966 C CA . ASN A 1 286 ? 20.580 126.804 31.102 1.00 58.45 285 ASN A CA 1
ATOM 1967 C C . ASN A 1 286 ? 19.374 127.654 31.522 1.00 63.06 285 ASN A C 1
ATOM 1968 O O . ASN A 1 286 ? 19.469 128.468 32.438 1.00 63.56 285 ASN A O 1
ATOM 1973 N N . VAL A 1 287 ? 18.241 127.459 30.852 1.00 61.87 286 VAL A N 1
ATOM 1974 C CA . VAL A 1 287 ? 17.000 128.100 31.268 1.00 63.88 286 VAL A CA 1
ATOM 1975 C C . VAL A 1 287 ? 16.441 127.385 32.495 1.00 62.40 286 VAL A C 1
ATOM 1976 O O . VAL A 1 287 ? 16.080 126.207 32.422 1.00 63.98 286 VAL A O 1
ATOM 1980 N N . PRO A 1 288 ? 16.379 128.092 33.634 1.00 62.98 287 PRO A N 1
ATOM 1981 C CA . PRO A 1 288 ? 15.921 127.488 34.888 1.00 62.11 287 PRO A CA 1
ATOM 1982 C C . PRO A 1 288 ? 14.451 127.097 34.830 1.00 59.76 287 PRO A C 1
ATOM 1983 O O . PRO A 1 288 ? 13.684 127.679 34.064 1.00 60.03 287 PRO A O 1
ATOM 1987 N N . GLY A 1 289 ? 14.072 126.112 35.637 1.00 55.54 288 GLY A N 1
ATOM 1988 C CA . GLY A 1 289 ? 12.702 125.646 35.691 1.00 52.36 288 GLY A CA 1
ATOM 1989 C C . GLY A 1 289 ? 12.669 124.206 36.145 1.00 53.54 288 GLY A C 1
ATOM 1990 O O . GLY A 1 289 ? 13.718 123.615 36.404 1.00 55.73 288 GLY A O 1
ATOM 1991 N N . PRO A 1 290 ? 11.463 123.629 36.249 1.00 50.43 289 PRO A N 1
ATOM 1992 C CA . PRO A 1 290 ? 11.346 122.220 36.636 1.00 48.59 289 PRO A CA 1
ATOM 1993 C C . PRO A 1 290 ? 12.043 121.317 35.625 1.00 42.24 289 PRO A C 1
ATOM 1994 O O . PRO A 1 290 ? 12.601 120.287 35.996 1.00 40.69 289 PRO A O 1
ATOM 1998 N N . ALA A 1 291 ? 12.015 121.707 34.356 1.00 43.41 290 ALA A N 1
ATOM 1999 C CA . ALA A 1 291 ? 12.624 120.899 33.308 1.00 44.94 290 ALA A CA 1
ATOM 2000 C C . ALA A 1 291 ? 14.120 120.752 33.545 1.00 39.60 290 ALA A C 1
ATOM 2001 O O . ALA A 1 291 ? 14.654 119.646 33.503 1.00 37.05 290 ALA A O 1
ATOM 2003 N N . LEU A 1 292 ? 14.788 121.871 33.799 1.00 48.30 291 LEU A N 1
ATOM 2004 C CA . LEU A 1 292 ? 16.216 121.851 34.086 1.00 46.41 291 LEU A CA 1
ATOM 2005 C C . LEU A 1 292 ? 16.491 121.024 35.342 1.00 42.10 291 LEU A C 1
ATOM 2006 O O . LEU A 1 292 ? 17.434 120.228 35.377 1.00 40.05 291 LEU A O 1
ATOM 2011 N N . ASP A 1 293 ? 15.660 121.210 36.363 1.00 42.87 292 ASP A N 1
ATOM 2012 C CA . ASP A 1 293 ? 15.857 120.538 37.653 1.00 43.60 292 ASP A CA 1
ATOM 2013 C C . ASP A 1 293 ? 15.784 119.014 37.584 1.00 40.53 292 ASP A C 1
ATOM 2014 O O . ASP A 1 293 ? 16.572 118.324 38.234 1.00 37.97 292 ASP A O 1
ATOM 2019 N N . ILE A 1 294 ? 14.842 118.483 36.808 1.00 35.18 293 ILE A N 1
ATOM 2020 C CA . ILE 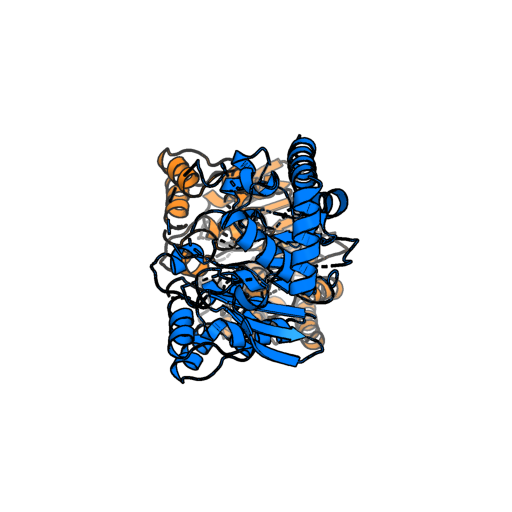A 1 294 ? 14.724 117.037 36.704 1.00 31.77 293 ILE A CA 1
ATOM 2021 C C . ILE A 1 294 ? 15.867 116.451 35.880 1.00 31.80 293 ILE A C 1
ATOM 2022 O O . ILE A 1 294 ? 16.289 115.321 36.108 1.00 32.28 293 ILE A O 1
ATOM 2027 N N . VAL A 1 295 ? 16.380 117.237 34.942 1.00 38.19 294 VAL A N 1
ATOM 2028 C CA . VAL A 1 295 ? 17.530 116.812 34.161 1.00 38.59 294 VAL A CA 1
ATOM 2029 C C . VAL A 1 295 ? 18.786 116.817 35.029 1.00 33.31 294 VAL A C 1
ATOM 2030 O O . VAL A 1 295 ? 19.564 115.866 35.001 1.00 32.47 294 VAL A O 1
ATOM 2034 N N . ALA A 1 296 ? 18.970 117.890 35.800 1.00 33.02 295 ALA A N 1
ATOM 2035 C CA . ALA A 1 296 ? 20.124 118.007 36.685 1.00 30.20 295 ALA A CA 1
ATOM 2036 C C . ALA A 1 296 ? 20.125 116.871 37.709 1.00 33.45 295 ALA A C 1
ATOM 2037 O O . ALA A 1 296 ? 21.169 116.282 37.991 1.00 31.31 295 ALA A O 1
ATOM 2039 N N . LEU A 1 297 ? 18.944 116.562 38.242 1.00 34.82 296 LEU A N 1
ATOM 2040 C CA . LEU A 1 297 ? 18.766 115.452 39.178 1.00 33.04 296 LEU A CA 1
ATOM 2041 C C . LEU A 1 297 ? 19.176 114.100 38.583 1.00 30.01 296 LEU A C 1
ATOM 2042 O O . LEU A 1 297 ? 19.976 113.365 39.170 1.00 25.63 296 LEU A O 1
ATOM 2047 N N . ASN A 1 298 ? 18.610 113.768 37.426 1.00 27.96 297 ASN A N 1
ATOM 2048 C CA . ASN A 1 298 ? 18.885 112.489 36.786 1.00 28.48 297 ASN A CA 1
ATOM 2049 C C . ASN A 1 298 ? 20.309 112.381 36.235 1.00 26.06 297 ASN A C 1
ATOM 2050 O O . ASN A 1 298 ? 20.946 111.335 36.341 1.00 24.48 297 ASN A O 1
ATOM 2055 N N . ALA A 1 299 ? 20.812 113.472 35.665 1.00 27.03 298 ALA A N 1
ATOM 2056 C CA . ALA A 1 299 ? 22.200 113.528 35.218 1.00 27.69 298 ALA A CA 1
ATOM 2057 C C . ALA A 1 299 ? 23.163 113.383 36.394 1.00 25.12 298 ALA A C 1
ATOM 2058 O O . ALA A 1 299 ? 24.212 112.749 36.276 1.00 23.75 298 ALA A O 1
ATOM 2060 N N . GLY A 1 300 ? 22.799 113.975 37.529 1.00 29.80 299 GLY A N 1
ATOM 2061 C CA . GLY A 1 300 ? 23.580 113.838 38.747 1.00 24.05 299 GLY A CA 1
ATOM 2062 C C . GLY A 1 300 ? 23.680 112.394 39.196 1.00 26.35 299 GLY A C 1
ATOM 2063 O O . GLY A 1 300 ? 24.757 111.914 39.548 1.00 25.62 299 GLY A O 1
ATOM 2064 N N . ALA A 1 301 ? 22.550 111.701 39.179 1.00 21.72 300 ALA A N 1
ATOM 2065 C CA . ALA A 1 301 ? 22.507 110.287 39.539 1.00 23.68 300 ALA A CA 1
ATOM 2066 C C . ALA A 1 301 ? 23.401 109.460 38.604 1.00 24.51 300 ALA A C 1
ATOM 2067 O O . ALA A 1 301 ? 24.062 108.504 39.034 1.00 20.92 300 ALA A O 1
ATOM 2069 N N . ALA A 1 302 ? 23.416 109.838 37.329 1.00 23.80 301 ALA A N 1
ATOM 2070 C CA . ALA A 1 302 ? 24.232 109.145 36.331 1.00 24.75 301 ALA A CA 1
ATOM 2071 C C . ALA A 1 302 ? 25.723 109.344 36.599 1.00 19.72 301 ALA A C 1
ATOM 2072 O O . ALA A 1 302 ? 26.505 108.400 36.498 1.00 24.36 301 ALA A O 1
ATOM 2074 N N . LEU A 1 303 ? 26.113 110.573 36.940 1.00 22.39 302 LEU A N 1
ATOM 2075 C CA . LEU A 1 303 ? 27.506 110.873 37.297 1.00 24.21 302 LEU A CA 1
ATOM 2076 C C . LEU A 1 303 ? 27.955 110.166 38.584 1.00 24.25 302 LEU A C 1
ATOM 2077 O O . LEU A 1 303 ? 29.109 109.758 38.721 1.00 21.95 302 LEU A O 1
ATOM 2082 N N . TYR A 1 304 ? 27.046 110.040 39.537 1.00 23.28 303 TYR A N 1
ATOM 2083 C CA . TYR A 1 304 ? 27.337 109.285 40.746 1.00 21.93 303 TYR A CA 1
ATOM 2084 C C . TYR A 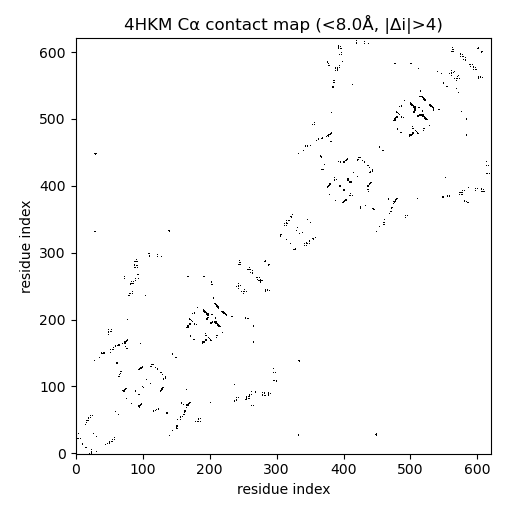1 304 ? 27.583 107.798 40.425 1.00 24.54 303 TYR A C 1
ATOM 2085 O O . TYR A 1 304 ? 28.603 107.234 40.811 1.00 25.14 303 TYR A O 1
ATOM 2094 N N . VAL A 1 305 ? 26.665 107.162 39.710 1.00 21.11 304 VAL A N 1
ATOM 2095 C CA . VAL A 1 305 ? 26.845 105.735 39.436 1.00 25.69 304 VAL A CA 1
ATOM 2096 C C . VAL A 1 305 ? 28.026 105.455 38.472 1.00 22.48 304 VAL A C 1
ATOM 2097 O O . VAL A 1 305 ? 28.655 104.399 38.553 1.00 21.69 304 VAL A O 1
ATOM 2101 N N . ALA A 1 306 ? 28.360 106.426 37.618 1.00 22.43 305 ALA A N 1
ATOM 2102 C CA . ALA A 1 306 ? 29.531 106.335 36.737 1.00 24.02 305 ALA A CA 1
ATOM 2103 C C . ALA A 1 306 ? 30.862 106.442 37.474 1.00 26.75 305 ALA A C 1
ATOM 2104 O O . ALA A 1 306 ? 31.914 106.162 36.898 1.00 30.82 305 ALA A O 1
ATOM 2106 N N . GLY A 1 307 ? 30.829 106.904 38.718 1.00 22.93 306 GLY A N 1
ATOM 2107 C CA . GLY A 1 307 ? 32.046 107.004 39.503 1.00 24.95 306 GLY A CA 1
ATOM 2108 C C . GLY A 1 307 ? 32.693 108.379 39.426 1.00 28.78 306 GLY A C 1
ATOM 2109 O O . GLY A 1 307 ? 33.763 108.603 39.992 1.00 27.11 306 GLY A O 1
ATOM 2110 N N . VAL A 1 308 ? 32.048 109.307 38.726 1.00 26.39 307 VAL A N 1
ATOM 2111 C CA . VAL A 1 308 ? 32.601 110.648 38.582 1.00 33.31 307 VAL A CA 1
ATOM 2112 C C . VAL A 1 308 ? 32.328 111.500 39.829 1.00 35.66 307 VAL A C 1
ATOM 2113 O O . VAL A 1 308 ? 33.197 112.241 40.296 1.00 34.65 307 VAL A O 1
ATOM 2117 N N . ALA A 1 309 ? 31.115 111.379 40.363 1.00 34.98 308 ALA A N 1
ATOM 2118 C CA . ALA A 1 309 ? 30.687 112.182 41.505 1.00 30.08 308 ALA A CA 1
ATOM 2119 C C . ALA A 1 309 ? 30.710 111.367 42.790 1.00 30.06 308 ALA A C 1
ATOM 2120 O O . ALA A 1 309 ? 30.504 110.148 42.759 1.00 28.26 308 ALA A O 1
ATOM 2122 N N . ASP A 1 310 ? 30.943 112.046 43.914 1.00 31.59 309 ASP A N 1
ATOM 2123 C CA . ASP A 1 310 ? 31.046 111.385 45.226 1.00 40.29 309 ASP A CA 1
ATOM 2124 C C . ASP A 1 310 ? 29.681 110.947 45.754 1.00 37.52 309 ASP A C 1
ATOM 2125 O O . ASP A 1 310 ? 29.583 110.038 46.580 1.00 35.76 309 ASP A O 1
ATOM 2130 N N . SER A 1 311 ? 28.633 111.615 45.282 1.00 33.54 310 SER A N 1
ATOM 2131 C CA . SER A 1 311 ? 27.285 111.407 45.785 1.00 28.83 310 SER A CA 1
ATOM 2132 C C . SER A 1 311 ? 26.347 111.915 44.720 1.00 29.25 310 SER A C 1
ATOM 2133 O O . SER A 1 311 ? 26.779 112.612 43.811 1.00 30.47 310 SER A O 1
ATOM 2136 N N . ILE A 1 312 ? 25.068 111.587 44.840 1.00 30.97 311 ILE A N 1
ATOM 2137 C CA . ILE A 1 312 ? 24.059 112.144 43.944 1.00 36.18 311 ILE A CA 1
ATOM 2138 C C . ILE A 1 312 ? 24.029 113.676 44.031 1.00 39.87 311 ILE A C 1
ATOM 2139 O O . ILE A 1 312 ? 24.035 114.364 43.002 1.00 34.55 311 ILE A O 1
ATOM 2144 N N . ALA A 1 313 ? 24.033 114.203 45.256 1.00 34.67 312 ALA A N 1
ATOM 2145 C CA . ALA A 1 313 ? 24.087 115.648 45.469 1.00 29.47 312 ALA A CA 1
ATOM 2146 C C . ALA A 1 313 ? 25.257 116.266 44.718 1.00 32.57 312 ALA A C 1
ATOM 2147 O O . ALA A 1 313 ? 25.107 117.280 44.035 1.00 33.46 312 ALA A O 1
ATOM 2149 N N . ASP A 1 314 ? 26.425 115.646 44.840 1.00 31.88 313 ASP A N 1
ATOM 2150 C CA . ASP A 1 314 ? 27.616 116.118 44.142 1.00 36.22 313 ASP A CA 1
ATOM 2151 C C . ASP A 1 314 ? 27.461 116.010 42.617 1.00 34.41 313 ASP A C 1
ATOM 2152 O O . ASP A 1 314 ? 27.991 116.830 41.864 1.00 31.77 313 ASP A O 1
ATOM 2157 N N . GLY A 1 315 ? 26.738 114.991 42.170 1.00 30.02 314 GLY A N 1
ATOM 2158 C CA . GLY A 1 315 ? 26.466 114.839 40.755 1.00 32.65 314 GLY A CA 1
ATOM 2159 C C . GLY A 1 315 ? 25.628 115.990 40.244 1.00 32.95 314 GLY A C 1
ATOM 2160 O O . GLY A 1 315 ? 25.874 116.508 39.152 1.00 34.72 314 GLY A O 1
ATOM 2161 N N . ILE A 1 316 ? 24.639 116.399 41.034 1.00 28.04 315 ILE A N 1
ATOM 2162 C CA . ILE A 1 316 ? 23.775 117.513 40.633 1.00 36.90 315 ILE A CA 1
ATOM 2163 C C . ILE A 1 316 ? 24.559 118.815 40.479 1.00 37.87 315 ILE A C 1
ATOM 2164 O O . ILE A 1 316 ? 24.361 119.549 39.510 1.00 39.44 315 ILE A O 1
ATOM 2169 N N . VAL A 1 317 ? 25.451 119.097 41.428 1.00 34.09 316 VAL A N 1
ATOM 2170 C CA . VAL A 1 317 ? 26.332 120.258 41.330 1.00 36.77 316 VAL A CA 1
ATOM 2171 C C . VAL A 1 317 ? 27.118 120.269 40.011 1.00 38.43 316 VAL A C 1
ATOM 2172 O O . VAL A 1 317 ? 27.134 121.272 39.298 1.00 37.53 316 VAL A O 1
ATOM 2176 N N . ARG A 1 318 ? 27.759 119.146 39.693 1.00 33.96 317 ARG A N 1
ATOM 2177 C CA . ARG A 1 318 ? 28.516 118.999 38.454 1.00 34.59 317 ARG A CA 1
ATOM 2178 C C . ARG A 1 318 ? 27.618 119.224 37.242 1.00 37.24 317 ARG A C 1
ATOM 2179 O O . ARG A 1 318 ? 27.989 119.928 36.298 1.00 34.58 317 ARG A O 1
ATOM 2187 N N . ALA A 1 319 ? 26.439 118.610 37.285 1.00 38.32 318 ALA A N 1
ATOM 2188 C CA . ALA A 1 319 ? 25.447 118.726 36.223 1.00 35.40 318 ALA A CA 1
ATOM 2189 C C . ALA A 1 319 ? 25.044 120.172 35.983 1.00 36.49 318 ALA A C 1
ATOM 2190 O O . ALA A 1 319 ? 24.931 120.611 34.834 1.00 38.94 318 ALA A O 1
ATOM 2192 N N . ARG A 1 320 ? 24.836 120.919 37.064 1.00 36.92 319 ARG A N 1
ATOM 2193 C CA . ARG A 1 320 ? 24.464 122.326 36.946 1.00 38.64 319 ARG A CA 1
ATOM 2194 C C . ARG A 1 320 ? 25.588 123.160 36.334 1.00 42.70 319 ARG A C 1
ATOM 2195 O O . ARG A 1 320 ? 25.331 124.090 35.566 1.00 46.40 319 ARG A O 1
ATOM 2203 N N . GLN A 1 321 ? 26.829 122.821 36.670 1.00 38.15 320 GLN A N 1
ATOM 2204 C CA . GLN A 1 321 ? 27.982 123.565 36.174 1.00 45.30 320 GLN A CA 1
ATOM 2205 C C . GLN A 1 321 ? 28.190 123.388 34.666 1.00 48.66 320 GLN A C 1
ATOM 2206 O O . GLN A 1 321 ? 28.561 124.338 33.973 1.00 49.76 320 GLN A O 1
ATOM 2212 N N . VAL A 1 322 ? 27.953 122.180 34.155 1.00 44.83 321 VAL A N 1
ATOM 2213 C CA . VAL A 1 322 ? 28.117 121.942 32.722 1.00 44.24 321 VAL A CA 1
ATOM 2214 C C . VAL A 1 322 ? 26.916 122.446 31.921 1.00 45.70 321 VAL A C 1
ATOM 2215 O O . VAL A 1 322 ? 27.014 122.669 30.719 1.00 46.61 321 VAL A O 1
ATOM 2219 N N . LEU A 1 323 ? 25.789 122.644 32.593 1.00 45.76 322 LEU A N 1
ATOM 2220 C CA . LEU A 1 323 ? 24.662 123.324 31.970 1.00 44.63 322 LEU A CA 1
ATOM 2221 C C . LEU A 1 323 ? 24.976 124.805 31.865 1.00 49.59 322 LEU A C 1
ATOM 2222 O O . LEU A 1 323 ? 24.691 125.443 30.846 1.00 54.70 322 LEU A O 1
ATOM 2227 N N . ALA A 1 324 ? 25.589 125.342 32.918 1.00 43.94 323 ALA A N 1
ATOM 2228 C CA . ALA A 1 324 ? 25.886 126.771 33.002 1.00 51.96 323 ALA A CA 1
ATOM 2229 C C . ALA A 1 324 ? 27.030 127.229 32.099 1.00 54.65 323 ALA A C 1
ATOM 2230 O O . ALA A 1 324 ? 27.012 128.352 31.600 1.00 51.43 323 ALA A O 1
ATOM 2232 N N . ASP A 1 325 ? 28.038 126.384 31.902 1.00 47.01 324 ASP A N 1
ATOM 2233 C CA . ASP A 1 325 ? 29.163 126.790 31.066 1.00 49.48 324 ASP A CA 1
ATOM 2234 C C . ASP A 1 325 ? 28.916 126.491 29.588 1.00 53.30 324 ASP A C 1
ATOM 2235 O O . ASP A 1 325 ? 29.752 126.796 28.738 1.00 50.50 324 ASP A O 1
ATOM 2240 N N . GLY A 1 326 ? 27.762 125.896 29.295 1.00 47.51 325 GLY A N 1
ATOM 2241 C CA . GLY A 1 326 ? 27.378 125.603 27.927 1.00 49.64 325 GLY A CA 1
ATOM 2242 C C . GLY A 1 326 ? 28.030 124.359 27.342 1.00 48.38 325 GLY A C 1
ATOM 2243 O O . GLY A 1 326 ? 27.864 124.060 26.161 1.00 47.03 325 GLY A O 1
ATOM 2244 N N . SER A 1 327 ? 28.774 123.626 28.160 1.00 43.98 326 SER A N 1
ATOM 2245 C CA . SER A 1 327 ? 29.503 122.472 27.649 1.00 42.47 326 SER A CA 1
ATOM 2246 C C . SER A 1 327 ? 28.586 121.281 27.392 1.00 40.15 326 SER A C 1
ATOM 2247 O O . SER A 1 327 ? 28.926 120.396 26.618 1.00 39.41 326 SER A O 1
ATOM 2250 N N . ALA A 1 328 ? 27.424 121.258 28.035 1.00 39.21 327 ALA A N 1
ATOM 2251 C CA . ALA A 1 328 ? 26.436 120.222 27.750 1.00 40.06 327 ALA A CA 1
ATOM 2252 C C . ALA A 1 328 ? 25.870 120.458 26.356 1.00 46.84 327 ALA A C 1
ATOM 2253 O O . ALA A 1 328 ? 25.678 119.519 25.579 1.00 47.06 327 ALA A O 1
ATOM 2255 N N . ARG A 1 329 ? 25.614 121.724 26.048 1.00 52.22 328 ARG A N 1
ATOM 2256 C CA . ARG A 1 329 ? 25.140 122.124 24.726 1.00 54.45 328 ARG A CA 1
ATOM 2257 C C . ARG A 1 329 ? 26.157 121.757 23.653 1.00 53.07 328 ARG A C 1
ATOM 2258 O O . ARG A 1 329 ? 25.816 121.121 22.650 1.00 51.92 328 ARG A O 1
ATOM 2266 N N . ALA A 1 330 ? 27.406 122.159 23.876 1.00 47.05 329 ALA A N 1
ATOM 2267 C CA . ALA A 1 330 ? 28.487 121.864 22.949 1.00 48.72 329 ALA A CA 1
ATOM 2268 C C . ALA A 1 330 ? 28.598 120.367 22.682 1.00 48.23 329 ALA A C 1
ATOM 2269 O O . ALA A 1 330 ? 28.867 119.953 21.552 1.00 48.89 329 ALA A O 1
ATOM 2271 N N . CYS A 1 331 ? 28.376 119.556 23.715 1.00 47.06 330 CYS A N 1
ATOM 2272 C CA . CYS A 1 331 ? 28.443 118.105 23.558 1.00 47.00 330 CYS A CA 1
ATOM 2273 C C . CYS A 1 331 ? 27.330 117.553 22.652 1.00 47.09 330 CYS A C 1
ATOM 2274 O O . CYS A 1 331 ? 27.575 116.656 21.840 1.00 46.89 330 CYS A O 1
ATOM 2277 N N . LEU A 1 332 ? 26.118 118.088 22.782 1.00 47.09 331 LEU A N 1
ATOM 2278 C CA . LEU A 1 332 ? 25.047 117.759 21.841 1.00 49.18 331 LEU A CA 1
ATOM 2279 C C . LEU A 1 332 ? 25.483 118.061 20.411 1.00 50.82 331 LEU A C 1
ATOM 2280 O O . LEU A 1 332 ? 25.243 117.273 19.499 1.00 53.92 331 LEU A O 1
ATOM 2285 N N . ASP A 1 333 ? 26.136 119.203 20.222 1.00 52.79 332 ASP A N 1
ATOM 2286 C CA . ASP A 1 333 ? 26.552 119.628 18.891 1.00 51.29 332 ASP A CA 1
ATOM 2287 C C . ASP A 1 333 ? 27.679 118.773 18.328 1.00 46.94 332 ASP A C 1
ATOM 2288 O O . ASP A 1 333 ? 27.710 118.477 17.130 1.00 48.50 332 ASP A O 1
ATOM 2293 N N . ALA A 1 334 ? 28.623 118.406 19.184 1.00 45.24 333 ALA A N 1
ATOM 2294 C CA . ALA A 1 334 ? 29.702 117.516 18.781 1.00 52.22 333 ALA A CA 1
ATOM 2295 C C . ALA A 1 334 ? 29.138 116.148 18.395 1.00 45.53 333 ALA A C 1
ATOM 2296 O O . ALA A 1 334 ? 29.627 115.508 17.466 1.00 47.51 333 ALA A O 1
ATOM 2298 N N . TYR A 1 335 ? 28.105 115.710 19.108 1.00 41.05 334 TYR A N 1
ATOM 2299 C CA . TYR A 1 335 ? 27.482 114.419 18.817 1.00 42.93 334 TYR A CA 1
ATOM 2300 C C . TYR A 1 335 ? 26.783 114.419 17.454 1.00 47.60 334 TYR A C 1
ATOM 2301 O O . TYR A 1 335 ? 27.059 113.566 16.605 1.00 45.85 334 TYR A O 1
ATOM 2310 N N . VAL A 1 336 ? 25.874 115.374 17.268 1.00 51.57 335 VAL A N 1
ATOM 2311 C CA . VAL A 1 336 ? 25.191 115.571 15.992 1.00 52.36 335 VAL A CA 1
ATOM 2312 C C . VAL A 1 336 ? 26.194 115.582 14.852 1.00 55.41 335 VAL A C 1
ATOM 2313 O O . VAL A 1 336 ? 26.088 114.786 13.918 1.00 61.86 335 VAL A O 1
ATOM 2317 N N . ALA A 1 337 ? 27.180 116.471 14.949 1.00 53.58 336 ALA A N 1
ATOM 2318 C CA . ALA A 1 337 ? 28.187 116.621 13.907 1.00 55.01 336 ALA A CA 1
ATOM 2319 C C . ALA A 1 337 ? 28.907 115.307 13.636 1.00 51.74 336 ALA A C 1
ATOM 2320 O O . ALA A 1 337 ? 29.211 114.979 12.485 1.00 54.87 336 ALA A O 1
ATOM 2322 N N . PHE A 1 338 ? 29.179 114.555 14.695 1.00 47.59 337 PHE A N 1
ATOM 2323 C CA . PHE A 1 338 ? 29.797 113.250 14.523 1.00 49.91 337 PHE A CA 1
ATOM 2324 C C . PHE A 1 338 ? 28.913 112.317 13.706 1.00 49.92 337 PHE A C 1
ATOM 2325 O O . PHE A 1 338 ? 29.389 111.668 12.775 1.00 52.16 337 PHE A O 1
ATOM 2333 N N . THR A 1 339 ? 27.632 112.245 14.060 1.00 49.40 338 THR A N 1
ATOM 2334 C CA . THR A 1 339 ? 26.730 111.300 13.412 1.00 49.61 338 THR A CA 1
ATOM 2335 C C . THR A 1 339 ? 26.503 111.650 11.944 1.00 52.21 338 THR A C 1
ATOM 2336 O O . THR A 1 339 ? 26.223 110.773 11.132 1.00 50.99 338 THR A O 1
ATOM 2340 N N . GLN A 1 340 ? 26.649 112.926 11.606 1.00 58.51 339 GLN A N 1
ATOM 2341 C CA . GLN A 1 340 ? 26.500 113.368 10.222 1.00 61.18 339 GLN A CA 1
ATOM 2342 C C . GLN A 1 340 ? 27.758 113.112 9.394 1.00 61.73 339 GLN A C 1
ATOM 2343 O O . GLN A 1 340 ? 27.675 112.811 8.207 1.00 65.06 339 GLN A O 1
ATOM 2349 N N . GLN A 1 341 ? 28.922 113.214 10.024 1.00 61.53 340 GLN A N 1
ATOM 2350 C CA . GLN A 1 341 ? 30.171 112.908 9.339 1.00 65.72 340 GLN A CA 1
ATOM 2351 C C . GLN A 1 341 ? 30.359 111.405 9.140 1.00 65.62 340 GLN A C 1
ATOM 2352 O O . GLN A 1 341 ? 30.810 110.968 8.082 1.00 69.95 340 GLN A O 1
ATOM 2358 N N . ALA A 1 342 ? 30.009 110.622 10.161 1.00 61.37 341 ALA A N 1
ATOM 2359 C CA . ALA A 1 342 ? 30.207 109.171 10.140 1.00 60.75 341 ALA A CA 1
ATOM 2360 C C . ALA A 1 342 ? 29.400 108.478 9.048 1.00 62.84 341 ALA A C 1
ATOM 2361 O O . ALA A 1 342 ? 29.845 107.494 8.459 1.00 64.65 341 ALA A O 1
ATOM 2363 N N . THR A 1 343 ? 28.208 109.000 8.788 1.00 62.58 342 THR A N 1
ATOM 2364 C CA . THR A 1 343 ? 27.285 108.391 7.847 1.00 63.12 342 THR A CA 1
ATOM 2365 C C . THR A 1 343 ? 27.280 109.175 6.536 1.00 72.55 342 THR A C 1
ATOM 2366 O O . THR A 1 343 ? 26.241 109.679 6.107 1.00 77.82 342 THR A O 1
ATOM 2370 N N . ALA A 1 344 ? 28.447 109.284 5.906 1.00 73.55 343 ALA A N 1
ATOM 2371 C CA . ALA A 1 344 ? 28.575 110.014 4.647 1.00 75.16 343 ALA A CA 1
ATOM 2372 C C . ALA A 1 344 ? 29.366 109.221 3.608 1.00 77.48 343 ALA A C 1
ATOM 2373 O O . ALA A 1 344 ? 28.998 109.168 2.430 1.00 81.79 343 ALA A O 1
ATOM 2375 N N . PRO B 1 3 ? 16.219 95.898 1.482 1.00 56.89 2 PRO B N 1
ATOM 2376 C CA . PRO B 1 3 ? 16.006 94.603 0.831 1.00 56.54 2 PRO B CA 1
ATOM 2377 C C . PRO B 1 3 ? 14.561 94.138 0.988 1.00 48.84 2 PRO B C 1
ATOM 2378 O O . PRO B 1 3 ? 13.778 94.799 1.677 1.00 44.92 2 PRO B O 1
ATOM 2382 N N . ILE B 1 4 ? 14.226 93.004 0.379 1.00 34.15 3 ILE B N 1
ATOM 2383 C CA . ILE B 1 4 ? 12.834 92.632 0.188 1.00 23.66 3 ILE B CA 1
ATOM 2384 C C . ILE B 1 4 ? 12.105 92.275 1.480 1.00 25.61 3 ILE B C 1
ATOM 2385 O O . ILE B 1 4 ? 12.666 91.629 2.382 1.00 27.71 3 ILE B O 1
ATOM 2390 N N . THR B 1 5 ? 10.851 92.706 1.581 1.00 22.28 4 THR B N 1
ATOM 2391 C CA . THR B 1 5 ? 10.040 92.304 2.727 1.00 22.47 4 THR B CA 1
ATOM 2392 C C . THR B 1 5 ? 9.259 91.051 2.361 1.00 23.85 4 THR B C 1
ATOM 2393 O O . THR B 1 5 ? 9.018 90.776 1.180 1.00 17.57 4 THR B O 1
ATOM 2397 N N . PRO B 1 6 ? 8.850 90.284 3.378 1.00 19.04 5 PRO B N 1
ATOM 2398 C CA . PRO B 1 6 ? 8.030 89.113 3.088 1.00 17.62 5 PRO B CA 1
ATOM 2399 C C . PRO B 1 6 ? 6.758 89.487 2.322 1.00 17.98 5 PRO B C 1
ATOM 2400 O O . PRO B 1 6 ? 6.386 88.757 1.402 1.00 19.41 5 PRO B O 1
ATOM 2404 N N . GLN B 1 7 ? 6.113 90.600 2.657 1.00 15.91 6 GLN B N 1
ATOM 2405 C CA . GLN B 1 7 ? 4.924 90.957 1.883 1.00 20.93 6 GLN B CA 1
ATOM 2406 C C . GLN B 1 7 ? 5.247 91.294 0.413 1.00 16.76 6 GLN B C 1
ATOM 2407 O O . GLN B 1 7 ? 4.469 90.959 -0.482 1.00 16.81 6 GLN B O 1
ATOM 2413 N N . GLN B 1 8 ? 6.393 91.912 0.159 1.00 17.28 7 GLN B N 1
ATOM 2414 C CA . GLN B 1 8 ? 6.775 92.242 -1.233 1.00 18.00 7 GLN B CA 1
ATOM 2415 C C . GLN B 1 8 ? 7.050 90.975 -2.055 1.00 19.16 7 GLN B C 1
ATOM 2416 O O . GLN B 1 8 ? 6.771 90.901 -3.260 1.00 17.77 7 GLN B O 1
ATOM 2422 N N . ALA B 1 9 ? 7.607 89.976 -1.388 1.00 16.42 8 ALA B N 1
ATOM 2423 C CA . ALA B 1 9 ? 7.888 88.687 -2.011 1.00 15.60 8 ALA B CA 1
ATOM 2424 C C . ALA B 1 9 ? 6.583 87.961 -2.328 1.00 17.36 8 ALA B C 1
ATOM 2425 O O . ALA B 1 9 ? 6.420 87.369 -3.416 1.00 15.48 8 ALA B O 1
ATOM 2427 N N . LEU B 1 10 ? 5.648 87.986 -1.388 1.00 16.06 9 LEU B N 1
ATOM 2428 C CA . LEU B 1 10 ? 4.338 87.396 -1.656 1.00 16.03 9 LEU B CA 1
ATOM 2429 C C . LEU B 1 10 ? 3.672 88.069 -2.850 1.00 17.09 9 LEU B C 1
ATOM 2430 O O . LEU B 1 10 ? 3.135 87.388 -3.733 1.00 16.20 9 LEU B O 1
ATOM 2435 N N . GLN B 1 11 ? 3.688 89.405 -2.847 1.00 16.77 10 GLN B N 1
ATOM 2436 C CA . GLN B 1 11 ? 3.086 90.190 -3.917 1.00 18.00 10 GLN B CA 1
ATOM 2437 C C . GLN B 1 11 ? 3.768 89.871 -5.261 1.00 18.50 10 GLN B C 1
ATOM 2438 O O . GLN B 1 11 ? 3.111 89.800 -6.305 1.00 19.36 10 GLN B O 1
ATOM 2444 N N . ARG B 1 12 ? 5.083 89.669 -5.241 1.00 20.11 11 ARG B N 1
ATOM 2445 C CA . ARG B 1 12 ? 5.800 89.293 -6.469 1.00 22.90 11 ARG B CA 1
ATOM 2446 C C . ARG B 1 12 ? 5.257 87.983 -7.059 1.00 18.45 11 ARG B C 1
ATOM 2447 O O . ARG B 1 12 ? 5.027 87.876 -8.273 1.00 19.51 11 ARG B O 1
ATOM 2455 N N . THR B 1 13 ? 5.033 86.980 -6.206 1.00 17.24 12 THR B N 1
ATOM 2456 C CA . THR B 1 13 ? 4.557 85.696 -6.710 1.00 20.47 12 THR B CA 1
ATOM 2457 C C . THR B 1 13 ? 3.118 85.780 -7.198 1.00 25.13 12 THR B C 1
ATOM 2458 O O . THR B 1 13 ? 2.737 85.076 -8.133 1.00 22.89 12 THR B O 1
ATOM 2462 N N . ILE B 1 14 ? 2.335 86.670 -6.593 1.00 19.98 13 ILE B N 1
ATOM 2463 C CA . ILE B 1 14 ? 0.949 86.891 -7.017 1.00 21.45 13 ILE B CA 1
ATOM 2464 C C . ILE B 1 14 ? 0.904 87.508 -8.414 1.00 27.18 13 ILE B C 1
ATOM 2465 O O . ILE B 1 14 ? -0.042 87.287 -9.209 1.00 28.15 13 ILE B O 1
ATOM 2470 N N . GLU B 1 15 ? 1.951 88.263 -8.734 1.00 22.18 14 GLU B N 1
ATOM 2471 C CA . GLU B 1 15 ? 2.078 88.853 -10.069 1.00 25.74 14 GLU B CA 1
ATOM 2472 C C . GLU B 1 15 ? 2.701 87.861 -11.056 1.00 22.98 14 GLU B C 1
ATOM 2473 O O . GLU B 1 15 ? 3.027 88.231 -12.193 1.00 28.20 14 GLU B O 1
ATOM 2479 N N . HIS B 1 16 ? 2.870 86.618 -10.604 1.00 23.72 15 HIS B N 1
ATOM 2480 C CA . HIS B 1 16 ? 3.463 85.536 -11.386 1.00 25.69 15 HIS B CA 1
ATOM 2481 C C . HIS B 1 16 ? 4.916 85.786 -11.755 1.00 30.54 15 HIS B C 1
ATOM 2482 O O . HIS B 1 16 ? 5.423 85.233 -12.738 1.00 28.50 15 HIS B O 1
ATOM 2489 N N . ARG B 1 17 ? 5.580 86.629 -10.977 1.00 27.22 16 ARG B N 1
ATOM 2490 C CA . ARG B 1 17 ? 6.924 87.060 -11.318 1.00 27.12 16 ARG B CA 1
ATOM 2491 C C . ARG B 1 17 ? 8.032 86.386 -10.517 1.00 27.36 16 ARG B C 1
ATOM 2492 O O . ARG B 1 17 ? 7.832 85.875 -9.423 1.00 19.44 16 ARG B O 1
ATOM 2500 N N . GLU B 1 18 ? 9.215 86.415 -11.098 1.00 29.36 17 GLU B N 1
ATOM 2501 C CA . GLU B 1 18 ? 10.405 85.869 -10.493 1.00 31.79 17 GLU B CA 1
ATOM 2502 C C . GLU B 1 18 ? 10.890 86.735 -9.328 1.00 20.17 17 GLU B C 1
ATOM 2503 O O . GLU B 1 18 ? 10.942 87.960 -9.433 1.00 21.07 17 GLU B O 1
ATOM 2509 N N . ILE B 1 19 ? 11.220 86.091 -8.220 1.00 21.49 18 ILE B N 1
ATOM 2510 C CA . ILE B 1 19 ? 11.991 86.725 -7.153 1.00 21.56 18 ILE B CA 1
ATOM 2511 C C . ILE B 1 19 ? 13.458 86.559 -7.550 1.00 23.99 18 ILE B C 1
ATOM 2512 O O . ILE B 1 19 ? 13.934 85.454 -7.827 1.00 24.16 18 ILE B O 1
ATOM 2517 N N . PHE B 1 20 ? 14.176 87.662 -7.614 1.00 20.20 19 PHE B N 1
ATOM 2518 C CA . PHE B 1 20 ? 15.535 87.610 -8.105 1.00 23.92 19 PHE B CA 1
ATOM 2519 C C . PHE B 1 20 ? 16.459 86.918 -7.115 1.00 26.93 19 PHE B C 1
ATOM 2520 O O . PHE B 1 20 ? 16.149 86.824 -5.927 1.00 22.97 19 PHE B O 1
ATOM 2528 N N . HIS B 1 21 ? 17.583 86.422 -7.618 1.00 25.42 20 HIS B N 1
ATOM 2529 C CA . HIS B 1 21 ? 18.529 85.678 -6.792 1.00 27.02 20 HIS B CA 1
ATOM 2530 C C . HIS B 1 21 ? 18.911 86.445 -5.523 1.00 23.64 20 HIS B C 1
ATOM 2531 O O . HIS B 1 21 ? 18.924 85.886 -4.432 1.00 21.84 20 HIS B O 1
ATOM 2538 N N . ASP B 1 22 ? 19.223 87.727 -5.675 1.00 26.20 21 ASP B N 1
ATOM 2539 C CA . ASP B 1 22 ? 19.687 88.535 -4.545 1.00 32.53 21 ASP B CA 1
ATOM 2540 C C . ASP B 1 22 ? 18.584 88.793 -3.521 1.00 30.19 21 ASP B C 1
ATOM 2541 O O . ASP B 1 22 ? 18.838 88.820 -2.304 1.00 24.87 21 ASP B O 1
ATOM 2546 N N . GLU B 1 23 ? 17.364 88.978 -4.018 1.00 20.26 22 GLU B N 1
ATOM 2547 C CA . GLU B 1 23 ? 16.196 89.125 -3.162 1.00 23.35 22 GLU B CA 1
ATOM 2548 C C . GLU B 1 23 ? 15.916 87.837 -2.394 1.00 24.38 22 GLU B C 1
ATOM 2549 O O . GLU B 1 23 ? 15.600 87.862 -1.200 1.00 21.94 22 GLU B O 1
ATOM 2563 N N . VAL B 1 25 ? 17.981 85.513 -1.529 1.00 21.18 24 VAL B N 1
ATOM 2564 C CA . VAL B 1 25 ? 18.951 85.373 -0.452 1.00 20.25 24 VAL B CA 1
ATOM 2565 C C . VAL B 1 25 ? 18.515 86.169 0.793 1.00 24.14 24 VAL B C 1
ATOM 2566 O O . VAL B 1 25 ? 18.501 85.633 1.915 1.00 20.43 24 VAL B O 1
ATOM 2570 N N . ASP B 1 26 ? 18.135 87.432 0.602 1.00 17.73 25 ASP B N 1
ATOM 2571 C CA A ASP B 1 26 ? 17.683 88.242 1.729 0.45 24.12 25 ASP B CA 1
ATOM 2572 C CA B ASP B 1 26 ? 17.664 88.266 1.705 0.55 24.01 25 ASP B CA 1
ATOM 2573 C C . ASP B 1 26 ? 16.426 87.668 2.370 1.00 25.54 25 ASP B C 1
ATOM 2574 O O . ASP B 1 26 ? 16.306 87.639 3.607 1.00 19.84 25 ASP B O 1
ATOM 2583 N N . LEU B 1 27 ? 15.496 87.209 1.540 1.00 16.82 26 LEU B N 1
ATOM 2584 C CA . LEU B 1 27 ? 14.236 86.677 2.037 1.00 16.64 26 LEU B CA 1
ATOM 2585 C C . LEU B 1 27 ? 14.452 85.399 2.832 1.00 20.84 26 LEU B C 1
ATOM 2586 O O . LEU B 1 27 ? 13.943 85.260 3.939 1.00 20.01 26 LEU B O 1
ATOM 2604 N N . ARG B 1 29 ? 17.049 84.316 4.369 1.00 15.08 28 ARG B N 1
ATOM 2605 C CA . ARG B 1 29 ? 17.734 84.570 5.641 1.00 17.09 28 ARG B CA 1
ATOM 2606 C C . ARG B 1 29 ? 16.749 85.042 6.701 1.00 20.76 28 ARG B C 1
ATOM 2607 O O . ARG B 1 29 ? 16.826 84.633 7.865 1.00 16.60 28 ARG B O 1
ATOM 2615 N N . GLN B 1 30 ? 15.827 85.913 6.317 1.00 15.66 29 GLN B N 1
ATOM 2616 C CA . GLN B 1 30 ? 14.798 86.347 7.268 1.00 21.36 29 GLN B CA 1
ATOM 2617 C C . GLN B 1 30 ? 13.979 85.146 7.744 1.00 19.91 29 GLN B C 1
ATOM 2618 O O . GLN B 1 30 ? 13.672 85.018 8.942 1.00 17.60 29 GLN B O 1
ATOM 2624 N N . ILE B 1 31 ? 13.627 84.272 6.806 1.00 16.32 30 ILE B N 1
ATOM 2625 C CA . ILE B 1 31 ? 12.821 83.087 7.137 1.00 16.39 30 ILE B CA 1
ATOM 2626 C C . ILE B 1 31 ? 13.575 82.128 8.056 1.00 15.66 30 ILE B C 1
ATOM 2627 O O . ILE B 1 31 ? 13.031 81.680 9.068 1.00 16.85 30 ILE B O 1
ATOM 2640 N N . ARG B 1 33 ? 16.016 82.743 10.095 1.00 16.13 32 ARG B N 1
ATOM 2641 C CA . ARG B 1 33 ? 16.239 83.318 11.420 1.00 17.35 32 ARG B CA 1
ATOM 2642 C C . ARG B 1 33 ? 14.948 83.297 12.240 1.00 17.89 32 ARG B C 1
ATOM 2643 O O . ARG B 1 33 ? 14.947 83.652 13.411 1.00 19.23 32 ARG B O 1
ATOM 2651 N N . GLY B 1 34 ? 13.849 82.864 11.635 1.00 19.07 33 GLY B N 1
ATOM 2652 C CA . GLY B 1 34 ? 12.597 82.765 12.369 1.00 18.67 33 GLY B CA 1
ATOM 2653 C C . GLY B 1 34 ? 11.838 84.074 12.460 1.00 18.54 33 GLY B C 1
ATOM 2654 O O . GLY B 1 34 ? 10.990 84.236 13.320 1.00 19.37 33 GLY B O 1
ATOM 2655 N N . GLU B 1 35 ? 12.110 85.007 11.544 1.00 16.56 34 GLU B N 1
ATOM 2656 C CA . GLU B 1 35 ? 11.512 86.335 11.627 1.00 19.39 34 GLU B CA 1
ATOM 2657 C C . GLU B 1 35 ? 10.181 86.450 10.902 1.00 23.06 34 GLU B C 1
ATOM 2658 O O . GLU B 1 35 ? 9.525 87.480 10.960 1.00 21.29 34 GLU B O 1
ATOM 2664 N N . VAL B 1 36 ? 9.772 85.386 10.228 1.00 18.77 35 VAL B N 1
ATOM 2665 C CA . VAL B 1 36 ? 8.602 85.471 9.359 1.00 18.16 35 VAL B CA 1
ATOM 2666 C C . VAL B 1 36 ? 7.542 84.511 9.901 1.00 20.80 35 VAL B C 1
ATOM 2667 O O . VAL B 1 36 ? 7.866 83.369 10.229 1.00 18.06 35 VAL B O 1
ATOM 2671 N N . SER B 1 37 ? 6.293 84.964 10.011 1.00 17.66 36 SER B N 1
ATOM 2672 C CA . SER B 1 37 ? 5.243 84.126 10.613 1.00 20.89 36 SER B CA 1
ATOM 2673 C C . SER B 1 37 ? 4.970 82.889 9.753 1.00 18.60 36 SER B C 1
ATOM 2674 O O . SER B 1 37 ? 5.249 82.905 8.547 1.00 15.45 36 SER B O 1
ATOM 2677 N N . ASP B 1 38 ? 4.415 81.837 10.365 1.00 19.74 37 ASP B N 1
ATOM 2678 C CA . ASP B 1 38 ? 4.004 80.639 9.630 1.00 22.52 37 ASP B CA 1
ATOM 2679 C C . ASP B 1 38 ? 3.066 80.988 8.484 1.00 18.33 37 ASP B C 1
ATOM 2680 O O . ASP B 1 38 ? 3.194 80.437 7.390 1.00 16.72 37 ASP B O 1
ATOM 2685 N N . ALA B 1 39 ? 2.080 81.850 8.747 1.00 14.91 38 ALA B N 1
ATOM 2686 C CA . ALA B 1 39 ? 1.117 82.215 7.687 1.00 18.87 38 ALA B CA 1
ATOM 2687 C C . ALA B 1 39 ? 1.801 82.885 6.496 1.00 16.50 38 ALA B C 1
ATOM 2688 O O . ALA B 1 39 ? 1.449 82.636 5.328 1.00 17.33 38 ALA B O 1
ATOM 2698 N N . VAL B 1 41 ? 5.060 82.618 5.636 1.00 17.88 40 VAL B N 1
ATOM 2699 C CA . VAL B 1 41 ? 5.876 81.571 4.996 1.00 14.77 40 VAL B CA 1
ATOM 2700 C C . VAL B 1 41 ? 5.063 80.620 4.121 1.00 15.44 40 VAL B C 1
ATOM 2701 O O . VAL B 1 41 ? 5.485 80.315 3.003 1.00 12.04 40 VAL B O 1
ATOM 2705 N N . SER B 1 42 ? 3.921 80.123 4.606 1.00 12.67 41 SER B N 1
ATOM 2706 C CA . SER B 1 42 ? 3.133 79.241 3.746 1.00 15.71 41 SER B CA 1
ATOM 2707 C C . SER B 1 42 ? 2.561 79.987 2.526 1.00 16.82 41 SER B C 1
ATOM 2708 O O . SER B 1 42 ? 2.374 79.391 1.475 1.00 14.52 41 SER B O 1
ATOM 2711 N N . ALA B 1 43 ? 2.233 81.271 2.680 1.00 13.59 42 ALA B N 1
ATOM 2712 C CA . ALA B 1 43 ? 1.742 82.045 1.530 1.00 13.43 42 ALA B CA 1
ATOM 2713 C C . ALA B 1 43 ? 2.829 82.126 0.476 1.00 17.30 42 ALA B C 1
ATOM 2714 O O . ALA B 1 43 ? 2.597 81.859 -0.708 1.00 13.66 42 ALA B O 1
ATOM 2716 N N . ILE B 1 44 ? 4.017 82.529 0.904 1.00 12.72 43 ILE B N 1
ATOM 2717 C CA . ILE B 1 44 ? 5.123 82.659 -0.016 1.00 12.63 43 ILE B CA 1
ATOM 2718 C C . ILE B 1 44 ? 5.496 81.329 -0.679 1.00 13.68 43 ILE B C 1
ATOM 2719 O O . ILE B 1 44 ? 5.739 81.274 -1.895 1.00 14.45 43 ILE B O 1
ATOM 2724 N N . LEU B 1 45 ? 5.518 80.257 0.102 1.00 17.14 44 LEU B N 1
ATOM 2725 C CA . LEU B 1 45 ? 5.874 78.946 -0.449 1.00 18.11 44 LEU B CA 1
ATOM 2726 C C . LEU B 1 45 ? 4.865 78.466 -1.473 1.00 14.27 44 LEU B C 1
ATOM 2727 O O . LEU B 1 45 ? 5.216 77.772 -2.422 1.00 16.56 44 LEU B O 1
ATOM 2732 N N . THR B 1 46 ? 3.597 78.780 -1.237 1.00 14.76 45 THR B N 1
ATOM 2733 C CA . THR B 1 46 ? 2.536 78.420 -2.167 1.00 14.06 45 THR B CA 1
ATOM 2734 C C . THR B 1 46 ? 2.675 79.242 -3.444 1.00 18.75 45 THR B C 1
ATOM 2735 O O . THR B 1 46 ? 2.568 78.692 -4.552 1.00 20.74 45 THR B O 1
ATOM 2739 N N . GLY B 1 47 ? 2.923 80.544 -3.299 1.00 19.51 46 GLY B N 1
ATOM 2740 C CA . GLY B 1 47 ? 3.086 81.394 -4.474 1.00 17.28 46 GLY B CA 1
ATOM 2741 C C . GLY B 1 47 ? 4.201 80.882 -5.376 1.00 15.83 46 GLY B C 1
ATOM 2742 O O . GLY B 1 47 ? 4.057 80.844 -6.597 1.00 17.65 46 GLY B O 1
ATOM 2743 N N . LEU B 1 48 ? 5.331 80.522 -4.766 1.00 14.35 47 LEU B N 1
ATOM 2744 C CA . LEU B 1 48 ? 6.452 79.943 -5.492 1.00 19.69 47 LEU B CA 1
ATOM 2745 C C . LEU B 1 48 ? 6.071 78.644 -6.178 1.00 16.68 47 LEU B C 1
ATOM 2746 O O . LEU B 1 48 ? 6.444 78.386 -7.331 1.00 20.57 47 LEU B O 1
ATOM 2751 N N . ARG B 1 49 ? 5.351 77.809 -5.449 1.00 17.77 48 ARG B N 1
ATOM 2752 C CA . ARG B 1 49 ? 4.950 76.501 -5.937 1.00 20.06 48 ARG B CA 1
ATOM 2753 C C . ARG B 1 49 ? 3.971 76.612 -7.088 1.00 20.55 48 ARG B C 1
ATOM 2754 O O . ARG B 1 49 ? 4.084 75.859 -8.068 1.00 26.10 48 ARG B O 1
ATOM 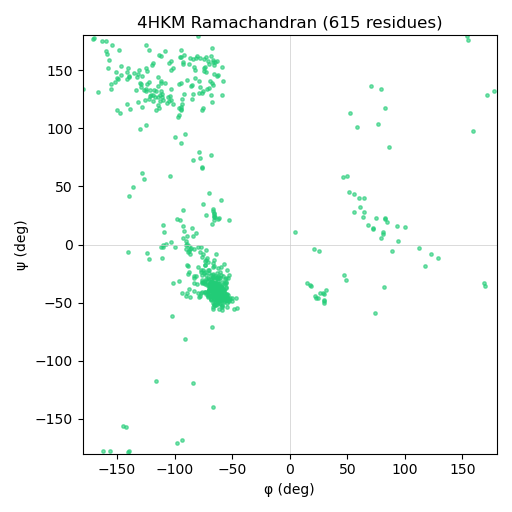2762 N N . VAL B 1 50 ? 3.026 77.549 -7.012 1.00 16.90 49 VAL B N 1
ATOM 2763 C CA . VAL B 1 50 ? 2.066 77.713 -8.124 1.00 18.26 49 VAL B CA 1
ATOM 2764 C C . VAL B 1 50 ? 2.737 78.266 -9.392 1.00 25.74 49 VAL B C 1
ATOM 2765 O O . VAL B 1 50 ? 2.537 77.746 -10.505 1.00 20.43 49 VAL B O 1
ATOM 2769 N N . LYS B 1 51 ? 3.534 79.311 -9.212 1.00 26.26 50 LYS B N 1
ATOM 2770 C CA . LYS B 1 51 ? 4.303 79.935 -10.295 1.00 30.13 50 LYS B CA 1
ATOM 2771 C C . LYS B 1 51 ? 5.312 78.953 -10.874 1.00 29.18 50 LYS B C 1
ATOM 2772 O O . LYS B 1 51 ? 5.605 78.961 -12.086 1.00 29.78 50 LYS B O 1
ATOM 2778 N N . LYS B 1 52 ? 5.817 78.103 -9.985 1.00 21.91 51 LYS B N 1
ATOM 2779 C CA . LYS B 1 52 ? 6.948 77.192 -10.204 1.00 24.05 51 LYS B CA 1
ATOM 2780 C C . LYS B 1 52 ? 8.271 77.960 -10.085 1.00 29.73 51 LYS B C 1
ATOM 2781 O O . LYS B 1 52 ? 8.430 79.064 -10.629 1.00 27.91 51 LYS B O 1
ATOM 2787 N N . GLU B 1 53 ? 9.208 77.370 -9.353 1.00 20.27 52 GLU B N 1
ATOM 2788 C CA . GLU B 1 53 ? 10.453 78.034 -8.987 1.00 21.23 52 GLU B CA 1
ATOM 2789 C C . GLU B 1 53 ? 11.487 78.058 -10.112 1.00 24.37 52 GLU B C 1
ATOM 2790 O O . GLU B 1 53 ? 11.641 77.082 -10.844 1.00 26.25 52 GLU B O 1
ATOM 2796 N N . THR B 1 54 ? 12.200 79.175 -10.242 1.00 21.47 53 THR B N 1
ATOM 2797 C CA . THR B 1 54 ? 13.217 79.316 -11.288 1.00 23.57 53 THR B CA 1
ATOM 2798 C C . THR B 1 54 ? 14.580 78.877 -10.750 1.00 23.45 53 THR B C 1
ATOM 2799 O O . THR B 1 54 ? 14.767 78.791 -9.533 1.00 18.83 53 THR B O 1
ATOM 2803 N N . ILE B 1 55 ? 15.521 78.612 -11.658 1.00 24.88 54 ILE B N 1
ATOM 2804 C CA . ILE B 1 55 ? 16.901 78.293 -11.292 1.00 21.66 54 ILE B CA 1
ATOM 2805 C C . ILE B 1 55 ? 17.499 79.307 -10.313 1.00 28.91 54 ILE B C 1
ATOM 2806 O O . ILE B 1 55 ? 18.108 78.919 -9.324 1.00 20.18 54 ILE B O 1
ATOM 2811 N N . GLY B 1 56 ? 17.308 80.599 -10.576 1.00 25.58 55 GLY B N 1
ATOM 2812 C CA . GLY B 1 56 ? 17.828 81.636 -9.696 1.00 22.14 55 GLY B CA 1
ATOM 2813 C C . GLY B 1 56 ? 17.210 81.659 -8.305 1.00 22.74 55 GLY B C 1
ATOM 2814 O O . GLY B 1 56 ? 17.902 81.894 -7.300 1.00 22.62 55 GLY B O 1
ATOM 2815 N N . GLU B 1 57 ? 15.899 81.442 -8.229 1.00 18.83 56 GLU B N 1
ATOM 2816 C CA . GLU B 1 57 ? 15.225 81.366 -6.935 1.00 17.92 56 GLU B CA 1
ATOM 2817 C C . GLU B 1 57 ? 15.721 80.169 -6.131 1.00 20.45 56 GLU B C 1
ATOM 2818 O O . GLU B 1 57 ? 15.909 80.258 -4.921 1.00 23.51 56 GLU B O 1
ATOM 2824 N N . ILE B 1 58 ? 15.924 79.033 -6.797 1.00 21.83 57 ILE B N 1
ATOM 2825 C CA . ILE B 1 58 ? 16.362 77.836 -6.084 1.00 20.20 57 ILE B CA 1
ATOM 2826 C C . ILE B 1 58 ? 17.811 77.987 -5.619 1.00 16.69 57 ILE B C 1
ATOM 2827 O O . ILE B 1 58 ? 18.154 77.654 -4.468 1.00 17.15 57 ILE B O 1
ATOM 2832 N N . ALA B 1 59 ? 18.651 78.487 -6.512 1.00 17.88 58 ALA B N 1
ATOM 2833 C CA . ALA B 1 59 ? 20.054 78.696 -6.210 1.00 21.07 58 ALA B CA 1
ATOM 2834 C C . ALA B 1 59 ? 20.203 79.695 -5.039 1.00 27.28 58 ALA B C 1
ATOM 2835 O O . ALA B 1 59 ? 20.940 79.439 -4.084 1.00 17.92 58 ALA B O 1
ATOM 2837 N N . GLY B 1 60 ? 19.492 80.821 -5.109 1.00 23.69 59 GLY B N 1
ATOM 2838 C CA . GLY B 1 60 ? 19.504 81.780 -4.006 1.00 22.37 59 GLY B CA 1
ATOM 2839 C C . GLY B 1 60 ? 19.088 81.159 -2.678 1.00 23.03 59 GLY B C 1
ATOM 2840 O O . GLY B 1 60 ? 19.757 81.321 -1.643 1.00 19.97 59 GLY B O 1
ATOM 2841 N N . ALA B 1 61 ? 17.986 80.419 -2.689 1.00 20.00 60 ALA B N 1
ATOM 2842 C CA . ALA B 1 61 ? 17.509 79.814 -1.446 1.00 19.85 60 ALA B CA 1
ATOM 2843 C C . ALA B 1 61 ? 18.506 78.782 -0.915 1.00 22.49 60 ALA B C 1
ATOM 2844 O O . ALA B 1 61 ? 18.739 78.709 0.293 1.00 22.98 60 ALA B O 1
ATOM 2846 N N . ALA B 1 62 ? 19.101 77.997 -1.816 1.00 19.18 61 ALA B N 1
ATOM 2847 C CA . ALA B 1 62 ? 20.056 76.950 -1.425 1.00 18.52 61 ALA B CA 1
ATOM 2848 C C . ALA B 1 62 ? 21.336 77.535 -0.820 1.00 17.59 61 ALA B C 1
ATOM 2849 O O . ALA B 1 62 ? 21.946 76.940 0.076 1.00 16.72 61 ALA B O 1
ATOM 2851 N N . THR B 1 63 ? 21.732 78.708 -1.303 1.00 17.11 62 THR B N 1
ATOM 2852 C CA . THR B 1 63 ? 22.900 79.405 -0.765 1.00 18.05 62 THR B CA 1
ATOM 2853 C C . THR B 1 63 ? 22.691 79.741 0.718 1.00 22.67 62 THR B C 1
ATOM 2854 O O . THR B 1 63 ? 23.602 79.608 1.559 1.00 18.26 62 THR B O 1
ATOM 2858 N N . VAL B 1 64 ? 21.479 80.166 1.042 1.00 18.83 63 VAL B N 1
ATOM 2859 C CA . VAL B 1 64 ? 21.129 80.418 2.438 1.00 16.96 63 VAL B CA 1
ATOM 2860 C C . VAL B 1 64 ? 21.095 79.141 3.286 1.00 16.69 63 VAL B C 1
ATOM 2861 O O . VAL B 1 64 ? 21.591 79.136 4.419 1.00 21.16 63 VAL B O 1
ATOM 2873 N N . ARG B 1 66 ? 22.808 76.528 2.926 1.00 19.36 65 ARG B N 1
ATOM 2874 C CA . ARG B 1 66 ? 24.209 76.204 3.185 1.00 25.42 65 ARG B CA 1
ATOM 2875 C C . ARG B 1 66 ? 24.755 77.042 4.343 1.00 22.89 65 ARG B C 1
ATOM 2876 O O . ARG B 1 66 ? 25.468 76.528 5.209 1.00 24.80 65 ARG B O 1
ATOM 2884 N N . GLU B 1 67 ? 24.417 78.330 4.346 1.00 20.36 66 GLU B N 1
ATOM 2885 C CA . GLU B 1 67 ? 24.851 79.255 5.390 1.00 23.99 66 GLU B CA 1
ATOM 2886 C C . GLU B 1 67 ? 24.328 78.807 6.748 1.00 22.43 66 GLU B C 1
ATOM 2887 O O . GLU B 1 67 ? 25.022 78.931 7.743 1.00 24.29 66 GLU B O 1
ATOM 2893 N N . PHE B 1 68 ? 23.112 78.274 6.789 1.00 21.18 67 PHE B N 1
ATOM 2894 C CA . PHE B 1 68 ? 22.530 77.861 8.069 1.00 25.36 67 PHE B CA 1
ATOM 2895 C C . PHE B 1 68 ? 22.818 76.411 8.462 1.00 28.56 67 PHE B C 1
ATOM 2896 O O . PHE B 1 68 ? 22.334 75.943 9.494 1.00 29.25 67 PHE B O 1
ATOM 2904 N N . SER B 1 69 ? 23.598 75.707 7.644 1.00 26.63 68 SER B N 1
ATOM 2905 C CA . SER B 1 69 ? 23.968 74.323 7.942 1.00 29.03 68 SER B CA 1
ATOM 2906 C C . SER B 1 69 ? 25.319 74.257 8.659 1.00 27.63 68 SER B C 1
ATOM 2907 O O . SER B 1 69 ? 26.098 75.205 8.620 1.00 28.72 68 SER B O 1
ATOM 2910 N N . ARG B 1 70 ? 25.596 73.140 9.321 1.00 27.20 69 ARG B N 1
ATOM 2911 C CA . ARG B 1 70 ? 26.900 72.946 9.935 1.00 26.51 69 ARG B CA 1
ATOM 2912 C C . ARG B 1 70 ? 27.784 72.186 8.958 1.00 28.60 69 ARG B C 1
ATOM 2913 O O . ARG B 1 70 ? 27.497 71.041 8.597 1.00 26.84 69 ARG B O 1
ATOM 2921 N N . ARG B 1 71 ? 28.855 72.849 8.533 1.00 30.77 70 ARG B N 1
ATOM 2922 C CA . ARG B 1 71 ? 29.752 72.325 7.520 1.00 35.10 70 ARG B CA 1
ATOM 2923 C C . ARG B 1 71 ? 30.684 71.283 8.109 1.00 33.83 70 ARG B C 1
ATOM 2924 O O . ARG B 1 71 ? 30.874 71.208 9.320 1.00 28.20 70 ARG B O 1
ATOM 2932 N N . VAL B 1 72 ? 31.251 70.473 7.227 1.00 27.84 71 VAL B N 1
ATOM 2933 C CA . VAL B 1 72 ? 32.204 69.450 7.594 1.00 35.52 71 VAL B CA 1
ATOM 2934 C C . VAL B 1 72 ? 33.502 69.776 6.891 1.00 36.80 71 VAL B C 1
ATOM 2935 O O . VAL B 1 72 ? 33.529 69.904 5.672 1.00 36.66 71 VAL B O 1
ATOM 2939 N N . GLU B 1 73 ? 34.576 69.924 7.652 1.00 41.94 72 GLU B N 1
ATOM 2940 C CA . GLU B 1 73 ? 35.855 70.295 7.059 1.00 47.84 72 GLU B CA 1
ATOM 2941 C C . GLU B 1 73 ? 36.594 69.075 6.530 1.00 43.31 72 GLU B C 1
ATOM 2942 O O . GLU B 1 73 ? 36.757 68.076 7.226 1.00 44.74 72 GLU B O 1
ATOM 2948 N N . VAL B 1 74 ? 37.031 69.163 5.280 1.00 40.13 73 VAL B N 1
ATOM 2949 C CA . VAL B 1 74 ? 37.734 68.075 4.627 1.00 41.83 73 VAL B CA 1
ATOM 2950 C C . VAL B 1 74 ? 38.972 68.662 3.984 1.00 45.14 73 VAL B C 1
ATOM 2951 O O . VAL B 1 74 ? 38.868 69.575 3.170 1.00 45.60 73 VAL B O 1
ATOM 2955 N N . THR B 1 75 ? 40.144 68.158 4.342 1.00 46.72 74 THR B N 1
ATOM 2956 C CA . THR B 1 75 ? 41.366 68.734 3.802 1.00 56.84 74 THR B CA 1
ATOM 2957 C C . THR B 1 75 ? 41.642 68.262 2.371 1.00 61.13 74 THR B C 1
ATOM 2958 O O . THR B 1 75 ? 41.958 69.073 1.496 1.00 63.57 74 THR B O 1
ATOM 2962 N N . ASP B 1 76 ? 41.501 66.963 2.125 1.00 58.60 75 ASP B N 1
ATOM 2963 C CA . ASP B 1 76 ? 41.694 66.441 0.774 1.00 56.42 75 ASP B CA 1
ATOM 2964 C C . ASP B 1 76 ? 40.364 66.215 0.048 1.00 52.35 75 ASP B C 1
ATOM 2965 O O . ASP B 1 76 ? 39.756 65.153 0.165 1.00 52.01 75 ASP B O 1
ATOM 2970 N N . ARG B 1 77 ? 39.937 67.231 -0.702 1.00 50.62 76 ARG B N 1
ATOM 2971 C CA . ARG B 1 77 ? 38.704 67.215 -1.493 1.00 50.36 76 ARG B CA 1
ATOM 2972 C C . ARG B 1 77 ? 38.793 66.326 -2.742 1.00 49.12 76 ARG B C 1
ATOM 2973 O O . ARG B 1 77 ? 37.818 66.172 -3.483 1.00 46.16 76 ARG B O 1
ATOM 2981 N N . ARG B 1 78 ? 39.975 65.779 -2.981 1.00 49.11 77 ARG B N 1
ATOM 2982 C CA . ARG B 1 78 ? 40.230 64.928 -4.130 1.00 59.07 77 ARG B CA 1
ATOM 2983 C C . ARG B 1 78 ? 39.293 63.723 -4.108 1.00 54.49 77 ARG B C 1
ATOM 2984 O O . ARG B 1 78 ? 39.160 63.048 -3.081 1.00 52.77 77 ARG B O 1
ATOM 2992 N N . HIS B 1 79 ? 38.617 63.492 -5.231 1.00 48.79 78 HIS B N 1
ATOM 2993 C CA . HIS B 1 79 ? 37.776 62.313 -5.412 1.00 43.08 78 HIS B CA 1
ATOM 2994 C C . HIS B 1 79 ? 36.654 62.170 -4.397 1.00 40.83 78 HIS B C 1
ATOM 2995 O O . HIS B 1 79 ? 36.304 61.059 -4.006 1.00 40.99 78 HIS B O 1
ATOM 3010 N N . VAL B 1 81 ? 32.647 62.544 -3.382 1.00 20.79 80 VAL B N 1
ATOM 3011 C CA . VAL B 1 81 ? 31.329 62.591 -3.991 1.00 22.79 80 VAL B CA 1
ATOM 3012 C C . VAL B 1 81 ? 30.257 62.683 -2.914 1.00 22.62 80 VAL B C 1
ATOM 3013 O O . VAL B 1 81 ? 30.281 61.937 -1.943 1.00 28.05 80 VAL B O 1
ATOM 3017 N N . ASP B 1 82 ? 29.327 63.613 -3.094 1.00 23.25 81 ASP B N 1
ATOM 3018 C CA . ASP B 1 82 ? 28.204 63.784 -2.187 1.00 23.61 81 ASP B CA 1
ATOM 3019 C C . ASP B 1 82 ? 27.076 62.989 -2.802 1.00 24.32 81 ASP B C 1
ATOM 3020 O O . ASP B 1 82 ? 26.636 63.291 -3.910 1.00 24.64 81 ASP B O 1
ATOM 3025 N N . ILE B 1 83 ? 26.637 61.942 -2.113 1.00 19.42 82 ILE B N 1
ATOM 3026 C CA . ILE B 1 83 ? 25.545 61.123 -2.609 1.00 19.42 82 ILE B CA 1
ATOM 3027 C C . ILE B 1 83 ? 24.280 61.515 -1.872 1.00 21.80 82 ILE B C 1
ATOM 3028 O O . ILE B 1 83 ? 24.214 61.418 -0.648 1.00 27.44 82 ILE B O 1
ATOM 3033 N N . VAL B 1 84 ? 23.271 61.953 -2.601 1.00 22.85 83 VAL B N 1
ATOM 3034 C CA . VAL B 1 84 ? 22.081 62.478 -1.960 1.00 29.34 83 VAL B CA 1
ATOM 3035 C C . VAL B 1 84 ? 20.858 62.021 -2.721 1.00 32.05 83 VAL B C 1
ATOM 3036 O O . VAL B 1 84 ? 20.930 61.777 -3.923 1.00 30.68 83 VAL B O 1
ATOM 3040 N N . GLY B 1 85 ? 19.732 61.904 -2.023 1.00 29.16 84 GLY B N 1
ATOM 3041 C CA . GLY B 1 85 ? 18.513 61.397 -2.631 1.00 33.55 84 GLY B CA 1
ATOM 3042 C C . GLY B 1 85 ? 17.263 62.101 -2.133 1.00 41.92 84 GLY B C 1
ATOM 3043 O O . GLY B 1 85 ? 17.327 63.227 -1.650 1.00 44.51 84 GLY B O 1
ATOM 3044 N N . THR B 1 86 ? 16.120 61.433 -2.255 1.00 46.24 85 THR B N 1
ATOM 3045 C CA . THR B 1 86 ? 14.856 61.973 -1.767 1.00 51.46 85 THR B CA 1
ATOM 3046 C C . THR B 1 86 ? 14.581 61.551 -0.323 1.00 50.43 85 THR B C 1
ATOM 3047 O O . THR B 1 86 ? 15.487 61.103 0.387 1.00 45.75 85 THR B O 1
ATOM 3051 N N . HIS B 1 92 ? 10.313 51.059 0.107 1.00 79.92 91 HIS B N 1
ATOM 3052 C CA . HIS B 1 92 ? 9.869 49.822 -0.526 1.00 85.60 91 HIS B CA 1
ATOM 3053 C C . HIS B 1 92 ? 11.031 48.881 -0.850 1.00 77.95 91 HIS B C 1
ATOM 3054 O O . HIS B 1 92 ? 10.898 47.660 -0.744 1.00 78.47 91 HIS B O 1
ATOM 3061 N N . THR B 1 93 ? 12.165 49.452 -1.247 1.00 71.01 92 THR B N 1
ATOM 3062 C CA . THR B 1 93 ? 13.355 48.662 -1.544 1.00 65.74 92 THR B CA 1
ATOM 3063 C C . THR B 1 93 ? 14.412 48.862 -0.456 1.00 60.40 92 THR B C 1
ATOM 3064 O O . THR B 1 93 ? 14.313 49.785 0.354 1.00 56.84 92 THR B O 1
ATOM 3068 N N . PHE B 1 94 ? 15.426 48.002 -0.443 1.00 57.79 93 PHE B N 1
ATOM 3069 C CA . PHE B 1 94 ? 16.475 48.085 0.572 1.00 54.08 93 PHE B CA 1
ATOM 3070 C C . PHE B 1 94 ? 17.328 49.344 0.414 1.00 51.08 93 PHE B C 1
ATOM 3071 O O . PHE B 1 94 ? 17.234 50.054 -0.594 1.00 53.62 93 PHE B O 1
ATOM 3079 N N . ASN B 1 95 ? 18.157 49.614 1.416 1.00 44.70 94 ASN B N 1
ATOM 3080 C CA . ASN B 1 95 ? 18.989 50.811 1.429 1.00 41.31 94 ASN B CA 1
ATOM 3081 C C . ASN B 1 95 ? 20.087 50.778 0.369 1.00 40.04 94 ASN B C 1
ATOM 3082 O O . ASN B 1 95 ? 21.258 50.550 0.680 1.00 35.87 94 ASN B O 1
ATOM 3087 N N . ILE B 1 96 ? 19.694 51.026 -0.879 1.00 35.84 95 ILE B N 1
ATOM 3088 C CA . ILE B 1 96 ? 20.597 50.957 -2.022 1.00 34.23 95 ILE B CA 1
ATOM 3089 C C . ILE B 1 96 ? 21.800 51.899 -1.926 1.00 32.89 95 ILE B C 1
ATOM 3090 O O . ILE B 1 96 ? 22.946 51.466 -2.080 1.00 32.07 95 ILE B O 1
ATOM 3095 N N . SER B 1 97 ? 21.562 53.181 -1.670 1.00 27.87 96 SER B N 1
ATOM 3096 C CA . SER B 1 97 ? 22.684 54.115 -1.682 1.00 29.59 96 SER B CA 1
ATOM 3097 C C . SER B 1 97 ? 23.599 53.936 -0.477 1.00 32.27 96 SER B C 1
ATOM 3098 O O . SER B 1 97 ? 24.811 54.164 -0.574 1.00 31.59 96 SER B O 1
ATOM 3101 N N . THR B 1 98 ? 23.028 53.519 0.652 1.00 27.48 97 THR B N 1
ATOM 3102 C CA . THR B 1 98 ? 23.839 53.219 1.827 1.00 35.60 97 THR B CA 1
ATOM 3103 C C . THR B 1 98 ? 24.853 52.141 1.466 1.00 34.86 97 THR B C 1
ATOM 3104 O O . THR B 1 98 ? 26.041 52.253 1.767 1.00 33.80 97 THR B O 1
ATOM 3108 N N . CYS B 1 99 ? 24.366 51.094 0.810 1.00 35.52 98 CYS B N 1
ATOM 3109 C CA . CYS B 1 99 ? 25.217 49.999 0.375 1.00 35.65 98 CYS B CA 1
ATOM 3110 C C . CYS B 1 99 ? 26.258 50.519 -0.620 1.00 32.82 98 CYS B C 1
ATOM 3111 O O . CYS B 1 99 ? 27.449 50.241 -0.492 1.00 38.17 98 CYS B O 1
ATOM 3114 N N . ALA B 1 100 ? 25.804 51.303 -1.591 1.00 30.61 99 ALA B N 1
ATOM 3115 C CA . ALA B 1 100 ? 26.693 51.850 -2.619 1.00 28.03 99 ALA B CA 1
ATOM 3116 C C . ALA B 1 100 ? 27.796 52.714 -2.013 1.00 28.36 99 ALA B C 1
ATOM 3117 O O . ALA B 1 100 ? 28.921 52.753 -2.517 1.00 27.82 99 ALA B O 1
ATOM 3127 N N . PHE B 1 102 ? 29.510 52.263 0.800 1.00 25.40 101 PHE B N 1
ATOM 3128 C CA . PHE B 1 102 ? 30.658 51.458 1.204 1.00 26.59 101 PHE B CA 1
ATOM 3129 C C . PHE B 1 102 ? 31.416 50.912 0.002 1.00 26.27 101 PHE B C 1
ATOM 3130 O O . PHE B 1 102 ? 32.632 50.762 0.041 1.00 27.45 101 PHE B O 1
ATOM 3138 N N . VAL B 1 103 ? 30.695 50.619 -1.068 1.00 26.83 102 VAL B N 1
ATOM 3139 C CA . VAL B 1 103 ? 31.343 50.125 -2.277 1.00 30.45 102 VAL B CA 1
ATOM 3140 C C . VAL B 1 103 ? 32.193 51.222 -2.929 1.00 30.30 102 VAL B C 1
ATOM 3141 O O . VAL B 1 103 ? 33.360 50.995 -3.270 1.00 27.27 102 VAL B O 1
ATOM 3145 N N . ALA B 1 104 ? 31.614 52.411 -3.086 1.00 25.78 103 ALA B N 1
ATOM 3146 C CA . ALA B 1 104 ? 32.331 53.518 -3.723 1.00 25.17 103 ALA B CA 1
ATOM 3147 C C . ALA B 1 104 ? 33.548 53.927 -2.886 1.00 28.03 103 ALA B C 1
ATOM 3148 O O . ALA B 1 104 ? 34.610 54.245 -3.426 1.00 26.65 103 ALA B O 1
ATOM 3150 N N . ALA B 1 105 ? 33.403 53.883 -1.564 1.00 26.47 104 ALA B N 1
ATOM 3151 C CA . ALA B 1 105 ? 34.519 54.225 -0.680 1.00 25.82 104 ALA B CA 1
ATOM 3152 C C . ALA B 1 105 ? 35.664 53.227 -0.813 1.00 29.90 104 ALA B C 1
ATOM 3153 O O . ALA B 1 105 ? 36.829 53.619 -0.926 1.00 31.31 104 ALA B O 1
ATOM 3155 N N . ALA B 1 106 ? 35.346 51.935 -0.799 1.00 29.21 105 ALA B N 1
ATOM 3156 C CA . ALA B 1 106 ? 36.382 50.922 -0.989 1.00 32.06 105 ALA B CA 1
ATOM 3157 C C . ALA B 1 106 ? 36.950 51.006 -2.406 1.00 32.76 105 ALA B C 1
ATOM 3158 O O . ALA B 1 106 ? 38.100 50.651 -2.647 1.00 35.53 105 ALA B O 1
ATOM 3160 N N . GLY B 1 107 ? 36.132 51.480 -3.337 1.00 30.68 106 GLY B N 1
ATOM 3161 C CA . GLY B 1 107 ? 36.546 51.665 -4.716 1.00 32.59 106 GLY B CA 1
ATOM 3162 C C . GLY B 1 107 ? 37.492 52.827 -4.981 1.00 34.78 106 GLY B C 1
ATOM 3163 O O . GLY B 1 107 ? 38.064 52.909 -6.067 1.00 34.13 106 GLY B O 1
ATOM 3164 N N . GLY B 1 108 ? 37.656 53.728 -4.011 1.00 35.80 107 GLY B N 1
ATOM 3165 C CA . GLY B 1 108 ? 38.578 54.848 -4.160 1.00 34.80 107 GLY B CA 1
ATOM 3166 C C . GLY B 1 108 ? 38.032 56.244 -3.857 1.00 35.28 107 GLY B C 1
ATOM 3167 O O . GLY B 1 108 ? 38.796 57.202 -3.758 1.00 31.81 107 GLY B O 1
ATOM 3168 N N . ALA B 1 109 ? 36.716 56.370 -3.716 1.00 27.77 108 ALA B N 1
ATOM 3169 C CA . ALA B 1 109 ? 36.101 57.671 -3.443 1.00 28.51 108 ALA B CA 1
ATOM 3170 C C . ALA B 1 109 ? 36.026 58.013 -1.952 1.00 30.23 108 ALA B C 1
ATOM 3171 O O . ALA B 1 109 ? 36.043 57.127 -1.104 1.00 34.50 108 ALA B O 1
ATOM 3173 N N . LYS B 1 110 ? 35.971 59.307 -1.649 1.00 30.34 109 LYS B N 1
ATOM 3174 C CA . LYS B 1 110 ? 35.573 59.783 -0.326 1.00 24.69 109 LYS B CA 1
ATOM 3175 C C . LYS B 1 110 ? 34.101 60.117 -0.437 1.00 24.75 109 LYS B C 1
ATOM 3176 O O . LYS B 1 110 ? 33.720 61.008 -1.192 1.00 29.45 109 LYS B O 1
ATOM 3182 N N . VAL B 1 111 ? 33.262 59.422 0.316 1.00 23.00 110 VAL B N 1
ATOM 3183 C CA . VAL B 1 111 ? 31.832 59.532 0.114 1.00 20.31 110 VAL B CA 1
ATOM 3184 C C . VAL B 1 111 ? 31.141 60.235 1.283 1.00 23.19 110 VAL B C 1
ATOM 3185 O O . VAL B 1 111 ? 31.302 59.839 2.443 1.00 24.64 110 VAL B O 1
ATOM 3189 N N . ALA B 1 112 ? 30.364 61.266 0.969 1.00 23.99 111 ALA B N 1
ATOM 3190 C CA . ALA B 1 112 ? 29.526 61.918 1.967 1.00 28.47 111 ALA B CA 1
ATOM 3191 C C . ALA B 1 112 ? 28.071 61.640 1.634 1.00 27.93 111 ALA B C 1
ATOM 3192 O O . ALA B 1 112 ? 27.639 61.793 0.492 1.00 25.38 111 ALA B O 1
ATOM 3194 N N . LYS B 1 113 ? 27.309 61.228 2.634 1.00 23.79 112 LYS B N 1
ATOM 3195 C CA . LYS B 1 113 ? 25.902 60.940 2.417 1.00 23.50 112 LYS B CA 1
ATOM 3196 C C . LYS B 1 113 ? 25.076 61.407 3.598 1.00 27.44 112 LYS B C 1
ATOM 3197 O O . LYS B 1 113 ? 25.518 61.305 4.740 1.00 24.45 112 LYS B O 1
ATOM 3203 N N . HIS B 1 114 ? 23.885 61.922 3.311 1.00 33.04 113 HIS B N 1
ATOM 3204 C CA . HIS B 1 114 ? 22.943 62.342 4.333 1.00 43.43 113 HIS B CA 1
ATOM 3205 C C . HIS B 1 114 ? 22.129 61.151 4.809 1.00 48.89 113 HIS B C 1
ATOM 3206 O O . HIS B 1 114 ? 22.003 60.145 4.108 1.00 48.97 113 HIS B O 1
ATOM 3213 N N . GLY B 1 115 ? 21.554 61.282 5.996 1.00 50.01 114 GLY B N 1
ATOM 3214 C CA . GLY B 1 115 ? 20.682 60.255 6.521 1.00 56.22 114 GLY B CA 1
ATOM 3215 C C . GLY B 1 115 ? 19.718 60.770 7.566 1.00 55.85 114 GLY B C 1
ATOM 3216 O O . GLY B 1 115 ? 19.938 61.818 8.172 1.00 49.24 114 GLY B O 1
ATOM 3217 N N . ASN B 1 116 ? 18.638 60.025 7.765 1.00 61.06 115 ASN B N 1
ATOM 3218 C CA . ASN B 1 116 ? 17.678 60.319 8.815 1.00 66.99 115 ASN B CA 1
ATOM 3219 C C . ASN B 1 116 ? 16.970 59.026 9.209 1.00 71.12 115 ASN B C 1
ATOM 3220 O O . ASN B 1 116 ? 17.154 57.990 8.562 1.00 69.49 115 ASN B O 1
ATOM 3225 N N . ARG B 1 117 ? 16.175 59.078 10.272 1.00 74.50 116 ARG B N 1
ATOM 3226 C CA . ARG B 1 117 ? 15.457 57.895 10.729 1.00 74.35 116 ARG B CA 1
ATOM 3227 C C . ARG B 1 117 ? 14.033 57.856 10.181 1.00 77.03 116 ARG B C 1
ATOM 3228 O O . ARG B 1 117 ? 13.192 58.678 10.545 1.00 81.92 116 ARG B O 1
ATOM 3236 N N . SER B 1 123 ? 13.280 51.649 8.584 1.00 68.23 122 SER B N 1
ATOM 3237 C CA . SER B 1 123 ? 13.981 51.184 7.388 1.00 67.65 122 SER B CA 1
ATOM 3238 C C . SER B 1 123 ? 14.883 52.265 6.790 1.00 64.03 122 SER B C 1
ATOM 3239 O O . SER B 1 123 ? 15.403 52.117 5.677 1.00 60.65 122 SER B O 1
ATOM 3242 N N . GLY B 1 124 ? 15.071 53.351 7.533 1.00 61.86 123 GLY B N 1
ATOM 3243 C CA . GLY B 1 124 ? 15.906 54.446 7.073 1.00 53.21 123 GLY B CA 1
ATOM 3244 C C . GLY B 1 124 ? 17.377 54.078 7.000 1.00 49.48 123 GLY B C 1
ATOM 3245 O O . GLY B 1 124 ? 17.814 53.09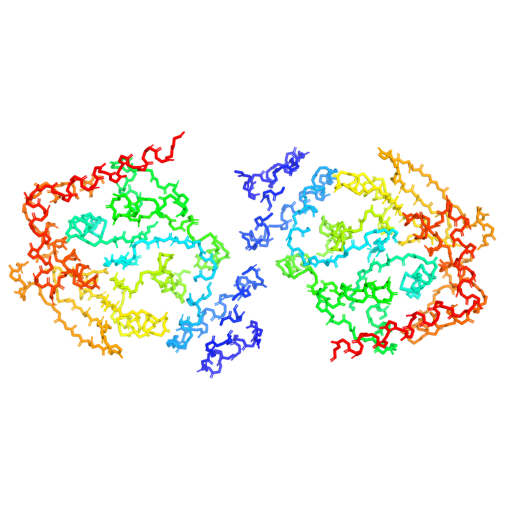5 7.599 1.00 51.62 123 GLY B O 1
ATOM 3246 N N . SER B 1 125 ? 18.133 54.880 6.256 1.00 37.72 124 SER B N 1
ATOM 3247 C CA . SER B 1 125 ? 19.572 54.716 6.103 1.00 38.97 124 SER B CA 1
ATOM 3248 C C . SER B 1 125 ? 20.315 54.796 7.431 1.00 42.23 124 SER B C 1
ATOM 3249 O O . SER B 1 125 ? 21.304 54.096 7.651 1.00 37.16 124 SER B O 1
ATOM 3252 N N . ALA B 1 126 ? 19.843 55.668 8.311 1.00 46.37 125 ALA B N 1
ATOM 3253 C CA . ALA B 1 126 ? 20.441 55.807 9.624 1.00 41.73 125 ALA B CA 1
ATOM 3254 C C . ALA B 1 126 ? 20.027 54.634 10.515 1.00 45.21 125 ALA B C 1
ATOM 3255 O O . ALA B 1 126 ? 20.794 54.193 11.376 1.00 39.84 125 ALA B O 1
ATOM 3257 N N . ASP B 1 127 ? 18.816 54.126 10.297 1.00 44.91 126 ASP B N 1
ATOM 3258 C CA . ASP B 1 127 ? 18.309 52.983 11.053 1.00 45.70 126 ASP B CA 1
ATOM 3259 C C . ASP B 1 127 ? 19.106 51.713 10.771 1.00 49.28 126 ASP B C 1
ATOM 3260 O O . ASP B 1 127 ? 19.444 50.956 11.690 1.00 50.54 126 ASP B O 1
ATOM 3265 N N . ALA B 1 128 ? 19.384 51.480 9.492 1.00 46.23 127 ALA B N 1
ATOM 3266 C CA . ALA B 1 128 ? 20.137 50.310 9.064 1.00 47.82 127 ALA B CA 1
ATOM 3267 C C . ALA B 1 128 ? 21.542 50.322 9.658 1.00 45.04 127 ALA B C 1
ATOM 3268 O O . ALA B 1 128 ? 21.990 49.322 10.227 1.00 48.21 127 ALA B O 1
ATOM 3270 N N . LEU B 1 129 ? 22.215 51.464 9.537 1.00 40.23 128 LEU B N 1
ATOM 3271 C CA . LEU B 1 129 ? 23.561 51.646 10.073 1.00 42.64 128 LEU B CA 1
ATOM 3272 C C . LEU B 1 129 ? 23.625 51.450 11.589 1.00 47.43 128 LEU B C 1
ATOM 3273 O O . LEU B 1 129 ? 24.546 50.811 12.110 1.00 46.97 128 LEU B O 1
ATOM 3278 N N . GLU B 1 130 ? 22.649 51.980 12.313 1.00 41.21 129 GLU B N 1
ATOM 3279 C CA . GLU B 1 130 ? 22.711 51.842 13.761 1.00 44.04 129 GLU B CA 1
ATOM 3280 C C . GLU B 1 130 ? 22.323 50.430 14.197 1.00 50.28 129 GLU B C 1
ATOM 3281 O O . GLU B 1 130 ? 22.775 49.951 15.232 1.00 49.77 129 GLU B O 1
ATOM 3287 N N . ALA B 1 131 ? 21.511 49.759 13.386 1.00 52.65 130 ALA B N 1
ATOM 3288 C CA . ALA B 1 131 ? 21.174 48.364 13.641 1.00 55.32 130 ALA B CA 1
ATOM 3289 C C . ALA B 1 131 ? 22.370 47.461 13.340 1.00 54.52 130 ALA B C 1
ATOM 3290 O O . ALA B 1 131 ? 22.498 46.376 13.907 1.00 60.54 130 ALA B O 1
ATOM 3292 N N . LEU B 1 132 ? 23.244 47.920 12.449 1.00 53.92 131 LEU B N 1
ATOM 3293 C CA . LEU B 1 132 ? 24.493 47.223 12.167 1.00 56.27 131 LEU B CA 1
ATOM 3294 C C . LEU B 1 132 ? 25.571 47.580 13.190 1.00 60.02 131 LEU B C 1
ATOM 3295 O O . LEU B 1 132 ? 26.677 47.043 13.154 1.00 63.67 131 LEU B O 1
ATOM 3300 N N . GLY B 1 133 ? 25.244 48.491 14.100 1.00 56.43 132 GLY B N 1
ATOM 3301 C CA . GLY B 1 133 ? 26.128 48.798 15.207 1.00 54.80 132 GLY B CA 1
ATOM 3302 C C . GLY B 1 133 ? 26.742 50.185 15.195 1.00 50.68 132 GLY B C 1
ATOM 3303 O O . GLY B 1 133 ? 27.458 50.547 16.127 1.00 54.86 132 GLY B O 1
ATOM 3304 N N . ALA B 1 134 ? 26.463 50.968 14.157 1.00 47.73 133 ALA B N 1
ATOM 3305 C CA . ALA B 1 134 ? 27.038 52.309 14.049 1.00 40.71 133 ALA B CA 1
ATOM 3306 C C . ALA B 1 134 ? 26.390 53.299 15.005 1.00 46.85 133 ALA B C 1
ATOM 3307 O O . ALA B 1 134 ? 25.228 53.144 15.400 1.00 46.86 133 ALA B O 1
ATOM 3309 N N . VAL B 1 135 ? 27.169 54.304 15.394 1.00 47.55 134 VAL B N 1
ATOM 3310 C CA . VAL B 1 135 ? 26.657 55.435 16.149 1.00 41.54 134 VAL B CA 1
ATOM 3311 C C . VAL B 1 135 ? 26.307 56.527 15.130 1.00 40.04 134 VAL B C 1
ATOM 3312 O O . VAL B 1 135 ? 27.140 56.927 14.307 1.00 36.28 134 VAL B O 1
ATOM 3316 N N . ILE B 1 136 ? 25.060 56.986 15.180 1.00 41.75 135 ILE B N 1
ATOM 3317 C CA . ILE B 1 136 ? 24.482 57.804 14.111 1.00 45.81 135 ILE B CA 1
ATOM 3318 C C . ILE B 1 136 ? 24.703 59.300 14.310 1.00 42.33 135 ILE B C 1
ATOM 3319 O O . ILE B 1 136 ? 25.060 60.022 13.379 1.00 45.28 135 ILE B O 1
ATOM 3324 N N . GLU B 1 137 ? 24.495 59.746 15.538 1.00 43.07 136 GLU B N 1
ATOM 3325 C CA . GLU B 1 137 ? 24.513 61.159 15.878 1.00 49.64 136 GLU B CA 1
ATOM 3326 C C . GLU B 1 137 ? 25.928 61.694 16.145 1.00 48.32 136 GLU B C 1
ATOM 3327 O O . GLU B 1 137 ? 26.291 61.977 17.285 1.00 48.79 136 GLU B O 1
ATOM 3333 N N . LEU B 1 138 ? 26.713 61.837 15.082 1.00 41.01 137 LEU B N 1
ATOM 3334 C CA . LEU B 1 138 ? 28.078 62.350 15.180 1.00 41.08 137 LEU B CA 1
ATOM 3335 C C . LEU B 1 138 ? 28.133 63.864 14.926 1.00 38.51 137 LEU B C 1
ATOM 3336 O O . LEU B 1 138 ? 27.467 64.365 14.026 1.00 34.53 137 LEU B O 1
ATOM 3341 N N . GLN B 1 139 ? 28.937 64.574 15.712 1.00 38.01 138 GLN B N 1
ATOM 3342 C CA . GLN B 1 139 ? 29.185 65.999 15.501 1.00 36.52 138 GLN B CA 1
ATOM 3343 C C . GLN B 1 139 ? 30.030 66.205 14.240 1.00 41.38 138 GLN B C 1
ATOM 3344 O O . GLN B 1 139 ? 30.752 65.290 13.826 1.00 37.46 138 GLN B O 1
ATOM 3350 N N . PRO B 1 140 ? 29.938 67.399 13.614 1.00 37.45 139 PRO B N 1
ATOM 3351 C CA . PRO B 1 140 ? 30.624 67.618 12.331 1.00 32.09 139 PRO B CA 1
ATOM 3352 C C . PRO B 1 140 ? 32.130 67.347 12.381 1.00 33.11 139 PRO B C 1
ATOM 3353 O O . PRO B 1 140 ? 32.684 66.878 11.381 1.00 33.25 139 PRO B O 1
ATOM 3357 N N . GLU B 1 141 ? 32.776 67.629 13.513 1.00 35.75 140 GLU B N 1
ATOM 3358 C CA . GLU B 1 141 ? 34.199 67.338 13.643 1.00 48.62 140 GLU B CA 1
ATOM 3359 C C . GLU B 1 141 ? 34.439 65.837 13.568 1.00 44.48 140 GLU B C 1
ATOM 3360 O O . GLU B 1 141 ? 35.466 65.389 13.060 1.00 46.07 140 GLU B O 1
ATOM 3366 N N . GLN B 1 142 ? 33.483 65.061 14.066 1.00 39.92 141 GLN B N 1
ATOM 3367 C CA . GLN B 1 142 ? 33.602 63.608 14.036 1.00 36.45 141 GLN B CA 1
ATOM 3368 C C . GLN B 1 142 ? 33.363 63.025 12.637 1.00 33.68 141 GLN B C 1
ATOM 3369 O O . GLN B 1 142 ? 33.973 62.026 12.268 1.00 35.64 141 GLN B O 1
ATOM 3375 N N . VAL B 1 143 ? 32.494 63.654 11.854 1.00 31.51 142 VAL B N 1
ATOM 3376 C CA . VAL B 1 143 ? 32.244 63.200 10.492 1.00 32.31 142 VAL B CA 1
ATOM 3377 C C . VAL B 1 143 ? 33.476 63.463 9.633 1.00 33.50 142 VAL B C 1
ATOM 3378 O O . VAL B 1 143 ? 33.827 62.673 8.756 1.00 32.00 142 VAL B O 1
ATOM 3382 N N . ALA B 1 144 ? 34.130 64.586 9.903 1.00 32.82 143 ALA B N 1
ATOM 3383 C CA . ALA B 1 144 ? 35.352 64.971 9.211 1.00 36.31 143 ALA B CA 1
ATOM 3384 C C . ALA B 1 144 ? 36.451 63.946 9.461 1.00 37.25 143 ALA B C 1
ATOM 3385 O O . ALA B 1 144 ? 37.181 63.566 8.547 1.00 39.90 143 ALA B O 1
ATOM 3387 N N . ALA B 1 145 ? 36.568 63.508 10.710 1.00 39.73 144 ALA B N 1
ATOM 3388 C CA . ALA B 1 145 ? 37.547 62.492 11.078 1.00 41.86 144 ALA B CA 1
ATOM 3389 C C . ALA B 1 145 ? 37.233 61.156 10.403 1.00 40.71 144 ALA B C 1
ATOM 3390 O O . ALA B 1 145 ? 38.134 60.463 9.929 1.00 41.63 144 ALA B O 1
ATOM 3392 N N . SER B 1 146 ? 35.949 60.806 10.366 1.00 35.70 145 SER B N 1
ATOM 3393 C CA . SER B 1 146 ? 35.493 59.576 9.730 1.00 37.93 145 SER B CA 1
ATOM 3394 C C . SER B 1 146 ? 35.932 59.548 8.270 1.00 38.81 145 SER B C 1
ATOM 3395 O O . SER B 1 146 ? 36.468 58.546 7.783 1.00 37.74 145 SER B O 1
ATOM 3398 N N . LEU B 1 147 ? 35.711 60.670 7.589 1.00 35.36 146 LEU B N 1
ATOM 3399 C CA . LEU B 1 147 ? 36.088 60.830 6.189 1.00 37.75 146 LEU B CA 1
ATOM 3400 C C . LEU B 1 147 ? 37.592 60.694 5.961 1.00 41.27 146 LEU B C 1
ATOM 3401 O O . LEU B 1 147 ? 38.031 60.114 4.966 1.00 46.58 146 LEU B O 1
ATOM 3406 N N . ALA B 1 148 ? 38.384 61.234 6.876 1.00 42.84 147 ALA B N 1
ATOM 3407 C CA . ALA B 1 148 ? 39.834 61.153 6.741 1.00 47.58 147 ALA B CA 1
ATOM 3408 C C . ALA B 1 148 ? 40.343 59.728 6.948 1.00 53.53 147 ALA B C 1
ATOM 3409 O O . ALA B 1 148 ? 41.308 59.309 6.310 1.00 58.10 147 ALA B O 1
ATOM 3411 N N . GLN B 1 149 ? 39.687 58.985 7.835 1.00 48.01 148 GLN B N 1
ATOM 3412 C CA . GLN B 1 149 ? 40.173 57.669 8.239 1.00 46.34 148 GLN B CA 1
ATOM 3413 C C . GLN B 1 149 ? 39.550 56.478 7.498 1.00 46.33 148 GLN B C 1
ATOM 3414 O O . GLN B 1 149 ? 40.206 55.453 7.301 1.00 50.11 148 GLN B O 1
ATOM 3420 N N . THR B 1 150 ? 38.294 56.605 7.083 1.00 39.14 149 THR B N 1
ATOM 3421 C CA . THR B 1 150 ? 37.589 55.486 6.470 1.00 36.00 149 THR B CA 1
ATOM 3422 C C . THR B 1 150 ? 37.062 55.854 5.092 1.00 34.25 149 THR B C 1
ATOM 3423 O O . THR B 1 150 ? 36.538 55.002 4.367 1.00 36.88 149 THR B O 1
ATOM 3427 N N . GLY B 1 151 ? 37.182 57.130 4.742 1.00 37.11 150 GLY B N 1
ATOM 3428 C CA . GLY B 1 151 ? 36.659 57.626 3.484 1.00 34.31 150 GLY B CA 1
ATOM 3429 C C . GLY B 1 151 ? 35.143 57.702 3.468 1.00 32.17 150 GLY B C 1
ATOM 3430 O O . GLY B 1 151 ? 34.539 57.877 2.418 1.00 33.46 150 GLY B O 1
ATOM 3431 N N . ILE B 1 152 ? 34.521 57.596 4.638 1.00 32.97 151 ILE B N 1
ATOM 3432 C CA . ILE B 1 152 ? 33.066 57.589 4.715 1.00 34.80 151 ILE B CA 1
ATOM 3433 C C . ILE B 1 152 ? 32.570 58.660 5.681 1.00 33.30 151 ILE B C 1
ATOM 3434 O O . ILE B 1 152 ? 32.982 58.703 6.838 1.00 33.46 151 ILE B O 1
ATOM 3439 N N . GLY B 1 153 ? 31.696 59.531 5.193 1.00 29.15 152 GLY B N 1
ATOM 3440 C CA . GLY B 1 153 ? 31.117 60.557 6.031 1.00 32.37 152 GLY B CA 1
ATOM 3441 C C . GLY B 1 153 ? 29.609 60.503 6.004 1.00 32.55 152 GLY B C 1
ATOM 3442 O O . GLY B 1 153 ? 28.985 60.946 5.056 1.00 30.94 152 GLY B O 1
ATOM 3443 N N . PHE B 1 154 ? 29.014 59.960 7.055 1.00 28.45 153 PHE B N 1
ATOM 3444 C CA . PHE B 1 154 ? 27.567 59.895 7.119 1.00 28.64 153 PHE B CA 1
ATOM 3445 C C . PHE B 1 154 ? 27.037 61.046 7.952 1.00 31.56 153 PHE B C 1
ATOM 3446 O O . PHE B 1 154 ? 27.334 61.157 9.129 1.00 37.64 153 PHE B O 1
ATOM 3462 N N . TYR B 1 156 ? 24.146 62.872 9.807 1.00 35.95 155 TYR B N 1
ATOM 3463 C CA . TYR B 1 156 ? 22.812 62.770 10.366 1.00 37.15 155 TYR B CA 1
ATOM 3464 C C . TYR B 1 156 ? 22.116 64.120 10.217 1.00 34.19 155 TYR B C 1
ATOM 3465 O O . TYR B 1 156 ? 22.516 65.104 10.828 1.00 34.16 155 TYR B O 1
ATOM 3474 N N . ALA B 1 157 ? 21.083 64.152 9.381 1.00 34.83 156 ALA B N 1
ATOM 3475 C CA . ALA B 1 157 ? 20.424 65.397 8.998 1.00 35.27 156 ALA B CA 1
ATOM 3476 C C . ALA B 1 157 ? 20.086 66.374 10.148 1.00 40.87 156 ALA B C 1
ATOM 3477 O O . ALA B 1 157 ? 20.363 67.566 10.033 1.00 42.92 156 ALA B O 1
ATOM 3479 N N . PRO B 1 158 ? 19.509 65.882 11.261 1.00 43.83 157 PRO B N 1
ATOM 3480 C CA . PRO B 1 158 ? 19.232 66.832 12.348 1.00 41.61 157 PRO B CA 1
ATOM 3481 C C . PRO B 1 158 ? 20.470 67.538 12.925 1.00 39.78 157 PRO B C 1
ATOM 3482 O O . PRO B 1 158 ? 20.358 68.658 13.427 1.00 40.95 157 PRO B O 1
ATOM 3486 N N . VAL B 1 159 ? 21.630 66.896 12.871 1.00 35.52 158 VAL B N 1
ATOM 3487 C CA . VAL B 1 159 ? 22.844 67.527 13.389 1.00 40.31 158 VAL B CA 1
ATOM 3488 C C . VAL B 1 159 ? 23.296 68.655 12.457 1.00 33.63 158 VAL B C 1
ATOM 3489 O O . VAL B 1 159 ? 23.707 69.722 12.912 1.00 31.38 158 VAL B O 1
ATOM 3493 N N . HIS B 1 160 ? 23.206 68.415 11.156 1.00 29.09 159 HIS B N 1
ATOM 3494 C CA . HIS B 1 160 ? 23.790 69.330 10.176 1.00 31.21 159 HIS B CA 1
ATOM 3495 C C . HIS B 1 160 ? 22.875 70.447 9.705 1.00 27.29 159 HIS B C 1
ATOM 3496 O O . HIS B 1 160 ? 23.348 71.442 9.160 1.00 30.03 159 HIS B O 1
ATOM 3503 N N . HIS B 1 161 ? 21.574 70.285 9.931 1.00 22.69 160 HIS B N 1
ATOM 3504 C CA . HIS B 1 161 ? 20.574 71.265 9.502 1.00 24.96 160 HIS B CA 1
ATOM 3505 C C . HIS B 1 161 ? 19.648 71.676 10.652 1.00 29.04 160 HIS B C 1
ATOM 3506 O O . HIS B 1 161 ? 18.431 71.472 10.589 1.00 32.78 160 HIS B O 1
ATOM 3513 N N . PRO B 1 162 ? 20.221 72.269 11.704 1.00 28.49 161 PRO B N 1
ATOM 3514 C CA . PRO B 1 162 ? 19.391 72.553 12.884 1.00 34.29 161 PRO B CA 1
ATOM 3515 C C . PRO B 1 162 ? 18.301 73.598 12.639 1.00 32.20 161 PRO B C 1
ATOM 3516 O O . PRO B 1 162 ? 17.258 73.561 13.295 1.00 33.04 161 PRO B O 1
ATOM 3520 N N . ALA B 1 163 ? 18.519 74.509 11.700 1.00 31.78 162 ALA B N 1
ATOM 3521 C CA . ALA B 1 163 ? 17.524 75.555 11.472 1.00 31.95 162 ALA B CA 1
ATOM 3522 C C . ALA B 1 163 ? 16.281 75.090 10.699 1.00 27.91 162 ALA B C 1
ATOM 3523 O O . ALA B 1 163 ? 15.298 75.818 10.599 1.00 25.84 162 ALA B O 1
ATOM 3533 N N . LYS B 1 165 ? 14.266 73.124 11.759 1.00 20.55 164 LYS B N 1
ATOM 3534 C CA . LYS B 1 165 ? 13.271 73.130 12.807 1.00 21.34 164 LYS B CA 1
ATOM 3535 C C . LYS B 1 165 ? 12.400 74.387 12.743 1.00 25.57 164 LYS B C 1
ATOM 3536 O O . LYS B 1 165 ? 11.234 74.376 13.151 1.00 21.20 164 LYS B O 1
ATOM 3542 N N . VAL B 1 166 ? 12.976 75.484 12.261 1.00 21.02 165 VAL B N 1
ATOM 3543 C CA . VAL B 1 166 ? 12.254 76.755 12.175 1.00 21.05 165 VAL B CA 1
ATOM 3544 C C . VAL B 1 166 ? 11.037 76.662 11.259 1.00 20.94 165 VAL B C 1
ATOM 3545 O O . VAL B 1 166 ? 10.014 77.254 11.544 1.00 20.00 165 VAL B O 1
ATOM 3549 N N . VAL B 1 167 ? 11.146 75.912 10.156 1.00 18.59 166 VAL B N 1
ATOM 3550 C CA . VAL B 1 167 ? 10.037 75.783 9.218 1.00 17.66 166 VAL B CA 1
ATOM 3551 C C . VAL B 1 167 ? 9.373 74.396 9.201 1.00 20.62 166 VAL B C 1
ATOM 3552 O O . VAL B 1 167 ? 8.417 74.180 8.456 1.00 16.82 166 VAL B O 1
ATOM 3556 N N . ALA B 1 168 ? 9.866 73.466 10.022 1.00 18.50 167 ALA B N 1
ATOM 3557 C CA . ALA B 1 168 ? 9.244 72.132 10.100 1.00 19.84 167 ALA B CA 1
ATOM 3558 C C . ALA B 1 168 ? 7.729 72.167 10.383 1.00 21.28 167 ALA B C 1
ATOM 3559 O O . ALA B 1 168 ? 6.963 71.502 9.684 1.00 19.34 167 ALA B O 1
ATOM 3561 N N . PRO B 1 169 ? 7.281 72.947 11.387 1.00 20.02 168 PRO B N 1
ATOM 3562 C CA . PRO B 1 169 ? 5.830 72.934 11.631 1.00 19.49 168 PRO B CA 1
ATOM 3563 C C . PRO B 1 169 ? 4.973 73.418 10.447 1.00 18.75 168 PRO B C 1
ATOM 3564 O O . PRO B 1 169 ? 3.942 72.825 10.136 1.00 19.68 168 PRO B O 1
ATOM 3568 N N . VAL B 1 170 ? 5.368 74.501 9.807 1.00 18.21 169 VAL B N 1
ATOM 3569 C CA . VAL B 1 170 ? 4.546 74.991 8.717 1.00 17.84 169 VAL B CA 1
ATOM 3570 C C . VAL B 1 170 ? 4.586 74.036 7.503 1.00 17.17 169 VAL B C 1
ATOM 3571 O O . VAL B 1 170 ? 3.582 73.880 6.815 1.00 17.32 169 VAL B O 1
ATOM 3575 N N . ARG B 1 171 ? 5.715 73.380 7.253 1.00 16.64 170 ARG B N 1
ATOM 3576 C CA . ARG B 1 171 ? 5.777 72.388 6.157 1.00 16.56 170 ARG B CA 1
ATOM 3577 C C . ARG B 1 171 ? 4.853 71.216 6.456 1.00 17.24 170 ARG B C 1
ATOM 3578 O O . ARG B 1 171 ? 4.178 70.701 5.570 1.00 16.90 170 ARG B O 1
ATOM 3586 N N . ARG B 1 172 ? 4.830 70.788 7.719 1.00 17.48 171 ARG B N 1
ATOM 3587 C CA . ARG B 1 172 ? 3.997 69.663 8.132 1.00 18.40 171 ARG B CA 1
ATOM 3588 C C . ARG B 1 172 ? 2.522 70.028 8.009 1.00 22.21 171 ARG B C 1
ATOM 3589 O O . ARG B 1 172 ? 1.695 69.213 7.591 1.00 20.99 171 ARG B O 1
ATOM 3597 N N . GLU B 1 173 ? 2.185 71.257 8.373 1.00 19.04 172 GLU B N 1
ATOM 3598 C CA . GLU B 1 173 ? 0.808 71.707 8.253 1.00 19.75 172 GLU B CA 1
ATOM 3599 C C . GLU B 1 173 ? 0.350 71.797 6.772 1.00 20.37 172 GLU B C 1
ATOM 3600 O O . GLU B 1 173 ? -0.751 71.386 6.434 1.00 21.72 172 GLU B O 1
ATOM 3614 N N . GLY B 1 175 ? 1.527 70.165 4.136 1.00 18.46 174 GLY B N 1
ATOM 3615 C CA . GLY B 1 175 ? 1.397 68.793 3.683 1.00 18.97 174 GLY B CA 1
ATOM 3616 C C . GLY B 1 175 ? 1.914 68.628 2.249 1.00 25.14 174 GLY B C 1
ATOM 3617 O O . GLY B 1 175 ? 2.467 67.593 1.895 1.00 25.78 174 GLY B O 1
ATOM 3618 N N . VAL B 1 176 ? 1.749 69.662 1.434 1.00 21.30 175 VAL B N 1
ATOM 3619 C CA . VAL B 1 176 ? 2.164 69.608 0.027 1.00 18.13 175 VAL B CA 1
ATOM 3620 C C . VAL B 1 176 ? 3.667 69.847 -0.114 1.00 23.60 175 VAL B C 1
ATOM 3621 O O . VAL B 1 176 ? 4.327 70.368 0.797 1.00 16.20 175 VAL B O 1
ATOM 3625 N N . ARG B 1 177 ? 4.230 69.476 -1.257 1.00 21.44 176 ARG B N 1
ATOM 3626 C CA . ARG B 1 177 ? 5.647 69.721 -1.473 1.00 15.68 176 ARG B CA 1
ATOM 3627 C C . ARG B 1 177 ? 5.873 71.217 -1.715 1.00 15.45 176 ARG B C 1
ATOM 3628 O O . ARG B 1 177 ? 5.009 71.903 -2.260 1.00 16.17 176 ARG B O 1
ATOM 3636 N N . THR B 1 178 ? 7.035 71.710 -1.298 1.00 15.44 177 THR B N 1
ATOM 3637 C CA . THR B 1 178 ? 7.394 73.113 -1.509 1.00 18.71 177 THR B CA 1
ATOM 3638 C C . THR B 1 178 ? 8.866 73.184 -1.888 1.00 16.44 177 THR B C 1
ATOM 3639 O O . THR B 1 178 ? 9.527 72.157 -2.000 1.00 15.53 177 THR B O 1
ATOM 3643 N N . ILE B 1 179 ? 9.384 74.399 -2.070 1.00 14.78 178 ILE B N 1
ATOM 3644 C CA . ILE B 1 179 ? 10.787 74.566 -2.421 1.00 17.24 178 ILE B CA 1
ATOM 3645 C C . ILE B 1 179 ? 11.713 73.887 -1.404 1.00 20.37 178 ILE B C 1
ATOM 3646 O O . ILE B 1 179 ? 12.796 73.430 -1.754 1.00 14.40 178 ILE B O 1
ATOM 3651 N N . PHE B 1 180 ? 11.278 73.777 -0.147 1.00 16.77 179 PHE B N 1
ATOM 3652 C CA . PHE B 1 180 ? 12.123 73.137 0.859 1.00 13.64 179 PHE B CA 1
ATOM 3653 C C . PHE B 1 180 ? 12.438 71.673 0.555 1.00 15.40 179 PHE B C 1
ATOM 3654 O O . PHE B 1 180 ? 13.476 71.180 0.948 1.00 18.71 179 PHE B O 1
ATOM 3662 N N . ASN B 1 181 ? 11.546 70.982 -0.143 1.00 19.05 180 ASN B N 1
ATOM 3663 C CA . ASN B 1 181 ? 11.780 69.579 -0.501 1.00 17.22 180 ASN B CA 1
ATOM 3664 C C . ASN B 1 181 ? 12.934 69.393 -1.489 1.00 24.77 180 ASN B C 1
ATOM 3665 O O . ASN B 1 181 ? 13.475 68.299 -1.627 1.00 23.20 180 ASN B O 1
ATOM 3670 N N . ILE B 1 182 ? 13.318 70.451 -2.188 1.00 22.71 181 ILE B N 1
ATOM 3671 C CA . ILE B 1 182 ? 14.449 70.324 -3.106 1.00 22.07 181 ILE B CA 1
ATOM 3672 C C . ILE B 1 182 ? 15.705 71.065 -2.646 1.00 26.53 181 ILE B C 1
ATOM 3673 O O . ILE B 1 182 ? 16.750 70.968 -3.293 1.00 22.47 181 ILE B O 1
ATOM 3678 N N . LEU B 1 183 ? 15.617 71.756 -1.506 1.00 22.51 182 LEU B N 1
ATOM 3679 C CA . LEU B 1 183 ? 16.761 72.497 -0.983 1.00 24.10 182 LEU B CA 1
ATOM 3680 C C . LEU B 1 183 ? 17.699 71.599 -0.191 1.00 22.20 182 LEU B C 1
ATOM 3681 O O . LEU B 1 183 ? 18.910 71.750 -0.292 1.00 26.25 182 LEU B O 1
ATOM 3686 N N . GLY B 1 184 ? 17.139 70.683 0.602 1.00 25.92 183 GLY B N 1
ATOM 3687 C CA . GLY B 1 184 ? 17.928 69.733 1.380 1.00 26.44 183 GLY B CA 1
ATOM 3688 C C . GLY B 1 184 ? 19.065 69.058 0.618 1.00 26.18 183 GLY B C 1
ATOM 3689 O O . GLY B 1 184 ? 20.226 69.131 1.028 1.00 28.31 183 GLY B O 1
ATOM 3690 N N . PRO B 1 185 ? 18.745 68.419 -0.518 1.00 22.26 184 PRO B N 1
ATOM 3691 C CA . PRO B 1 185 ? 19.790 67.774 -1.332 1.00 28.85 184 PRO B CA 1
ATOM 3692 C C . PRO B 1 185 ? 20.892 68.720 -1.839 1.00 26.07 184 PRO B C 1
ATOM 3693 O O . PRO B 1 185 ? 21.988 68.254 -2.141 1.00 27.76 184 PRO B O 1
ATOM 3697 N N . LEU B 1 186 ? 20.633 70.025 -1.867 1.00 23.56 185 LEU B N 1
ATOM 3698 C CA . LEU B 1 186 ? 21.602 70.989 -2.369 1.00 20.01 185 LEU B CA 1
ATOM 3699 C C . LEU B 1 186 ? 22.617 71.495 -1.335 1.00 22.81 185 LEU B C 1
ATOM 3700 O O . LEU B 1 186 ? 23.561 72.201 -1.676 1.00 28.03 185 LEU B O 1
ATOM 3705 N N . THR B 1 187 ? 22.423 71.155 -0.074 1.00 26.83 186 THR B N 1
ATOM 3706 C CA . THR B 1 187 ? 23.230 71.772 0.978 1.00 29.94 186 THR B CA 1
ATOM 3707 C C . THR B 1 187 ? 24.712 71.374 0.956 1.00 28.39 186 THR B C 1
ATOM 3708 O O . THR B 1 187 ? 25.581 72.214 1.221 1.00 27.03 186 THR B O 1
ATOM 3712 N N . ASN B 1 188 ? 25.003 70.114 0.622 1.00 26.05 187 ASN B N 1
ATOM 3713 C CA . ASN B 1 188 ? 26.398 69.661 0.453 1.00 26.02 187 ASN B CA 1
ATOM 3714 C C . ASN B 1 188 ? 27.333 70.115 1.595 1.00 22.56 187 ASN B C 1
ATOM 3715 O O . ASN B 1 188 ? 28.319 70.798 1.353 1.00 25.68 187 ASN B O 1
ATOM 3720 N N . PRO B 1 189 ? 27.016 69.747 2.847 1.00 22.78 188 PRO B N 1
ATOM 3721 C CA . PRO B 1 189 ? 27.773 70.327 3.967 1.00 23.37 188 PRO B CA 1
ATOM 3722 C C . PRO B 1 189 ? 29.277 70.033 3.951 1.00 23.82 188 PRO B C 1
ATOM 3723 O O . PRO B 1 189 ? 30.048 70.792 4.546 1.00 27.15 188 PRO B O 1
ATOM 3727 N N . ALA B 1 190 ? 29.704 68.961 3.295 1.00 23.41 189 ALA B N 1
ATOM 3728 C CA . ALA B 1 190 ? 31.132 68.679 3.253 1.00 26.69 189 ALA B CA 1
ATOM 3729 C C . ALA B 1 190 ? 31.814 69.357 2.062 1.00 26.58 189 ALA B C 1
ATOM 3730 O O . ALA B 1 190 ? 33.015 69.222 1.872 1.00 29.25 189 ALA B O 1
ATOM 3732 N N . GLY B 1 191 ? 31.043 70.095 1.271 1.00 27.06 190 GLY B N 1
ATOM 3733 C CA . GLY B 1 191 ? 31.604 70.848 0.160 1.00 29.61 190 GLY B CA 1
ATOM 3734 C C . GLY B 1 191 ? 32.231 70.007 -0.942 1.00 28.25 190 GLY B C 1
ATOM 3735 O O . GLY B 1 191 ? 33.277 70.354 -1.483 1.00 27.63 190 GLY B O 1
ATOM 3736 N N . SER B 1 192 ? 31.606 68.889 -1.280 1.00 23.32 191 SER B N 1
ATOM 3737 C CA . SER B 1 192 ? 32.144 68.067 -2.354 1.00 25.56 191 SER B CA 1
ATOM 3738 C C . SER B 1 192 ? 31.998 68.838 -3.652 1.00 27.34 191 SER B C 1
ATOM 3739 O O . SER B 1 192 ? 30.980 69.490 -3.863 1.00 26.69 191 SER B O 1
ATOM 3742 N N . PRO B 1 193 ? 33.021 68.777 -4.514 1.00 28.22 192 PRO B N 1
ATOM 3743 C CA . PRO B 1 193 ? 32.972 69.384 -5.850 1.00 25.21 192 PRO B CA 1
ATOM 3744 C C . PRO B 1 193 ? 32.078 68.582 -6.781 1.00 25.94 192 PRO B C 1
ATOM 3745 O O . PRO B 1 193 ? 31.661 69.095 -7.830 1.00 27.55 192 PRO B O 1
ATOM 3749 N N . ASN B 1 194 ? 31.798 67.339 -6.386 1.00 21.86 193 ASN B N 1
ATOM 3750 C CA . ASN B 1 194 ? 31.139 66.337 -7.223 1.00 18.49 193 ASN B CA 1
ATOM 3751 C C . ASN B 1 194 ? 29.927 65.761 -6.507 1.00 23.34 193 ASN B C 1
ATOM 3752 O O . ASN B 1 194 ? 30.016 65.405 -5.333 1.00 23.98 193 ASN B O 1
ATOM 3757 N N . ILE B 1 195 ? 28.802 65.681 -7.209 1.00 23.68 194 ILE B N 1
ATOM 3758 C CA . ILE B 1 195 ? 27.542 65.263 -6.605 1.00 20.53 194 ILE B CA 1
ATOM 3759 C C . ILE B 1 195 ? 26.870 64.142 -7.404 1.00 21.30 194 ILE B C 1
ATOM 3760 O O . ILE B 1 195 ? 26.806 64.195 -8.628 1.00 22.50 194 ILE B O 1
ATOM 3765 N N . LEU B 1 196 ? 26.377 63.117 -6.717 1.00 16.17 195 LEU B N 1
ATOM 3766 C CA . LEU B 1 196 ? 25.497 62.155 -7.359 1.00 16.32 195 LEU B CA 1
ATOM 3767 C C . LEU B 1 196 ? 24.142 62.322 -6.693 1.00 19.67 195 LEU B C 1
ATOM 3768 O O . LEU B 1 196 ? 24.009 62.060 -5.504 1.00 18.76 195 LEU B O 1
ATOM 3781 N N . GLY B 1 198 ? 19.932 61.675 -6.716 1.00 20.20 197 GLY B N 1
ATOM 3782 C CA . GLY B 1 198 ? 18.701 61.089 -7.210 1.00 19.34 197 GLY B CA 1
ATOM 3783 C C . GLY B 1 198 ? 17.550 62.034 -6.928 1.00 24.14 197 GLY B C 1
ATOM 3784 O O . GLY B 1 198 ? 17.491 62.659 -5.868 1.00 23.16 197 GLY B O 1
ATOM 3785 N N . VAL B 1 199 ? 16.628 62.175 -7.873 1.00 23.67 198 VAL B N 1
ATOM 3786 C CA . VAL B 1 199 ? 15.543 63.124 -7.652 1.00 20.26 198 VAL B CA 1
ATOM 3787 C C . VAL B 1 199 ? 14.167 62.475 -7.730 1.00 23.76 198 VAL B C 1
ATOM 3788 O O . VAL B 1 199 ? 14.010 61.377 -8.240 1.00 21.94 198 VAL B O 1
ATOM 3792 N N . PHE B 1 200 ? 13.186 63.240 -7.270 1.00 28.50 199 PHE B N 1
ATOM 3793 C CA . PHE B 1 200 ? 11.804 62.846 -7.047 1.00 34.09 199 PHE B CA 1
ATOM 3794 C C . PHE B 1 200 ? 10.944 62.867 -8.321 1.00 29.00 199 PHE B C 1
ATOM 3795 O O . PHE B 1 200 ? 9.959 62.132 -8.425 1.00 27.14 199 PHE B O 1
ATOM 3803 N N . HIS B 1 201 ? 11.318 63.709 -9.287 1.00 24.03 200 HIS B N 1
ATOM 3804 C CA . HIS B 1 201 ? 10.493 63.945 -10.469 1.00 25.15 200 HIS B CA 1
ATOM 3805 C C . HIS B 1 201 ? 11.417 64.209 -11.667 1.00 19.94 200 HIS B C 1
ATOM 3806 O O . HIS B 1 201 ? 12.486 64.803 -11.507 1.00 22.40 200 HIS B O 1
ATOM 3813 N N . PRO B 1 202 ? 11.020 63.786 -12.872 1.00 26.59 201 PRO B N 1
ATOM 3814 C CA . PRO B 1 202 ? 11.943 63.999 -13.992 1.00 23.81 201 PRO B CA 1
ATOM 3815 C C . PRO B 1 202 ? 12.243 65.471 -14.306 1.00 22.72 201 PRO B C 1
ATOM 3816 O O . PRO B 1 202 ? 13.293 65.751 -14.872 1.00 24.05 201 PRO B O 1
ATOM 3820 N N . ASP B 1 203 ? 11.355 66.395 -13.954 1.00 23.39 202 ASP B N 1
ATOM 3821 C CA . ASP B 1 203 ? 11.626 67.810 -14.240 1.00 22.65 202 ASP B CA 1
ATOM 3822 C C . ASP B 1 203 ? 12.845 68.293 -13.438 1.00 22.58 202 ASP B C 1
ATOM 3823 O O . ASP B 1 203 ? 13.539 69.234 -13.829 1.00 20.71 202 ASP B O 1
ATOM 3828 N N . LEU B 1 204 ? 13.086 67.655 -12.299 1.00 18.90 203 LEU B N 1
ATOM 3829 C CA . LEU B 1 204 ? 14.177 68.040 -11.424 1.00 17.91 203 LEU B CA 1
ATOM 3830 C C . LEU B 1 204 ? 15.556 67.640 -11.949 1.00 18.98 203 LEU B C 1
ATOM 3831 O O . LEU B 1 204 ? 16.567 68.161 -11.481 1.00 23.40 203 LEU B O 1
ATOM 3836 N N . VAL B 1 205 ? 15.599 66.707 -12.896 1.00 17.78 204 VAL B N 1
ATOM 3837 C CA . VAL B 1 205 ? 16.871 66.308 -13.481 1.00 17.84 204 VAL B CA 1
ATOM 3838 C C . VAL B 1 205 ? 17.563 67.523 -14.127 1.00 23.88 204 VAL B C 1
ATOM 3839 O O . VAL B 1 205 ? 18.686 67.863 -13.769 1.00 20.71 204 VAL B O 1
ATOM 3843 N N . GLY B 1 206 ? 16.876 68.191 -15.050 1.00 17.69 205 GLY B N 1
ATOM 3844 C CA . GLY B 1 206 ? 17.439 69.353 -15.720 1.00 21.69 205 GLY B CA 1
ATOM 3845 C C . GLY B 1 206 ? 17.567 70.557 -14.791 1.00 21.96 205 GLY B C 1
ATOM 3846 O O . GLY B 1 206 ? 18.539 71.307 -14.856 1.00 19.59 205 GLY B O 1
ATOM 3847 N N . ILE B 1 207 ? 16.590 70.734 -13.912 1.00 19.47 206 ILE B N 1
ATOM 3848 C CA . ILE B 1 207 ? 16.608 71.871 -12.989 1.00 21.16 206 ILE B CA 1
ATOM 3849 C C . ILE B 1 207 ? 17.780 71.759 -12.014 1.00 20.04 206 ILE B C 1
ATOM 3850 O O . ILE B 1 207 ? 18.567 72.705 -11.884 1.00 18.79 206 ILE B O 1
ATOM 3855 N N . GLN B 1 208 ? 17.903 70.610 -11.347 1.00 19.69 207 GLN B N 1
ATOM 3856 C CA . GLN B 1 208 ? 18.933 70.463 -10.313 1.00 21.96 207 GLN B CA 1
ATOM 3857 C C . GLN B 1 208 ? 20.350 70.447 -10.887 1.00 21.36 207 GLN B C 1
ATOM 3858 O O . GLN B 1 208 ? 21.273 70.901 -10.230 1.00 22.32 207 GLN B O 1
ATOM 3864 N N . ALA B 1 209 ? 20.530 69.965 -12.115 1.00 19.18 208 ALA B N 1
ATOM 3865 C CA . ALA B 1 209 ? 21.873 69.981 -12.706 1.00 19.32 208 ALA B CA 1
ATOM 3866 C C . ALA B 1 209 ? 22.332 71.420 -12.884 1.00 16.82 208 ALA B C 1
ATOM 3867 O O . ALA B 1 209 ? 23.485 71.758 -12.605 1.00 19.57 208 ALA B O 1
ATOM 3869 N N . ARG B 1 210 ? 21.416 72.272 -13.330 1.00 17.42 209 ARG B N 1
ATOM 3870 C CA . ARG B 1 210 ? 21.737 73.662 -13.569 1.00 18.54 209 ARG B CA 1
ATOM 3871 C C . ARG B 1 210 ? 21.842 74.459 -12.248 1.00 20.84 209 ARG B C 1
ATOM 3872 O O . ARG B 1 210 ? 22.616 75.407 -12.151 1.00 19.13 209 ARG B O 1
ATOM 3880 N N . VAL B 1 211 ? 21.080 74.066 -11.240 1.00 21.41 210 VAL B N 1
ATOM 3881 C CA . VAL B 1 211 ? 21.218 74.715 -9.919 1.00 20.51 210 VAL B CA 1
ATOM 3882 C C . VAL B 1 211 ? 22.610 74.407 -9.344 1.00 19.61 210 VAL B C 1
ATOM 3883 O O . VAL B 1 211 ? 23.315 75.298 -8.868 1.00 22.40 210 VAL B O 1
ATOM 3887 N N . LEU B 1 212 ? 23.008 73.142 -9.411 1.00 21.32 211 LEU B N 1
ATOM 3888 C CA . LEU B 1 212 ? 24.339 72.737 -8.961 1.00 19.62 211 LEU B CA 1
ATOM 3889 C C . LEU B 1 212 ? 25.427 73.496 -9.700 1.00 23.88 211 LEU B C 1
ATOM 3890 O O . LEU B 1 212 ? 26.410 73.921 -9.093 1.00 24.30 211 LEU B O 1
ATOM 3895 N N . GLN B 1 213 ? 25.243 73.680 -11.007 1.00 20.13 212 GLN B N 1
ATOM 3896 C CA . GLN B 1 213 ? 26.187 74.462 -11.794 1.00 20.30 212 GLN B CA 1
ATOM 3897 C C . GLN B 1 213 ? 26.261 75.888 -11.284 1.00 26.46 212 GLN B C 1
ATOM 3898 O O . GLN B 1 213 ? 27.347 76.423 -11.055 1.00 28.36 212 GLN B O 1
ATOM 3904 N N . GLU B 1 214 ? 25.097 76.504 -11.120 1.00 26.48 213 GLU B N 1
ATOM 3905 C CA . GLU B 1 214 ? 25.025 77.867 -10.607 1.00 32.52 213 GLU B CA 1
ATOM 3906 C C . GLU B 1 214 ? 25.644 77.953 -9.202 1.00 30.51 213 GLU B C 1
ATOM 3907 O O . GLU B 1 214 ? 26.294 78.940 -8.869 1.00 29.60 213 GLU B O 1
ATOM 3913 N N . LEU B 1 215 ? 25.468 76.910 -8.394 1.00 25.07 214 LEU B N 1
ATOM 3914 C CA . LEU B 1 215 ? 26.020 76.895 -7.034 1.00 27.10 214 LEU B CA 1
ATOM 3915 C C . LEU B 1 215 ? 27.525 76.644 -7.001 1.00 32.93 214 LEU B C 1
ATOM 3916 O O . LEU B 1 215 ? 28.147 76.739 -5.948 1.00 33.42 214 LEU B O 1
ATOM 3921 N N . GLY B 1 216 ? 28.110 76.304 -8.145 1.00 30.46 215 GLY B N 1
ATOM 3922 C CA . GLY B 1 216 ? 29.555 76.159 -8.228 1.00 29.89 215 GLY B CA 1
ATOM 3923 C C . GLY B 1 216 ? 30.089 74.736 -8.162 1.00 29.80 215 GLY B C 1
ATOM 3924 O O . GLY B 1 216 ? 31.291 74.527 -7.966 1.00 29.35 215 GLY B O 1
ATOM 3925 N N . ALA B 1 217 ? 29.218 73.748 -8.337 1.00 22.55 216 ALA B N 1
ATOM 3926 C CA . ALA B 1 217 ? 29.681 72.365 -8.443 1.00 24.18 216 ALA B CA 1
ATOM 3927 C C . ALA B 1 217 ? 30.643 72.207 -9.620 1.00 22.59 216 ALA B C 1
ATOM 3928 O O . ALA B 1 217 ? 30.570 72.947 -10.591 1.00 24.37 216 ALA B O 1
ATOM 3930 N N . GLU B 1 218 ? 31.543 71.238 -9.542 1.00 24.58 217 GLU B N 1
ATOM 3931 C CA . GLU B 1 218 ? 32.410 70.949 -10.677 1.00 28.11 217 GLU B CA 1
ATOM 3932 C C . GLU B 1 218 ? 31.817 69.851 -11.556 1.00 25.06 217 GLU B C 1
ATOM 3933 O O . GLU B 1 218 ? 31.853 69.931 -12.797 1.00 28.19 217 GLU B O 1
ATOM 3939 N N . ARG B 1 219 ? 31.272 68.820 -10.916 1.00 20.76 218 ARG B N 1
ATOM 3940 C CA . ARG B 1 219 ? 30.665 67.708 -11.642 1.00 25.54 218 ARG B CA 1
ATOM 3941 C C . ARG B 1 219 ? 29.414 67.237 -10.930 1.00 24.56 218 ARG B C 1
ATOM 3942 O O . ARG B 1 219 ? 29.321 67.301 -9.711 1.00 22.10 218 ARG B O 1
ATOM 3950 N N . ALA B 1 220 ? 28.451 66.746 -11.688 1.00 22.75 219 ALA B N 1
ATOM 3951 C CA . ALA B 1 220 ? 27.255 66.210 -11.067 1.00 23.91 219 ALA B CA 1
ATOM 3952 C C . ALA B 1 220 ? 26.574 65.242 -12.005 1.00 23.46 219 ALA B C 1
ATOM 3953 O O . ALA B 1 220 ? 26.695 65.355 -13.212 1.00 23.60 219 ALA B O 1
ATOM 3955 N N . LEU B 1 221 ? 25.871 64.281 -11.429 1.00 18.52 220 LEU B N 1
ATOM 3956 C CA . LEU B 1 221 ? 24.974 63.399 -12.164 1.00 19.50 220 LEU B CA 1
ATOM 3957 C C . LEU B 1 221 ? 23.664 63.492 -11.404 1.00 16.86 220 LEU B C 1
ATOM 3958 O O . LEU B 1 221 ? 23.617 63.189 -10.212 1.00 23.27 220 LEU B O 1
ATOM 3963 N N . VAL B 1 222 ? 22.615 63.963 -12.067 1.00 15.81 221 VAL B N 1
ATOM 3964 C CA . VAL B 1 222 ? 21.302 64.033 -11.448 1.00 19.24 221 VAL B CA 1
ATOM 3965 C C . VAL B 1 222 ? 20.467 62.983 -12.160 1.00 19.21 221 VAL B C 1
ATOM 3966 O O . VAL B 1 222 ? 20.395 62.969 -13.386 1.00 18.50 221 VAL B O 1
ATOM 3970 N N . VAL B 1 223 ? 19.884 62.059 -11.399 1.00 16.87 222 VAL B N 1
ATOM 3971 C CA . VAL B 1 223 ? 19.247 60.901 -12.009 1.00 19.04 222 VAL B CA 1
ATOM 3972 C C . VAL B 1 223 ? 17.816 60.689 -11.526 1.00 22.94 222 VAL B C 1
ATOM 3973 O O . VAL B 1 223 ? 17.487 60.965 -10.373 1.00 21.07 222 VAL B O 1
ATOM 3977 N N . TRP B 1 224 ? 16.970 60.220 -12.435 1.00 27.02 223 TRP B N 1
ATOM 3978 C CA . TRP B 1 224 ? 15.611 59.815 -12.108 1.00 26.88 223 TRP B CA 1
ATOM 3979 C C . TRP B 1 224 ? 15.275 58.532 -12.850 1.00 28.29 223 TRP B C 1
ATOM 3980 O O . TRP B 1 224 ? 15.248 58.503 -14.096 1.00 27.68 223 TRP B O 1
ATOM 3991 N N . GLY B 1 225 ? 15.022 57.459 -12.102 1.00 27.22 224 GLY B N 1
ATOM 3992 C CA . GLY B 1 225 ? 14.637 56.205 -12.730 1.00 31.09 224 GLY B CA 1
ATOM 3993 C C . GLY B 1 225 ? 13.200 56.299 -13.202 1.00 33.41 224 GLY B C 1
ATOM 3994 O O . GLY B 1 225 ? 12.333 56.730 -12.449 1.00 39.51 224 GLY B O 1
ATOM 3995 N N . ARG B 1 226 ? 12.934 55.894 -14.438 1.00 38.13 225 ARG B N 1
ATOM 3996 C CA . ARG B 1 226 ? 11.605 56.087 -15.024 1.00 46.09 225 ARG B CA 1
ATOM 3997 C C . ARG B 1 226 ? 10.488 55.308 -14.317 1.00 50.83 225 ARG B C 1
ATOM 3998 O O . ARG B 1 226 ? 9.305 55.514 -14.594 1.00 49.88 225 ARG B O 1
ATOM 4006 N N . ASP B 1 227 ? 10.869 54.432 -13.392 1.00 51.68 226 ASP B N 1
ATOM 4007 C CA . ASP B 1 227 ? 9.903 53.710 -12.568 1.00 54.57 226 ASP B CA 1
ATOM 4008 C C . ASP B 1 227 ? 9.613 54.460 -11.269 1.00 53.95 226 ASP B C 1
ATOM 4009 O O . ASP B 1 227 ? 8.991 53.916 -10.356 1.00 53.10 226 ASP B O 1
ATOM 4014 N N . GLY B 1 228 ? 10.069 55.710 -11.198 1.00 50.53 227 GLY B N 1
ATOM 4015 C CA . GLY B 1 228 ? 9.844 56.558 -10.040 1.00 45.71 227 GLY B CA 1
ATOM 4016 C C . GLY B 1 228 ? 10.879 56.385 -8.940 1.00 51.09 227 GLY B C 1
ATOM 4017 O O . GLY B 1 228 ? 10.579 56.573 -7.764 1.00 54.14 227 GLY B O 1
ATOM 4026 N N . ASP B 1 230 ? 14.689 57.219 -7.123 1.00 37.34 229 ASP B N 1
ATOM 4027 C CA . ASP B 1 230 ? 15.663 58.299 -6.977 1.00 35.19 229 ASP B CA 1
ATOM 4028 C C . ASP B 1 230 ? 17.109 57.794 -7.090 1.00 35.02 229 ASP B C 1
ATOM 4029 O O . ASP B 1 230 ? 17.982 58.196 -6.331 1.00 37.31 229 ASP B O 1
ATOM 4034 N N . GLU B 1 231 ? 17.346 56.895 -8.037 1.00 36.92 230 GLU B N 1
ATOM 4035 C CA . GLU B 1 231 ? 18.702 56.456 -8.354 1.00 39.08 230 GLU B CA 1
ATOM 4036 C C . GLU B 1 231 ? 18.703 55.797 -9.725 1.00 35.10 230 GLU B C 1
ATOM 4037 O O . GLU B 1 231 ? 17.671 55.752 -10.396 1.00 38.47 230 GLU B O 1
ATOM 4043 N N . LEU B 1 232 ? 19.857 55.294 -10.146 1.00 30.24 231 LEU B N 1
ATOM 4044 C CA . LEU B 1 232 ? 19.926 54.578 -11.415 1.00 32.20 231 LEU B CA 1
ATOM 4045 C C . LEU B 1 232 ? 19.158 53.279 -11.264 1.00 34.17 231 LEU B C 1
ATOM 4046 O O . LEU B 1 232 ? 19.375 52.526 -10.312 1.00 33.31 231 LEU B O 1
ATOM 4051 N N . SER B 1 233 ? 18.244 53.033 -12.197 1.00 37.80 232 SER B N 1
ATOM 4052 C CA . SER B 1 233 ? 17.260 51.970 -12.041 1.00 41.34 232 SER B CA 1
ATOM 4053 C C . SER B 1 233 ? 17.605 50.714 -12.839 1.00 41.69 232 SER B C 1
ATOM 4054 O O . SER B 1 233 ? 18.285 50.785 -13.865 1.00 37.29 232 SER B O 1
ATOM 4057 N N . LEU B 1 234 ? 17.146 49.563 -12.348 1.00 46.01 233 LEU B N 1
ATOM 4058 C CA . LEU B 1 234 ? 17.292 48.300 -13.067 1.00 52.93 233 LEU B CA 1
ATOM 4059 C C . LEU B 1 234 ? 16.014 47.973 -13.832 1.00 58.08 233 LEU B C 1
ATOM 4060 O O . LEU B 1 234 ? 15.758 46.827 -14.149 1.00 60.94 233 LEU B O 1
ATOM 4065 N N . GLY B 1 235 ? 15.205 48.988 -14.107 1.00 67.62 234 GLY B N 1
ATOM 4066 C CA . GLY B 1 235 ? 13.977 48.812 -14.860 1.00 72.72 234 GLY B CA 1
ATOM 4067 C C . GLY B 1 235 ? 13.026 49.961 -14.591 1.00 74.33 234 GLY B C 1
ATOM 4068 O O . GLY B 1 235 ? 12.295 49.934 -13.603 1.00 79.13 234 GLY B O 1
ATOM 4069 N N . ALA B 1 236 ? 13.006 50.953 -15.480 1.00 68.18 235 ALA B N 1
ATOM 4070 C CA . ALA B 1 236 ? 13.700 50.848 -16.757 1.00 62.09 235 ALA B CA 1
ATOM 4071 C C . ALA B 1 236 ? 14.832 51.845 -16.940 1.00 48.93 235 ALA B C 1
ATOM 4072 O O . ALA B 1 236 ? 15.831 51.815 -16.219 1.00 43.52 235 ALA B O 1
ATOM 4074 N N . GLY B 1 237 ? 14.676 52.715 -17.934 1.00 45.61 236 GLY B N 1
ATOM 4075 C CA . GLY B 1 237 ? 15.694 53.698 -18.247 1.00 38.90 236 GLY B CA 1
ATOM 4076 C C . GLY B 1 237 ? 15.830 54.700 -17.119 1.00 34.93 236 GLY B C 1
ATOM 4077 O O . GLY B 1 237 ? 14.913 54.876 -16.321 1.00 35.40 236 GLY B O 1
ATOM 4078 N N . THR B 1 238 ? 16.984 55.346 -17.040 1.00 23.66 237 THR B N 1
ATOM 4079 C CA . THR B 1 238 ? 17.166 56.428 -16.091 1.00 21.88 237 THR B CA 1
ATOM 4080 C C . THR B 1 238 ? 17.480 57.707 -16.862 1.00 31.19 237 THR B C 1
ATOM 4081 O O . THR B 1 238 ? 18.337 57.713 -17.753 1.00 31.12 237 THR B O 1
ATOM 4085 N N . LEU B 1 239 ? 16.739 58.765 -16.554 1.00 29.83 238 LEU B N 1
ATOM 4086 C CA . LEU B 1 239 ? 17.024 60.091 -17.084 1.00 25.61 238 LEU B CA 1
ATOM 4087 C C . LEU B 1 239 ? 18.217 60.668 -16.341 1.00 23.69 238 LEU B C 1
ATOM 4088 O O . LEU B 1 239 ? 18.251 60.665 -15.105 1.00 19.69 238 LEU B O 1
ATOM 4093 N N . VAL B 1 240 ? 19.198 61.163 -17.092 1.00 23.27 239 VAL B N 1
ATOM 4094 C CA . VAL B 1 240 ? 20.429 61.671 -16.496 1.00 21.21 239 VAL B CA 1
ATOM 4095 C C . VAL B 1 240 ? 20.728 63.106 -16.922 1.00 23.25 239 VAL B C 1
ATOM 4096 O O . VAL B 1 240 ? 20.658 63.445 -18.103 1.00 25.99 239 VAL B O 1
ATOM 4100 N N . GLY B 1 241 ? 21.052 63.943 -15.945 1.00 21.43 240 GLY B N 1
ATOM 4101 C CA . GLY B 1 241 ? 21.541 65.284 -16.200 1.00 22.01 240 GLY B CA 1
ATOM 4102 C C . GLY B 1 241 ? 22.954 65.333 -15.663 1.00 26.20 240 GLY B C 1
ATOM 4103 O O . GLY B 1 241 ? 23.178 65.154 -14.458 1.00 24.50 240 GLY B O 1
ATOM 4104 N N . GLU B 1 242 ? 23.913 65.526 -16.556 1.00 22.71 241 GLU B N 1
ATOM 4105 C CA . GLU B 1 242 ? 25.310 65.556 -16.166 1.00 19.71 241 GLU B CA 1
ATOM 4106 C C . GLU B 1 242 ? 25.914 66.943 -16.333 1.00 21.04 241 GLU B C 1
ATOM 4107 O O . GLU B 1 242 ? 25.829 67.565 -17.409 1.00 23.68 241 GLU B O 1
ATOM 4113 N N . LEU B 1 243 ? 26.545 67.415 -15.267 1.00 19.11 242 LEU B N 1
ATOM 4114 C CA . LEU B 1 243 ? 27.361 68.612 -15.331 1.00 23.24 242 LEU B CA 1
ATOM 4115 C C . LEU B 1 243 ? 28.827 68.194 -15.349 1.00 26.52 242 LEU B C 1
ATOM 4116 O O . LEU B 1 243 ? 29.280 67.459 -14.473 1.00 24.85 242 LEU B O 1
ATOM 4121 N N . ARG B 1 244 ? 29.553 68.637 -16.372 1.00 30.01 243 ARG B N 1
ATOM 4122 C CA . ARG B 1 244 ? 30.982 68.375 -16.469 1.00 28.25 243 ARG B CA 1
ATOM 4123 C C . ARG B 1 244 ? 31.631 69.442 -17.336 1.00 30.77 243 ARG B C 1
ATOM 4124 O O . ARG B 1 244 ? 31.080 69.807 -18.372 1.00 29.90 243 ARG B O 1
ATOM 4132 N N . ASP B 1 245 ? 32.796 69.927 -16.915 1.00 35.86 244 ASP B N 1
ATOM 4133 C CA . ASP B 1 245 ? 33.544 70.937 -17.673 1.00 40.20 244 ASP B CA 1
ATOM 4134 C C . ASP B 1 245 ? 32.680 72.140 -18.037 1.00 32.03 244 ASP B C 1
ATOM 4135 O O . ASP B 1 245 ? 32.692 72.589 -19.173 1.00 35.61 244 ASP B O 1
ATOM 4140 N N . GLY B 1 246 ? 31.907 72.626 -17.070 1.00 37.01 245 GLY B N 1
ATOM 4141 C CA . GLY B 1 246 ? 31.082 73.809 -17.239 1.00 36.37 245 GLY B CA 1
ATOM 4142 C C . GLY B 1 246 ? 29.909 73.671 -18.196 1.00 39.74 245 GLY B C 1
ATOM 4143 O O . GLY B 1 246 ? 29.345 74.675 -18.634 1.00 37.29 245 GLY B O 1
ATOM 4144 N N . GLN B 1 247 ? 29.531 72.441 -18.524 1.00 33.96 246 GLN B N 1
ATOM 4145 C CA . GLN B 1 247 ? 28.404 72.218 -19.432 1.00 36.10 246 GLN B CA 1
ATOM 4146 C C . GLN B 1 247 ? 27.436 71.167 -18.880 1.00 33.79 246 GLN B C 1
ATOM 4147 O O . GLN B 1 247 ? 27.851 70.192 -18.282 1.00 27.94 246 GLN B O 1
ATOM 4153 N N . VAL B 1 248 ? 26.149 71.368 -19.120 1.00 31.37 247 VAL B N 1
ATOM 4154 C CA . VAL B 1 248 ? 25.138 70.394 -18.764 1.00 31.67 247 VAL B CA 1
ATOM 4155 C C . VAL B 1 248 ? 24.651 69.633 -19.999 1.00 29.38 247 VAL B C 1
ATOM 4156 O O . VAL B 1 248 ? 24.289 70.235 -21.002 1.00 31.24 247 VAL B O 1
ATOM 4160 N N . HIS B 1 249 ? 24.674 68.308 -19.923 1.00 32.64 248 HIS B N 1
ATOM 4161 C CA . HIS B 1 249 ? 24.133 67.453 -20.972 1.00 32.91 248 HIS B CA 1
ATOM 4162 C C . HIS B 1 249 ? 23.096 66.512 -20.374 1.00 37.41 248 HIS B C 1
ATOM 4163 O O . HIS B 1 249 ? 23.280 65.973 -19.278 1.00 33.08 248 HIS B O 1
ATOM 4170 N N . GLU B 1 250 ? 21.990 66.327 -21.080 1.00 30.15 249 GLU B N 1
ATOM 4171 C CA . GLU B 1 250 ? 20.950 65.435 -20.589 1.00 29.98 249 GLU B CA 1
ATOM 4172 C C . GLU B 1 250 ? 20.853 64.246 -21.539 1.00 32.72 249 GLU B C 1
ATOM 4173 O O . GLU B 1 250 ? 20.923 64.411 -22.750 1.00 32.96 249 GLU B O 1
ATOM 4179 N N . TYR B 1 251 ? 20.742 63.049 -20.985 1.00 31.96 250 TYR B N 1
ATOM 4180 C CA . TYR B 1 251 ? 20.678 61.838 -21.799 1.00 34.96 250 TYR B CA 1
ATOM 4181 C C . TYR B 1 251 ? 20.036 60.725 -20.982 1.00 32.83 250 TYR B C 1
ATOM 4182 O O . TYR B 1 251 ? 19.918 60.836 -19.768 1.00 32.74 250 TYR B O 1
ATOM 4191 N N . GLU B 1 252 ? 19.591 59.665 -21.643 1.00 38.34 251 GLU B N 1
ATOM 4192 C CA . GLU B 1 252 ? 18.990 58.552 -20.924 1.00 42.09 251 GLU B CA 1
ATOM 4193 C C . GLU B 1 252 ? 19.866 57.302 -20.997 1.00 41.86 251 GLU B C 1
ATOM 4194 O O . GLU B 1 252 ? 20.457 57.012 -22.034 1.00 42.40 251 GLU B O 1
ATOM 4200 N N . VAL B 1 253 ? 19.948 56.570 -19.894 1.00 38.11 252 VAL B N 1
ATOM 4201 C CA . VAL B 1 253 ? 20.686 55.312 -19.869 1.00 42.21 252 VAL B CA 1
ATOM 4202 C C . VAL B 1 253 ? 19.783 54.136 -19.512 1.00 42.41 252 VAL B C 1
ATOM 4203 O O . VAL B 1 253 ? 18.752 54.302 -18.858 1.00 43.02 252 VAL B O 1
ATOM 4207 N N . HIS B 1 254 ? 20.173 52.949 -19.962 1.00 40.96 253 HIS B N 1
ATOM 4208 C CA . HIS B 1 254 ? 19.496 51.716 -19.584 1.00 39.73 253 HIS B CA 1
ATOM 4209 C C . HIS B 1 254 ? 20.534 50.771 -18.998 1.00 41.70 253 HIS B C 1
ATOM 4210 O O . HIS B 1 254 ? 21.709 50.854 -19.360 1.00 40.70 253 HIS B O 1
ATOM 4217 N N . PRO B 1 255 ? 20.112 49.868 -18.089 1.00 39.97 254 PRO B N 1
ATOM 4218 C CA . PRO B 1 255 ? 21.047 48.902 -17.501 1.00 40.58 254 PRO B CA 1
ATOM 4219 C C . PRO B 1 255 ? 21.751 48.101 -18.596 1.00 38.10 254 PRO B C 1
ATOM 4220 O O . PRO B 1 255 ? 22.915 47.733 -18.433 1.00 39.65 254 PRO B O 1
ATOM 4224 N N . GLU B 1 256 ? 21.038 47.853 -19.695 1.00 40.81 255 GLU B N 1
ATOM 4225 C CA . GLU B 1 256 ? 21.571 47.123 -20.842 1.00 51.96 255 GLU B CA 1
ATOM 4226 C C . GLU B 1 256 ? 22.836 47.780 -21.387 1.00 50.10 255 GLU B C 1
ATOM 4227 O O . GLU B 1 256 ? 23.701 47.108 -21.943 1.00 50.69 255 GLU B O 1
ATOM 4233 N N . ASP B 1 257 ? 22.932 49.098 -21.223 1.00 48.93 256 ASP B N 1
ATOM 4234 C CA . ASP B 1 257 ? 24.068 49.867 -21.726 1.00 51.37 256 ASP B CA 1
ATOM 4235 C C . ASP B 1 257 ? 25.364 49.445 -21.043 1.00 55.04 256 ASP B C 1
ATOM 4236 O O . ASP B 1 257 ? 26.447 49.534 -21.624 1.00 57.59 256 ASP B O 1
ATOM 4241 N N . PHE B 1 258 ? 25.244 48.972 -19.809 1.00 52.45 257 PHE B N 1
ATOM 4242 C CA . PHE B 1 258 ? 26.406 48.571 -19.033 1.00 52.26 257 PHE B CA 1
ATOM 4243 C C . PHE B 1 258 ? 26.434 47.059 -18.863 1.00 54.56 257 PHE B C 1
ATOM 4244 O O . PHE B 1 258 ? 27.142 46.528 -18.007 1.00 56.11 257 PHE B O 1
ATOM 4252 N N . GLY B 1 259 ? 25.654 46.371 -19.690 1.00 55.21 258 GLY B N 1
ATOM 4253 C CA . GLY B 1 259 ? 25.648 44.920 -19.701 1.00 55.92 258 GLY B CA 1
ATOM 4254 C C . GLY B 1 259 ? 24.930 44.302 -18.519 1.00 58.64 258 GLY B C 1
ATOM 4255 O O . GLY B 1 259 ? 25.191 43.155 -18.154 1.00 61.98 258 GLY B O 1
ATOM 4256 N N . ILE B 1 260 ? 24.026 45.065 -17.914 1.00 53.58 259 ILE B N 1
ATOM 4257 C CA . ILE B 1 260 ? 23.209 44.564 -16.814 1.00 47.11 259 ILE B CA 1
ATOM 4258 C C . ILE B 1 260 ? 21.775 44.375 -17.301 1.00 48.38 259 ILE B C 1
ATOM 4259 O O . ILE B 1 260 ? 21.255 45.200 -18.049 1.00 48.92 259 ILE B O 1
ATOM 4264 N N . ALA B 1 261 ? 21.141 43.280 -16.895 1.00 54.13 260 ALA B N 1
ATOM 4265 C CA . ALA B 1 261 ? 19.772 42.998 -17.310 1.00 59.88 260 ALA B CA 1
ATOM 4266 C C . ALA B 1 261 ? 18.776 43.720 -16.415 1.00 61.07 260 ALA B C 1
ATOM 4267 O O . ALA B 1 261 ? 19.027 43.902 -15.225 1.00 62.00 260 ALA B O 1
ATOM 4277 N N . SER B 1 263 ? 16.023 43.890 -14.057 1.00 65.84 262 SER B N 1
ATOM 4278 C CA . SER B 1 263 ? 15.235 43.125 -13.101 1.00 70.09 262 SER B CA 1
ATOM 4279 C C . SER B 1 263 ? 13.977 43.899 -12.723 1.00 72.08 262 SER B C 1
ATOM 4280 O O . SER B 1 263 ? 14.049 45.088 -12.394 1.00 69.80 262 SER B O 1
ATOM 4283 N N . ALA B 1 264 ? 12.831 43.224 -12.781 1.00 74.73 263 ALA B N 1
ATOM 4284 C CA . ALA B 1 264 ? 11.566 43.809 -12.350 1.00 77.37 263 ALA B CA 1
ATOM 4285 C C . ALA B 1 264 ? 11.679 44.232 -10.891 1.00 80.06 263 ALA B C 1
ATOM 4286 O O . ALA B 1 264 ? 12.288 43.529 -10.083 1.00 80.33 263 ALA B O 1
ATOM 4288 N N . SER B 1 265 ? 11.091 45.379 -10.561 1.00 82.37 264 SER B N 1
ATOM 4289 C CA . SER B 1 265 ? 11.252 45.991 -9.239 1.00 81.97 264 SER B CA 1
ATOM 4290 C C . SER B 1 265 ? 10.840 45.105 -8.059 1.00 82.75 264 SER B C 1
ATOM 4291 O O . SER B 1 265 ? 11.223 45.371 -6.922 1.00 82.88 264 SER B O 1
ATOM 4294 N N . ARG B 1 266 ? 10.076 44.049 -8.328 1.00 83.05 265 ARG B N 1
ATOM 4295 C CA . ARG B 1 266 ? 9.598 43.174 -7.262 1.00 83.01 265 ARG B CA 1
ATOM 4296 C C . ARG B 1 266 ? 10.713 42.312 -6.660 1.00 80.74 265 ARG B C 1
ATOM 4297 O O . ARG B 1 266 ? 10.524 41.672 -5.623 1.00 81.91 265 ARG B O 1
ATOM 4305 N N . ASN B 1 267 ? 11.869 42.296 -7.313 1.00 75.54 266 ASN B N 1
ATOM 4306 C CA . ASN B 1 267 ? 13.021 41.564 -6.799 1.00 72.43 266 ASN B CA 1
ATOM 4307 C C . ASN B 1 267 ? 13.777 42.381 -5.760 1.00 67.32 266 ASN B C 1
ATOM 4308 O O . ASN B 1 267 ? 14.426 41.830 -4.875 1.00 70.22 266 ASN B O 1
ATOM 4313 N N . LEU B 1 268 ? 13.685 43.700 -5.872 1.00 62.20 267 LEU B N 1
ATOM 4314 C CA . LEU B 1 268 ? 14.380 44.589 -4.950 1.00 58.93 267 LEU B CA 1
ATOM 4315 C C . LEU B 1 268 ? 13.496 44.985 -3.774 1.00 59.10 267 LEU B C 1
ATOM 4316 O O . LEU B 1 268 ? 13.890 45.801 -2.948 1.00 59.34 267 LEU B O 1
ATOM 4321 N N . LYS B 1 269 ? 12.308 44.394 -3.693 1.00 62.61 268 LYS B N 1
ATOM 4322 C CA . LYS B 1 269 ? 11.379 44.696 -2.604 1.00 64.46 268 LYS B CA 1
ATOM 4323 C C . LYS B 1 269 ? 11.666 43.869 -1.348 1.00 61.15 268 LYS B C 1
ATOM 4324 O O . LYS B 1 269 ? 11.941 42.671 -1.425 1.00 57.36 268 LYS B O 1
ATOM 4330 N N . VAL B 1 270 ? 11.602 44.527 -0.196 1.00 64.03 269 VAL B N 1
ATOM 4331 C CA . VAL B 1 270 ? 11.780 43.873 1.095 1.00 62.77 269 VAL B CA 1
ATOM 4332 C C . VAL B 1 270 ? 10.559 44.145 1.969 1.00 63.01 269 VAL B C 1
ATOM 4333 O O . VAL B 1 270 ? 9.928 45.194 1.852 1.00 65.13 269 VAL B O 1
ATOM 4337 N N . ALA B 1 271 ? 10.234 43.201 2.845 1.00 58.03 270 ALA B N 1
ATOM 4338 C CA . ALA B 1 271 ? 9.021 43.278 3.650 1.00 61.22 270 ALA B CA 1
ATOM 4339 C C . ALA B 1 271 ? 9.209 44.019 4.975 1.00 65.13 270 ALA B C 1
ATOM 4340 O O . ALA B 1 271 ? 8.246 44.551 5.529 1.00 68.60 270 ALA B O 1
ATOM 4342 N N . ASP B 1 272 ? 10.435 44.041 5.493 1.00 61.01 271 ASP B N 1
ATOM 4343 C CA . ASP B 1 272 ? 10.709 44.739 6.752 1.00 56.73 271 ASP B CA 1
ATOM 4344 C C . ASP B 1 272 ? 12.172 45.160 6.905 1.00 53.53 271 ASP B C 1
ATOM 4345 O O . ASP B 1 272 ? 12.984 44.957 6.002 1.00 48.79 271 ASP B O 1
ATOM 4350 N N . ALA B 1 273 ? 12.498 45.755 8.049 1.00 58.17 272 ALA B N 1
ATOM 4351 C CA . ALA B 1 273 ? 13.834 46.301 8.284 1.00 56.06 272 ALA B CA 1
ATOM 4352 C C . ALA B 1 273 ? 14.907 45.217 8.224 1.00 52.34 272 ALA B C 1
ATOM 4353 O O . ALA B 1 273 ? 15.978 45.430 7.651 1.00 48.26 272 ALA B O 1
ATOM 4355 N N . ALA B 1 274 ? 14.602 44.060 8.816 1.00 51.33 273 ALA B N 1
ATOM 4356 C CA . ALA B 1 274 ? 15.531 42.933 8.873 1.00 47.81 273 ALA B CA 1
ATOM 4357 C C . ALA B 1 274 ? 15.974 42.441 7.488 1.00 46.73 273 ALA B C 1
ATOM 4358 O O . ALA B 1 274 ? 17.171 42.339 7.219 1.00 44.93 273 ALA B O 1
ATOM 4360 N N . GLU B 1 275 ? 15.027 42.144 6.604 1.00 52.01 274 GLU B N 1
ATOM 4361 C CA . GLU B 1 275 ? 15.409 41.663 5.276 1.00 54.48 274 GLU B CA 1
ATOM 4362 C C . GLU B 1 275 ? 16.045 42.745 4.405 1.00 48.58 274 GLU B C 1
ATOM 4363 O O . GLU B 1 275 ? 16.777 42.434 3.466 1.00 47.52 274 GLU B O 1
ATOM 4369 N N . SER B 1 276 ? 15.779 44.009 4.724 1.00 42.23 275 SER B N 1
ATOM 4370 C CA . SER B 1 276 ? 16.491 45.106 4.079 1.00 44.94 275 SER B CA 1
ATOM 4371 C C . SER B 1 276 ? 17.972 45.021 4.435 1.00 43.01 275 SER B C 1
ATOM 4372 O O . SER B 1 276 ? 18.839 45.140 3.566 1.00 37.42 275 SER B O 1
ATOM 4375 N N . ARG B 1 277 ? 18.252 44.810 5.720 1.00 41.61 276 ARG B N 1
ATOM 4376 C CA . ARG B 1 277 ? 19.627 44.630 6.186 1.00 42.29 276 ARG B CA 1
ATOM 4377 C C . ARG B 1 277 ? 20.230 43.346 5.616 1.00 42.54 276 ARG B C 1
ATOM 4378 O O . ARG B 1 277 ? 21.380 43.341 5.173 1.00 37.01 276 ARG B O 1
ATOM 4386 N N . ALA B 1 278 ? 19.453 42.262 5.635 1.00 41.07 277 ALA B N 1
ATOM 4387 C CA . ALA B 1 278 ? 19.872 41.009 5.010 1.00 42.66 277 ALA B CA 1
ATOM 4388 C C . ALA B 1 278 ? 20.296 41.236 3.552 1.00 41.58 277 ALA B C 1
ATOM 4389 O O . ALA B 1 278 ? 21.351 40.768 3.128 1.00 40.79 277 ALA B O 1
ATOM 4399 N N . LEU B 1 280 ? 21.266 44.090 2.116 1.00 38.51 279 LEU B N 1
ATOM 4400 C CA . LEU B 1 280 ? 22.483 44.898 2.087 1.00 36.90 279 LEU B CA 1
ATOM 4401 C C . LEU B 1 280 ? 23.708 44.047 2.418 1.00 37.15 279 LEU B C 1
ATOM 4402 O O . LEU B 1 280 ? 24.733 44.134 1.737 1.00 36.18 279 LEU B O 1
ATOM 4407 N N . LEU B 1 281 ? 23.598 43.233 3.469 1.00 36.28 280 LEU B N 1
ATOM 4408 C CA . LEU B 1 281 ? 24.702 42.372 3.892 1.00 36.87 280 LEU B CA 1
ATOM 4409 C C . LEU B 1 281 ? 25.050 41.324 2.835 1.00 39.68 280 LEU B C 1
ATOM 4410 O O . LEU B 1 281 ? 26.221 41.007 2.629 1.00 41.26 280 LEU B O 1
ATOM 4415 N N . GLN B 1 282 ? 24.035 40.778 2.172 1.00 38.65 281 GLN B N 1
ATOM 4416 C CA . GLN B 1 282 ? 24.270 39.824 1.089 1.00 40.24 281 GLN B CA 1
ATOM 4417 C C . GLN B 1 282 ? 25.002 40.460 -0.097 1.00 38.35 281 GLN B C 1
ATOM 4418 O O . GLN B 1 282 ? 25.818 39.809 -0.740 1.00 42.93 281 GLN B O 1
ATOM 4424 N N . VAL B 1 283 ? 24.725 41.730 -0.379 1.00 39.41 282 VAL B N 1
ATOM 4425 C CA . VAL B 1 283 ? 25.447 42.421 -1.451 1.00 38.73 282 VAL B CA 1
ATOM 4426 C C . VAL B 1 283 ? 26.928 42.531 -1.106 1.00 37.71 282 VAL B C 1
ATOM 4427 O O . VAL B 1 283 ? 27.792 42.211 -1.922 1.00 41.00 282 VAL B O 1
ATOM 4431 N N . LEU B 1 284 ? 27.214 42.956 0.119 1.00 34.18 283 LEU B N 1
ATOM 4432 C CA . LEU B 1 284 ? 28.590 43.122 0.555 1.00 35.77 283 LEU B CA 1
ATOM 4433 C C . LEU B 1 284 ? 29.294 41.771 0.636 1.00 42.78 283 LEU B C 1
ATOM 4434 O O . LEU B 1 284 ? 30.514 41.689 0.510 1.00 43.18 283 LEU B O 1
ATOM 4439 N N . ASP B 1 285 ? 28.511 40.714 0.828 1.00 42.39 284 ASP B N 1
ATOM 4440 C CA . ASP B 1 285 ? 29.027 39.353 0.790 1.00 43.84 284 ASP B CA 1
ATOM 4441 C C . ASP B 1 285 ? 29.165 38.831 -0.644 1.00 43.45 284 ASP B C 1
ATOM 4442 O O . ASP B 1 285 ? 29.393 37.642 -0.853 1.00 44.52 284 ASP B O 1
ATOM 4447 N N . ASN B 1 286 ? 29.005 39.727 -1.620 1.00 45.37 285 ASN B N 1
ATOM 4448 C CA . ASN B 1 286 ? 29.160 39.390 -3.035 1.00 44.95 285 ASN B CA 1
ATOM 4449 C C . ASN B 1 286 ? 28.183 38.322 -3.538 1.00 46.55 285 ASN B C 1
ATOM 4450 O O . ASN B 1 286 ? 28.524 37.536 -4.422 1.00 45.04 285 ASN B O 1
ATOM 4455 N N . VAL B 1 287 ? 26.977 38.280 -2.975 1.00 44.89 286 VAL B N 1
ATOM 4456 C CA . VAL B 1 287 ? 25.952 37.373 -3.494 1.00 46.19 286 VAL B CA 1
ATOM 4457 C C . VAL B 1 287 ? 25.385 37.944 -4.795 1.00 47.35 286 VAL B C 1
ATOM 4458 O O . VAL B 1 287 ? 24.809 39.042 -4.801 1.00 44.45 286 VAL B O 1
ATOM 4462 N N . PRO B 1 288 ? 25.558 37.209 -5.905 1.00 46.71 287 PRO B N 1
ATOM 4463 C CA . PRO B 1 288 ? 25.066 37.662 -7.211 1.00 49.93 287 PRO B CA 1
ATOM 4464 C C . PRO B 1 288 ? 23.548 37.790 -7.224 1.00 48.31 287 PRO B C 1
ATOM 4465 O O . PRO B 1 288 ? 22.859 37.002 -6.572 1.00 48.94 287 PRO B O 1
ATOM 4469 N N . GLY B 1 289 ? 23.044 38.779 -7.953 1.00 47.35 288 GLY B N 1
ATOM 4470 C CA . GLY B 1 289 ? 21.617 39.032 -8.031 1.00 50.16 288 GLY B CA 1
ATOM 4471 C C . GLY B 1 289 ? 21.326 40.484 -8.376 1.00 42.61 288 GLY B C 1
ATOM 4472 O O . GLY B 1 289 ? 22.246 41.294 -8.491 1.00 40.10 288 GLY B O 1
ATOM 4473 N N . PRO B 1 290 ? 20.040 40.820 -8.558 1.00 46.02 289 PRO B N 1
ATOM 4474 C CA . PRO B 1 290 ? 19.617 42.203 -8.831 1.00 44.14 289 PRO B CA 1
ATOM 4475 C C . PRO B 1 290 ? 20.103 43.203 -7.784 1.00 42.22 289 PRO B C 1
ATOM 4476 O O . PRO B 1 290 ? 20.561 44.289 -8.155 1.00 39.02 289 PRO B O 1
ATOM 4480 N N . ALA B 1 291 ? 20.016 42.842 -6.505 1.00 39.84 290 ALA B N 1
ATOM 4481 C CA . ALA B 1 291 ? 20.472 43.727 -5.428 1.00 35.21 290 ALA B CA 1
ATOM 4482 C C . ALA B 1 291 ? 21.924 44.145 -5.649 1.00 33.23 290 ALA B C 1
ATOM 4483 O O . ALA B 1 291 ? 22.254 45.333 -5.583 1.00 31.25 290 ALA B O 1
ATOM 4485 N N . LEU B 1 292 ? 22.783 43.173 -5.939 1.00 34.55 291 LEU B N 1
ATOM 4486 C CA . LEU B 1 292 ? 24.186 43.473 -6.187 1.00 33.95 291 LEU B CA 1
ATOM 4487 C C . LEU B 1 292 ? 24.359 44.313 -7.456 1.00 32.16 291 LEU B C 1
ATOM 4488 O O . LEU B 1 292 ? 25.196 45.207 -7.485 1.00 31.84 291 LEU B O 1
ATOM 4493 N N . ASP B 1 293 ? 23.574 44.026 -8.491 1.00 33.63 292 ASP B N 1
ATOM 4494 C CA . ASP B 1 293 ? 23.711 44.741 -9.762 1.00 33.04 292 ASP B CA 1
ATOM 4495 C C . ASP B 1 293 ? 23.346 46.214 -9.636 1.00 30.58 292 ASP B C 1
ATOM 4496 O O . ASP B 1 293 ? 24.037 47.060 -10.183 1.00 35.24 292 ASP B O 1
ATOM 4501 N N . ILE B 1 294 ? 22.254 46.518 -8.936 1.00 32.87 293 ILE B N 1
ATOM 4502 C CA . ILE B 1 294 ? 21.842 47.909 -8.777 1.00 33.88 293 ILE B CA 1
ATOM 4503 C C . ILE B 1 294 ? 22.815 48.685 -7.888 1.00 31.10 293 ILE B C 1
ATOM 4504 O O . ILE B 1 294 ? 23.049 49.871 -8.103 1.00 27.69 293 ILE B O 1
ATOM 4509 N N . VAL B 1 295 ? 23.399 48.011 -6.902 1.00 29.91 294 VAL B N 1
ATOM 4510 C CA . VAL B 1 295 ? 24.414 48.640 -6.064 1.00 24.80 294 VAL B CA 1
ATOM 4511 C C . VAL B 1 295 ? 25.695 48.906 -6.867 1.00 24.30 294 VAL B C 1
ATOM 4512 O O . VAL B 1 295 ? 26.266 49.986 -6.788 1.00 24.92 294 VAL B O 1
ATOM 4516 N N . ALA B 1 296 ? 26.124 47.931 -7.658 1.00 25.84 295 ALA B N 1
ATOM 4517 C CA . ALA B 1 296 ? 27.290 48.095 -8.518 1.00 27.84 295 ALA B CA 1
ATOM 4518 C C . ALA B 1 296 ? 27.081 49.259 -9.497 1.00 27.39 295 ALA B C 1
ATOM 4519 O O . ALA B 1 296 ? 27.972 50.080 -9.703 1.00 26.65 295 ALA B O 1
ATOM 4521 N N . LEU B 1 297 ? 25.896 49.315 -10.096 1.00 26.73 296 LEU B N 1
ATOM 4522 C CA . LEU B 1 297 ? 25.547 50.382 -11.038 1.00 25.55 296 LEU B CA 1
ATOM 4523 C C . LEU B 1 297 ? 25.614 51.761 -10.379 1.00 30.12 296 LEU B C 1
ATOM 4524 O O . LEU B 1 297 ? 26.211 52.691 -10.921 1.00 26.73 296 LEU B O 1
ATOM 4529 N N . ASN B 1 298 ? 25.007 51.894 -9.202 1.00 27.08 297 ASN B N 1
ATOM 4530 C CA . ASN B 1 298 ? 25.006 53.177 -8.509 1.00 24.58 297 ASN B CA 1
ATOM 4531 C C . ASN B 1 298 ? 26.378 53.581 -7.959 1.00 22.83 297 ASN B C 1
ATOM 4532 O O . ASN B 1 298 ? 26.803 54.737 -8.092 1.00 21.92 297 ASN B O 1
ATOM 4537 N N . ALA B 1 299 ? 27.088 52.617 -7.397 1.00 22.87 298 ALA B N 1
ATOM 4538 C CA . ALA B 1 299 ? 28.454 52.845 -6.949 1.00 23.35 298 ALA B CA 1
ATOM 4539 C C . ALA B 1 299 ? 29.374 53.197 -8.109 1.00 23.99 298 ALA B C 1
ATOM 4540 O O . ALA B 1 299 ? 30.290 53.994 -7.952 1.00 24.31 298 ALA B O 1
ATOM 4542 N N . GLY B 1 300 ? 29.159 52.557 -9.255 1.00 25.43 299 GLY B N 1
ATOM 4543 C CA . GLY B 1 300 ? 29.967 52.827 -10.427 1.00 21.99 299 GLY B CA 1
ATOM 4544 C C . GLY B 1 300 ? 29.775 54.253 -10.891 1.00 21.02 299 GLY B C 1
ATOM 4545 O O . GLY B 1 300 ? 30.731 54.929 -11.285 1.00 25.69 299 GLY B O 1
ATOM 4546 N N . ALA B 1 301 ? 28.530 54.710 -10.854 1.00 20.32 300 ALA B N 1
ATOM 4547 C CA . ALA B 1 301 ? 28.211 56.101 -11.175 1.00 22.37 300 ALA B CA 1
ATOM 4548 C C . ALA B 1 301 ? 28.878 57.073 -10.200 1.00 22.42 300 ALA B C 1
ATOM 4549 O O . ALA B 1 301 ? 29.372 58.137 -10.600 1.00 22.18 300 ALA B O 1
ATOM 4551 N N . ALA B 1 302 ? 28.870 56.711 -8.919 1.00 20.31 301 ALA B N 1
ATOM 4552 C CA . ALA B 1 302 ? 29.511 57.522 -7.887 1.00 23.82 301 ALA B CA 1
ATOM 4553 C C . ALA B 1 302 ? 31.009 57.593 -8.153 1.00 23.50 301 ALA B C 1
ATOM 4554 O O . ALA B 1 302 ? 31.625 58.638 -7.991 1.00 22.24 301 ALA B O 1
ATOM 4556 N N . LEU B 1 303 ? 31.591 56.469 -8.561 1.00 25.84 302 LEU B N 1
ATOM 4557 C CA . LEU B 1 303 ? 33.021 56.400 -8.835 1.00 26.33 302 LEU B CA 1
ATOM 4558 C C . LEU B 1 303 ? 33.386 57.234 -10.066 1.00 28.71 302 LEU B C 1
ATOM 4559 O O . LEU B 1 303 ? 34.447 57.863 -10.119 1.00 25.95 302 LEU B O 1
ATOM 4564 N N . TYR B 1 304 ? 32.497 57.245 -11.053 1.00 20.98 303 TYR B N 1
ATOM 4565 C CA . TYR B 1 304 ? 32.720 58.059 -12.247 1.00 25.58 303 TYR B CA 1
ATOM 4566 C C . TYR B 1 304 ? 32.689 59.555 -11.915 1.00 24.24 303 TYR B C 1
ATOM 4567 O O . TYR B 1 304 ? 33.606 60.302 -12.274 1.00 23.68 303 TYR B O 1
ATOM 4576 N N . VAL B 1 305 ? 31.642 59.994 -11.225 1.00 20.27 304 VAL B N 1
ATOM 4577 C CA . VAL B 1 305 ? 31.485 61.424 -10.989 1.00 23.22 304 VAL B CA 1
ATOM 4578 C C . VAL B 1 305 ? 32.541 61.946 -10.001 1.00 27.80 304 VAL B C 1
ATOM 4579 O O . VAL B 1 305 ? 32.906 63.125 -10.030 1.00 29.45 304 VAL B O 1
ATOM 4583 N N . ALA B 1 306 ? 33.065 61.054 -9.166 1.00 23.27 305 ALA B N 1
ATOM 4584 C CA . ALA B 1 306 ? 34.156 61.409 -8.254 1.00 26.69 305 ALA B CA 1
ATOM 4585 C C . ALA B 1 306 ? 35.515 61.473 -8.957 1.00 28.71 305 ALA B C 1
ATOM 4586 O O . ALA B 1 306 ? 36.511 61.855 -8.348 1.00 27.16 305 ALA B O 1
ATOM 4588 N N . GLY B 1 307 ? 35.560 61.086 -10.229 1.00 27.70 306 GLY B N 1
ATOM 4589 C CA . GLY B 1 307 ? 36.803 61.128 -10.982 1.00 29.23 306 GLY B CA 1
ATOM 4590 C C . GLY B 1 307 ? 37.720 59.941 -10.730 1.00 30.18 306 GLY B C 1
ATOM 4591 O O . GLY B 1 307 ? 38.869 59.944 -11.158 1.00 32.38 306 GLY B O 1
ATOM 4592 N N . VAL B 1 308 ? 37.215 58.922 -10.044 1.00 25.29 307 VAL B N 1
ATOM 4593 C CA . VAL B 1 308 ? 37.991 57.702 -9.798 1.00 32.67 307 VAL B CA 1
ATOM 4594 C C . VAL B 1 308 ? 38.010 56.839 -11.056 1.00 32.08 307 VAL B C 1
ATOM 4595 O O . VAL B 1 308 ? 39.039 56.284 -11.427 1.00 34.10 307 VAL B O 1
ATOM 4599 N N . ALA B 1 309 ? 36.865 56.751 -11.722 1.00 31.98 308 ALA B N 1
ATOM 4600 C CA . ALA B 1 309 ? 36.756 55.977 -12.953 1.00 30.29 308 ALA B CA 1
ATOM 4601 C C . ALA B 1 309 ? 36.469 56.889 -14.141 1.00 27.62 308 ALA B C 1
ATOM 4602 O O . ALA B 1 309 ? 35.729 57.868 -14.014 1.00 25.93 308 ALA B O 1
ATOM 4604 N N . ASP B 1 310 ? 37.039 56.548 -15.295 1.00 29.30 309 ASP B N 1
ATOM 4605 C CA . ASP B 1 310 ? 36.881 57.348 -16.511 1.00 35.50 309 ASP B CA 1
ATOM 4606 C C . ASP B 1 310 ? 35.472 57.268 -17.108 1.00 31.79 309 ASP B C 1
ATOM 4607 O O . ASP B 1 310 ? 35.079 58.128 -17.896 1.00 34.62 309 ASP B O 1
ATOM 4612 N N . SER B 1 311 ? 34.738 56.211 -16.770 1.00 30.50 310 SER B N 1
ATOM 4613 C CA . SER B 1 311 ? 33.368 56.044 -17.248 1.00 27.51 310 SER B CA 1
ATOM 4614 C C . SER B 1 311 ? 32.516 55.309 -16.224 1.00 31.50 310 SER B C 1
ATOM 4615 O O . SER B 1 311 ? 33.041 54.734 -15.277 1.00 26.80 310 SER B O 1
ATOM 4618 N N . ILE B 1 312 ? 31.201 55.328 -16.417 1.00 26.99 311 ILE B N 1
ATOM 4619 C CA . ILE B 1 312 ? 30.317 54.555 -15.558 1.00 28.16 311 ILE B CA 1
ATOM 4620 C C . ILE B 1 312 ? 30.617 53.056 -15.665 1.00 31.95 311 ILE B C 1
ATOM 4621 O O . ILE B 1 312 ? 30.551 52.331 -14.675 1.00 32.74 311 ILE B O 1
ATOM 4626 N N . ALA B 1 313 ? 30.971 52.608 -16.867 1.00 31.68 312 ALA B N 1
ATOM 4627 C CA . ALA B 1 313 ? 31.362 51.228 -17.091 1.00 31.94 312 ALA B CA 1
ATOM 4628 C C . ALA B 1 313 ? 32.591 50.843 -16.265 1.00 36.08 312 ALA B C 1
ATOM 4629 O O . ALA B 1 313 ? 32.622 49.777 -15.653 1.00 31.19 312 ALA B O 1
ATOM 4631 N N . ASP B 1 314 ? 33.609 51.701 -16.250 1.00 34.49 313 ASP B N 1
ATOM 4632 C CA . ASP B 1 314 ? 34.820 51.401 -15.490 1.00 30.98 313 ASP B CA 1
ATOM 4633 C C . ASP B 1 314 ? 34.512 51.455 -13.986 1.00 30.19 313 ASP B C 1
ATOM 4634 O O . ASP B 1 314 ? 35.075 50.695 -13.204 1.00 35.08 313 ASP B O 1
ATOM 4639 N N . GLY B 1 315 ? 33.616 52.357 -13.594 1.00 29.83 314 GLY B N 1
ATOM 4640 C CA . GLY B 1 315 ? 33.174 52.432 -12.207 1.00 25.46 314 GLY B CA 1
ATOM 4641 C C . GLY B 1 315 ? 32.515 51.138 -11.750 1.00 29.59 314 GLY B C 1
ATOM 4642 O O . GLY B 1 315 ? 32.759 50.660 -10.642 1.00 25.90 314 GLY B O 1
ATOM 4643 N N . ILE B 1 316 ? 31.684 50.560 -12.613 1.00 26.69 315 ILE B N 1
ATOM 4644 C CA . ILE B 1 316 ? 31.029 49.280 -12.314 1.00 28.82 315 ILE B CA 1
ATOM 4645 C C . ILE B 1 316 ? 32.036 48.138 -12.142 1.00 35.69 315 ILE B C 1
ATOM 4646 O O . ILE B 1 316 ? 31.914 47.332 -11.218 1.00 33.12 315 ILE B O 1
ATOM 4651 N N . VAL B 1 317 ? 33.034 48.074 -13.023 1.00 35.46 316 VAL B N 1
ATOM 4652 C CA . VAL B 1 317 ? 34.109 47.091 -12.885 1.00 36.32 316 VAL B CA 1
ATOM 4653 C C . VAL B 1 317 ? 34.818 47.216 -11.528 1.00 38.34 316 VAL B C 1
ATOM 4654 O O . VAL B 1 317 ? 35.020 46.224 -10.830 1.00 34.12 316 VAL B O 1
ATOM 4658 N N . ARG B 1 318 ? 35.197 48.440 -11.168 1.00 33.82 317 ARG B N 1
ATOM 4659 C CA . ARG B 1 318 ? 35.838 48.713 -9.884 1.00 35.04 317 ARG B CA 1
ATOM 4660 C C . ARG B 1 318 ? 34.925 48.315 -8.719 1.00 34.88 317 ARG B C 1
ATOM 4661 O O . ARG B 1 318 ? 35.380 47.725 -7.736 1.00 35.55 317 ARG B O 1
ATOM 4669 N N . ALA B 1 319 ? 33.637 48.627 -8.841 1.00 32.11 318 ALA B N 1
ATOM 4670 C CA . ALA B 1 319 ? 32.667 48.260 -7.816 1.00 31.46 318 ALA B CA 1
ATOM 4671 C C . ALA B 1 319 ? 32.566 46.745 -7.622 1.00 36.00 318 ALA B C 1
ATOM 4672 O O . ALA B 1 319 ? 32.605 46.255 -6.492 1.00 33.28 318 ALA B O 1
ATOM 4674 N N . ARG B 1 320 ? 32.460 46.002 -8.721 1.00 30.94 319 ARG B N 1
ATOM 4675 C CA . ARG B 1 320 ? 32.390 44.545 -8.648 1.00 37.38 319 ARG B CA 1
ATOM 4676 C C . ARG B 1 320 ? 33.667 43.963 -8.055 1.00 38.82 319 ARG B C 1
ATOM 4677 O O . ARG B 1 320 ? 33.637 42.958 -7.342 1.00 37.87 319 ARG B O 1
ATOM 4685 N N . GLN B 1 321 ? 34.791 44.598 -8.369 1.00 40.45 320 GLN B N 1
ATOM 4686 C CA . GLN B 1 321 ? 36.089 44.189 -7.847 1.00 42.31 320 GLN B CA 1
ATOM 4687 C C . GLN B 1 321 ? 36.153 44.285 -6.316 1.00 38.89 320 GLN B C 1
ATOM 4688 O O . GLN B 1 321 ? 36.587 43.341 -5.657 1.00 41.21 320 GLN B O 1
ATOM 4694 N N . VAL B 1 322 ? 35.708 45.410 -5.751 1.00 38.36 321 VAL B N 1
ATOM 4695 C CA . VAL B 1 322 ? 35.766 45.585 -4.300 1.00 38.22 321 VAL B CA 1
ATOM 4696 C C . VAL B 1 322 ? 34.664 44.828 -3.557 1.00 38.56 321 VAL B C 1
ATOM 4697 O O . VAL B 1 322 ? 34.790 44.543 -2.363 1.00 41.57 321 VAL B O 1
ATOM 4701 N N . LEU B 1 323 ? 33.583 44.501 -4.254 1.00 34.73 322 LEU B N 1
ATOM 4702 C CA . LEU B 1 323 ? 32.572 43.629 -3.667 1.00 37.20 322 LEU B CA 1
ATOM 4703 C C . LEU B 1 323 ? 33.152 42.219 -3.582 1.00 43.06 322 LEU B C 1
ATOM 4704 O O . LEU B 1 323 ? 33.024 41.536 -2.562 1.00 43.32 322 LEU B O 1
ATOM 4709 N N . ALA B 1 324 ? 33.818 41.802 -4.652 1.00 41.18 323 ALA B N 1
ATOM 4710 C CA . ALA B 1 324 ? 34.338 40.447 -4.755 1.00 44.06 323 ALA B CA 1
ATOM 4711 C C . ALA B 1 324 ? 35.515 40.189 -3.819 1.00 44.88 323 ALA B C 1
ATOM 4712 O O . ALA B 1 324 ? 35.664 39.083 -3.306 1.00 47.69 323 ALA B O 1
ATOM 4714 N N . ASP B 1 325 ? 36.353 41.197 -3.595 1.00 43.72 324 ASP B N 1
ATOM 4715 C CA . ASP B 1 325 ? 37.527 40.996 -2.746 1.00 49.48 324 ASP B CA 1
ATOM 4716 C C . ASP B 1 325 ? 37.284 41.188 -1.236 1.00 44.56 324 ASP B C 1
ATOM 4717 O O . ASP B 1 325 ? 38.193 41.000 -0.437 1.00 44.93 324 ASP B O 1
ATOM 4722 N N . GLY B 1 326 ? 36.067 41.574 -0.860 1.00 40.83 325 GLY B N 1
ATOM 4723 C CA . GLY B 1 326 ? 35.714 41.751 0.544 1.00 44.84 325 GLY B CA 1
ATOM 4724 C C . GLY B 1 326 ? 35.982 43.136 1.133 1.00 45.17 325 GLY B C 1
ATOM 4725 O O . GLY B 1 326 ? 35.622 43.413 2.281 1.00 44.22 325 GLY B O 1
ATOM 4726 N N . SER B 1 327 ? 36.607 44.017 0.360 1.00 38.07 326 SER B N 1
ATOM 4727 C CA . SER B 1 327 ? 37.024 45.308 0.897 1.00 39.23 326 SER B CA 1
ATOM 4728 C C . SER B 1 327 ? 35.851 46.243 1.215 1.00 39.66 326 SER B C 1
ATOM 4729 O O . SER B 1 327 ? 35.901 46.995 2.192 1.00 42.86 326 SER B O 1
ATOM 4732 N N . ALA B 1 328 ? 34.805 46.204 0.393 1.00 36.94 327 ALA B N 1
ATOM 4733 C CA . ALA B 1 328 ? 33.578 46.941 0.698 1.00 34.11 327 ALA B CA 1
ATOM 4734 C C . ALA B 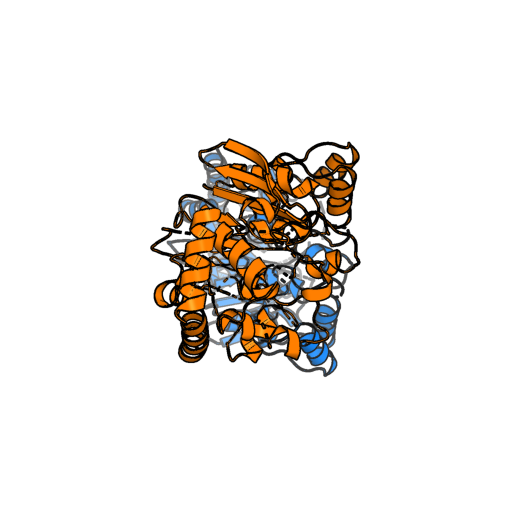1 328 ? 32.987 46.501 2.044 1.00 36.01 327 ALA B C 1
ATOM 4735 O O . ALA B 1 328 ? 32.594 47.331 2.869 1.00 33.76 327 ALA B O 1
ATOM 4737 N N . ARG B 1 329 ? 32.920 45.189 2.250 1.00 32.40 328 ARG B N 1
ATOM 4738 C CA . ARG B 1 329 ? 32.419 44.627 3.501 1.00 34.15 328 ARG B CA 1
ATOM 4739 C C . ARG B 1 329 ? 33.322 45.059 4.646 1.00 37.55 328 ARG B C 1
ATOM 4740 O O . ARG B 1 329 ? 32.847 45.410 5.728 1.00 41.07 328 ARG B O 1
ATOM 4748 N N . ALA B 1 330 ? 34.627 45.039 4.394 1.00 36.75 329 ALA B N 1
ATOM 4749 C CA . ALA B 1 330 ? 35.601 45.469 5.389 1.00 45.93 329 ALA B CA 1
ATOM 4750 C C . ALA B 1 330 ? 35.418 46.941 5.758 1.00 44.56 329 ALA B C 1
ATOM 4751 O O . ALA B 1 330 ? 35.550 47.322 6.929 1.00 45.03 329 ALA B O 1
ATOM 4753 N N . CYS B 1 331 ? 35.112 47.765 4.762 1.00 42.40 330 CYS B N 1
ATOM 4754 C CA . CYS B 1 331 ? 34.955 49.194 4.998 1.00 39.96 330 CYS B CA 1
ATOM 4755 C C . CYS B 1 331 ? 33.724 49.473 5.853 1.00 37.16 330 CYS B C 1
ATOM 4756 O O . CYS B 1 331 ? 33.718 50.412 6.643 1.00 34.36 330 CYS B O 1
ATOM 4759 N N . LEU B 1 332 ? 32.690 48.649 5.706 1.00 37.08 331 LEU B N 1
ATOM 4760 C CA . LEU B 1 332 ? 31.541 48.720 6.606 1.00 35.41 331 LEU B CA 1
ATOM 4761 C C . LEU B 1 332 ? 31.964 48.456 8.051 1.00 40.22 331 LEU B C 1
ATOM 4762 O O . LEU B 1 332 ? 31.587 49.205 8.954 1.00 37.54 331 LEU B O 1
ATOM 4767 N N . ASP B 1 333 ? 32.750 47.402 8.268 1.00 40.37 332 ASP B N 1
ATOM 4768 C CA . ASP B 1 333 ? 33.208 47.059 9.617 1.00 44.34 332 ASP B CA 1
ATOM 4769 C C . ASP B 1 333 ? 34.101 48.154 10.184 1.00 42.72 332 ASP B C 1
ATOM 4770 O O . ASP B 1 333 ? 34.014 48.492 11.360 1.00 40.88 332 ASP B O 1
ATOM 4775 N N . ALA B 1 334 ? 34.961 48.703 9.336 1.00 40.25 333 ALA B N 1
ATOM 4776 C CA . ALA B 1 334 ? 35.843 49.784 9.742 1.00 39.37 333 ALA B CA 1
ATOM 4777 C C . ALA B 1 334 ? 35.038 51.030 10.124 1.00 38.96 333 ALA B C 1
ATOM 4778 O O . ALA B 1 334 ? 35.346 51.691 11.116 1.00 38.93 333 ALA B O 1
ATOM 4780 N N . TYR B 1 335 ? 34.006 51.345 9.345 1.00 36.17 334 TYR B N 1
ATOM 4781 C CA . TYR B 1 335 ? 33.192 52.522 9.633 1.00 36.37 334 TYR B CA 1
ATOM 4782 C C . TYR B 1 335 ? 32.450 52.366 10.958 1.00 39.33 334 TYR B C 1
ATOM 4783 O O . TYR B 1 335 ? 32.498 53.262 11.808 1.00 37.72 334 TYR B O 1
ATOM 4792 N N . VAL B 1 336 ? 31.773 51.230 11.133 1.00 33.43 335 VAL B N 1
ATOM 4793 C CA . VAL B 1 336 ? 31.093 50.923 12.395 1.00 35.03 335 VAL B CA 1
ATOM 4794 C C . VAL B 1 336 ? 32.044 51.067 13.582 1.00 45.92 335 VAL B C 1
ATOM 4795 O O . VAL B 1 336 ? 31.717 51.713 14.582 1.00 44.87 335 VAL B O 1
ATOM 4799 N N . ALA B 1 337 ? 33.228 50.476 13.461 1.00 46.46 336 ALA B N 1
ATOM 4800 C CA . ALA B 1 337 ? 34.225 50.549 14.521 1.00 49.53 336 ALA B CA 1
ATOM 4801 C C . ALA B 1 337 ? 34.654 51.990 14.814 1.00 41.67 336 ALA B C 1
ATOM 4802 O O . ALA B 1 337 ? 34.790 52.373 15.975 1.00 45.95 336 ALA B O 1
ATOM 4804 N N . PHE B 1 338 ? 34.879 52.782 13.770 1.00 39.72 337 PHE B N 1
ATOM 4805 C CA . PHE B 1 338 ? 35.264 54.177 13.970 1.00 40.05 337 PHE B CA 1
ATOM 4806 C C . PHE B 1 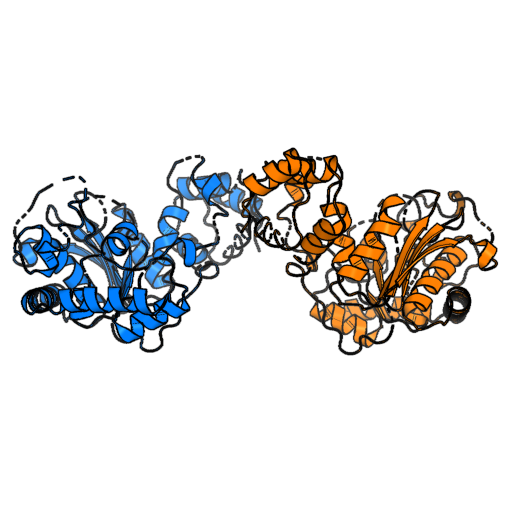338 ? 34.238 54.947 14.803 1.00 40.14 337 PHE B C 1
ATOM 4807 O O . PHE B 1 338 ? 34.599 55.632 15.766 1.00 42.30 337 PHE B O 1
ATOM 4815 N N . THR B 1 339 ? 32.968 54.839 14.422 1.00 38.14 338 THR B N 1
ATOM 4816 C CA . THR B 1 339 ? 31.903 55.602 15.068 1.00 41.05 338 THR B CA 1
ATOM 4817 C C . THR B 1 339 ? 31.762 55.248 16.537 1.00 41.04 338 THR B C 1
ATOM 4818 O O . THR B 1 339 ? 31.322 56.074 17.340 1.00 42.27 338 THR B O 1
ATOM 4822 N N . GLN B 1 340 ? 32.135 54.018 16.876 1.00 44.56 339 GLN B N 1
ATOM 4823 C CA . GLN B 1 340 ? 32.146 53.555 18.261 1.00 50.74 339 GLN B CA 1
ATOM 4824 C C . GLN B 1 340 ? 33.347 54.109 19.031 1.00 48.98 339 GLN B C 1
ATOM 4825 O O . GLN B 1 340 ? 33.226 54.488 20.192 1.00 50.41 339 GLN B O 1
ATOM 4831 N N . GLN B 1 341 ? 34.505 54.146 18.376 1.00 49.30 340 GLN B N 1
ATOM 4832 C CA . GLN B 1 341 ? 35.714 54.714 18.969 1.00 56.79 340 GLN B CA 1
ATOM 4833 C C . GLN B 1 341 ? 35.564 56.215 19.201 1.00 54.57 340 GLN B C 1
ATOM 4834 O O . GLN B 1 341 ? 36.067 56.758 20.181 1.00 57.24 340 GLN B O 1
ATOM 4840 N N . ALA B 1 342 ? 34.875 56.879 18.285 1.00 54.49 341 ALA B N 1
ATOM 4841 C CA . ALA B 1 342 ? 34.754 58.332 18.315 1.00 56.80 341 ALA B CA 1
ATOM 4842 C C . ALA B 1 342 ? 33.815 58.758 19.425 1.00 59.68 341 ALA B C 1
ATOM 4843 O O . ALA B 1 342 ? 33.881 59.882 19.922 1.00 61.17 341 ALA B O 1
ATOM 4845 N N . THR B 1 343 ? 32.935 57.847 19.807 1.00 59.24 342 THR B N 1
ATOM 4846 C CA . THR B 1 343 ? 31.929 58.149 20.805 1.00 63.23 342 THR B CA 1
ATOM 4847 C C . THR B 1 343 ? 32.051 57.205 21.992 1.00 53.73 342 THR B C 1
ATOM 4848 O O . THR B 1 343 ? 31.417 57.422 23.015 1.00 59.19 342 THR B O 1
#

CATH classification: 1.20.970.10 (+1 more: 3.40.1030.10)

Sequence (621 aa):
PITPQQALQRTIEHREIFHDEVDLRQIRGEVSDAVSAILTGLRVKKETIGEIAGAATVREFSSRRVEVTDRRHVDIVGTTFNISTCAFVAAAGGAKVAKHGSADALEALGAVIELQPEQVAASLAQTGIGFYAPVHHPAKVVAPVRREGVRTIFNILGPLTNPAGSPNILGVFHPDLVGIQARVLQELGAERALVVWGRDGDELSLGAGTLVGELRDGQVHEYEVHPEDFGIASAAESRALLQVLDNVPGPALDIVALNAGAALYVAGVADSIADGIVRARQVLADGSARACLDAYVAFTQQATAPITPQQALQRTIEHREIFHDEVDDLRQIRGEVSDAVSAILTGLRVKKETIGEIAGAATVREFSRRVEVTDRRHVDIVGTHTFNISTCAFVAAAGGAKVAKHGNRSGSADALEALGAVIELQPEQVAASLAQTGIGFYAPVHHPAKVVAPVRREGVRTIFNILGPLTNPAGSPNILGVFHPDLVGIQARVLQELGAERALVVWGRDGDELSLGAGTLVGELRDGQVHEYEVHPEDFGIASASRNLKVADAAESRALLQVLDNVPGPALDIVALNAGAALYVAGVADSIADGIVRARQVLADGSARACLDAYVAFTQQAT

Organism: Xanthomonas campestris pv. campestris (strain ATCC 33913 / DSM 3586 / NCPPB 528 / LMG 568 / P 25) (NCBI:txid190485)

Foldseek 3Di:
DADPVRLLVCLVVLHADALVVLVVLCLCLNDDLVVLSNQVSCVVSPHALSRLLSVLVVLVQFAAAAADPQAFEEEEWLVFDLSCLLLLLLLLPHLYEYEDVLVLLVVVQFDNPDASDLQSVLSVQQSYGYYCCRGRVPVSNVVSPVVDDDTSVSVSVQSSNRHPRLFYEFYFDLVVQVSVLSSSVVNRRAKYKYKAFPVGTFCDQQGKIWIWIHHPSDIDIDIDYLVVLPHHDDVCSSCSVCLLCVNDDVSVSRSLQRSLVSNCRRVNAVDSSRSSVSSSVCSVVSSSVVSSVSSSVSNVVVVD/DDDPVNLLVCLVVLHADALVVLVVLCLCLNDDLVVVSNQVSCVVSPHALSRLLSVLVVLVQWAAAEADDLAFEEEEWQLFFPQVLLLLLLLLLPHLYEYEWEDVTSLVLLVVVQFDRDDARPLQNVLCVPLSYGYYVCRTRVPVSNVVSPVCDDDGSVSVSVQSSNRHPRLFYEFYFDLVVQQSVLVSSLVNRRAKYWYWADPVGTAQDQPAKIWIWIHHPSDIDIDIGGLVVLPHHDDCVQRGDDDSVVSSCSLCLLCVPDDPSVSSSLQRSLVSCCRRVNDVDSNRSSVSSSVCSVVNSSVVSSVVSSVSSVVVD